Protein AF-0000000065972039 (afdb_homodimer)

pLDDT: mean 97.22, std 2.67, range [76.88, 98.94]

Solvent-accessible surface area (backbone atoms only — not comparable to full-atom values): 29451 Å² total; per-residue (Å²): 118,59,70,45,32,33,37,23,26,16,12,36,14,20,60,28,22,22,57,66,12,22,14,24,10,25,66,42,43,30,26,42,35,40,29,51,40,92,44,80,62,44,44,24,53,60,83,40,77,51,87,67,67,55,85,74,32,57,37,52,49,26,23,50,54,43,26,58,73,69,70,53,88,82,70,24,35,42,37,28,40,64,38,76,65,37,52,71,48,27,19,28,30,35,67,36,30,33,30,47,44,17,34,52,45,34,31,54,71,63,67,56,73,64,51,70,67,56,51,49,28,51,39,22,64,73,71,68,48,41,14,34,36,46,10,22,51,54,18,23,34,28,35,28,40,76,59,89,79,40,67,49,73,43,71,49,70,69,56,84,58,53,35,36,35,40,41,35,50,78,60,70,28,55,56,70,57,43,57,63,65,41,67,68,54,42,45,47,68,47,43,40,51,18,31,22,20,27,28,36,40,53,41,27,40,70,68,67,41,60,89,48,37,41,68,19,24,42,43,69,75,50,52,78,55,42,44,79,75,28,88,61,45,68,60,51,51,53,49,42,47,75,57,56,37,45,26,54,33,52,20,43,55,15,41,17,36,34,35,30,27,67,61,64,60,68,61,32,53,55,53,50,49,57,56,42,68,70,44,93,60,57,62,49,76,43,85,36,42,74,23,68,59,26,43,39,82,42,92,128,118,58,69,46,31,33,37,22,26,17,14,36,15,19,60,28,22,22,56,64,11,22,14,25,10,26,66,42,45,31,27,41,34,41,31,53,41,93,45,80,61,43,45,25,51,60,82,38,75,50,87,67,66,54,86,75,32,56,36,52,49,26,24,50,55,43,26,57,74,69,70,54,86,82,70,25,33,41,39,28,41,65,39,78,66,38,52,71,49,27,20,29,29,34,67,37,31,32,31,48,43,16,34,53,44,33,31,53,72,64,66,58,72,65,52,70,68,56,51,49,28,50,40,21,65,73,68,68,49,40,14,34,34,46,11,22,52,53,18,23,34,28,34,28,41,75,58,88,78,40,68,48,72,43,70,49,70,68,56,85,58,52,35,35,35,41,41,35,52,77,60,70,30,56,57,69,58,43,56,64,64,39,67,67,55,43,46,48,68,47,43,40,51,18,31,22,19,27,28,34,40,53,42,28,40,70,68,67,41,61,90,49,38,40,68,18,22,43,44,70,73,50,52,78,55,41,46,79,73,27,86,60,46,70,60,50,52,53,48,41,47,74,56,56,39,44,25,54,32,51,20,44,57,14,40,17,37,35,35,30,28,67,61,64,59,67,62,30,53,54,51,50,48,56,57,41,69,71,45,93,60,57,61,48,76,46,84,35,42,73,23,68,59,26,43,41,81,42,91,129

Sequence (600 aa):
MAKVKVRIPATTANMGPGFDTLGMALKLYNEIEVEEINGKTQIYNNGLKSEEDFGNNLIYKSIIETMNKGGYSYKGFKINVVKCDVPISRGLGSSSACIVGGIKIANEIMGNKLELKDMIDLATKIEGHPDNVVPAMVGGMVVSLKTGEDIKYSKIDLPKQLKFVAMIPSFQVNTALSRKVLPKSYLKEECIFNISRCAMLVSALYNGEFDKLRTCFQDKIHQPYRKNLIKNSDDIFKKAVEFGSIGEFISGSGSTLMAVLNKNEDEFVISIKRYLSGLQDKWNVILLEPDLEGVRIVKIMAKVKVRIPATTANMGPGFDTLGMALKLYNEIEVEEINGKTQIYNNGLKSEEDFGNNLIYKSIIETMNKGGYSYKGFKINVVKCDVPISRGLGSSSACIVGGIKIANEIMGNKLELKDMIDLATKIEGHPDNVVPAMVGGMVVSLKTGEDIKYSKIDLPKQLKFVAMIPSFQVNTALSRKVLPKSYLKEECIFNISRCAMLVSALYNGEFDKLRTCFQDKIHQPYRKNLIKNSDDIFKKAVEFGSIGEFISGSGSTLMAVLNKNEDEFVISIKRYLSGLQDKWNVILLEPDLEGVRIVKI

Structure (mmCIF, N/CA/C/O backbone):
data_AF-0000000065972039-model_v1
#
loop_
_entity.id
_entity.type
_entity.pdbx_description
1 polymer 'Homoserine kinase'
#
loop_
_atom_site.group_PDB
_atom_site.id
_atom_site.type_symbol
_atom_site.label_atom_id
_atom_site.label_alt_id
_atom_site.label_comp_id
_atom_site.label_asym_id
_atom_site.label_entity_id
_atom_site.label_seq_id
_atom_site.pdbx_PDB_ins_code
_atom_site.Cartn_x
_atom_site.Cartn_y
_atom_site.Cartn_z
_atom_site.occupancy
_atom_site.B_iso_or_equiv
_atom_site.auth_seq_id
_atom_site.auth_comp_id
_atom_site.auth_asym_id
_atom_site.auth_atom_id
_atom_site.pdbx_PDB_model_num
ATOM 1 N N . MET A 1 1 ? 20.281 -41.062 -14.25 1 79.44 1 MET A N 1
ATOM 2 C CA . MET A 1 1 ? 19.922 -39.688 -14.656 1 79.44 1 MET A CA 1
ATOM 3 C C . MET A 1 1 ? 19.125 -39 -13.578 1 79.44 1 MET A C 1
ATOM 5 O O . MET A 1 1 ? 18.531 -39.656 -12.711 1 79.44 1 MET A O 1
ATOM 9 N N . ALA A 1 2 ? 19.172 -37.688 -13.516 1 89.88 2 ALA A N 1
ATOM 10 C CA . ALA A 1 2 ? 18.562 -36.969 -12.414 1 89.88 2 ALA A CA 1
ATOM 11 C C . ALA A 1 2 ? 17.047 -37.031 -12.484 1 89.88 2 ALA A C 1
ATOM 13 O O . ALA A 1 2 ? 16.453 -37.031 -13.57 1 89.88 2 ALA A O 1
ATOM 14 N N . LYS A 1 3 ? 16.406 -37.344 -11.367 1 96.19 3 LYS A N 1
ATOM 15 C CA . LYS A 1 3 ? 14.953 -37.344 -11.203 1 96.19 3 LYS A CA 1
ATOM 16 C C . LYS A 1 3 ? 14.539 -36.5 -10.023 1 96.19 3 LYS A C 1
ATOM 18 O O . LYS A 1 3 ? 15.055 -36.656 -8.906 1 96.19 3 LYS A O 1
ATOM 23 N N . VAL A 1 4 ? 13.727 -35.562 -10.383 1 97.94 4 VAL A N 1
ATOM 24 C CA . VAL A 1 4 ? 13.336 -34.594 -9.359 1 97.94 4 VAL A CA 1
ATOM 25 C C . VAL A 1 4 ? 11.82 -34.438 -9.352 1 97.94 4 VAL A C 1
ATOM 27 O O . VAL A 1 4 ? 11.18 -34.469 -10.406 1 97.94 4 VAL A O 1
ATOM 30 N N . LYS A 1 5 ? 11.219 -34.344 -8.18 1 98.31 5 LYS A N 1
ATOM 31 C CA . LYS A 1 5 ? 9.797 -34.062 -8 1 98.31 5 LYS A CA 1
ATOM 32 C C . LYS A 1 5 ? 9.578 -32.812 -7.137 1 98.31 5 LYS A C 1
ATOM 34 O O . LYS A 1 5 ? 10.258 -32.656 -6.125 1 98.31 5 LYS A O 1
ATOM 39 N N . VAL A 1 6 ? 8.641 -32.031 -7.547 1 98.5 6 VAL A N 1
ATOM 40 C CA . VAL A 1 6 ? 8.352 -30.797 -6.789 1 98.5 6 VAL A CA 1
ATOM 41 C C . VAL A 1 6 ? 6.848 -30.703 -6.527 1 98.5 6 VAL A C 1
ATOM 43 O O . VAL A 1 6 ? 6.043 -31.25 -7.281 1 98.5 6 VAL A O 1
ATOM 46 N N . ARG A 1 7 ? 6.52 -30.109 -5.434 1 98.81 7 ARG A N 1
ATOM 47 C CA . ARG A 1 7 ? 5.164 -29.672 -5.105 1 98.81 7 ARG A CA 1
ATOM 48 C C . ARG A 1 7 ? 5.066 -28.141 -5.113 1 98.81 7 ARG A C 1
ATOM 50 O O . ARG A 1 7 ? 5.887 -27.469 -4.496 1 98.81 7 ARG A O 1
ATOM 57 N N . ILE A 1 8 ? 4.164 -27.625 -5.871 1 98.88 8 ILE A N 1
ATOM 58 C CA . ILE A 1 8 ? 4.012 -26.172 -6.004 1 98.88 8 ILE A CA 1
ATOM 59 C C . ILE A 1 8 ? 2.607 -25.766 -5.562 1 98.88 8 ILE A C 1
ATOM 61 O O . ILE A 1 8 ? 1.615 -26.359 -6 1 98.88 8 ILE A O 1
ATOM 65 N N . PRO A 1 9 ? 2.455 -24.781 -4.719 1 98.94 9 PRO A N 1
ATOM 66 C CA . PRO A 1 9 ? 1.132 -24.344 -4.27 1 98.94 9 PRO A CA 1
ATOM 67 C C . PRO A 1 9 ? 0.402 -23.5 -5.324 1 98.94 9 PRO A C 1
ATOM 69 O O . PRO A 1 9 ? 1.041 -22.891 -6.176 1 98.94 9 PRO A O 1
ATOM 72 N N . ALA A 1 10 ? -0.914 -23.516 -5.242 1 98.88 10 ALA A N 1
ATOM 73 C CA . ALA A 1 10 ? -1.712 -22.516 -5.934 1 98.88 10 ALA A CA 1
ATOM 74 C C . ALA A 1 10 ? -1.438 -21.109 -5.379 1 98.88 10 ALA A C 1
ATOM 76 O O . ALA A 1 10 ? -0.816 -20.969 -4.32 1 98.88 10 ALA A O 1
ATOM 77 N N . THR A 1 11 ? -1.835 -20.188 -6.148 1 98.81 11 THR A N 1
ATOM 78 C CA . THR A 1 11 ? -1.704 -18.812 -5.688 1 98.81 11 THR A CA 1
ATOM 79 C C . THR A 1 11 ? -2.943 -18 -6.055 1 98.81 11 THR A C 1
ATOM 81 O O . THR A 1 11 ? -3.656 -18.328 -7 1 98.81 11 THR A O 1
ATOM 84 N N . THR A 1 12 ? -3.242 -17.047 -5.258 1 98.81 12 THR A N 1
ATOM 85 C CA . THR A 1 12 ? -4.117 -15.945 -5.629 1 98.81 12 THR A CA 1
ATOM 86 C C . THR A 1 12 ? -3.322 -14.648 -5.75 1 98.81 12 THR A C 1
ATOM 88 O O . THR A 1 12 ? -2.254 -14.508 -5.152 1 98.81 12 THR A O 1
ATOM 91 N N . ALA A 1 13 ? -3.766 -13.766 -6.613 1 98.44 13 ALA A N 1
ATOM 92 C CA . ALA A 1 13 ? -3.008 -12.539 -6.863 1 98.44 13 ALA A CA 1
ATOM 93 C C . ALA A 1 13 ? -3.93 -11.328 -6.926 1 98.44 13 ALA A C 1
ATOM 95 O O . ALA A 1 13 ? -5.145 -11.453 -6.75 1 98.44 13 ALA A O 1
ATOM 96 N N . ASN A 1 14 ? -3.385 -10.133 -7.066 1 98.38 14 ASN A N 1
ATOM 97 C CA . ASN A 1 14 ? -4.066 -8.844 -7.059 1 98.38 14 ASN A CA 1
ATOM 98 C C . ASN A 1 14 ? -4.738 -8.57 -5.719 1 98.38 14 ASN A C 1
ATOM 100 O O . ASN A 1 14 ? -4.426 -7.586 -5.051 1 98.38 14 ASN A O 1
ATOM 104 N N . MET A 1 15 ? -5.621 -9.508 -5.391 1 98.5 15 MET A N 1
ATOM 105 C CA . MET A 1 15 ? -6.309 -9.445 -4.105 1 98.5 15 MET A CA 1
ATOM 106 C C . MET A 1 15 ? -6.953 -8.086 -3.898 1 98.5 15 MET A C 1
ATOM 108 O O . MET A 1 15 ? -6.711 -7.426 -2.885 1 98.5 15 MET A O 1
ATOM 112 N N . GLY A 1 16 ? -7.688 -7.715 -4.859 1 98.5 16 GLY A N 1
ATOM 113 C CA . GLY A 1 16 ? -8.32 -6.406 -4.824 1 98.5 16 GLY A CA 1
ATOM 114 C C . GLY A 1 16 ? -7.43 -5.301 -5.371 1 98.5 16 GLY A C 1
ATOM 115 O O . GLY A 1 16 ? -7.148 -5.262 -6.57 1 98.5 16 GLY A O 1
ATOM 116 N N . PRO A 1 17 ? -6.969 -4.484 -4.48 1 98.88 17 PRO A N 1
ATOM 117 C CA . PRO A 1 17 ? -6.277 -3.273 -4.934 1 98.88 17 PRO A CA 1
ATOM 118 C C . PRO A 1 17 ? -4.82 -3.535 -5.32 1 98.88 17 PRO A C 1
ATOM 120 O O . PRO A 1 17 ? -4.125 -2.621 -5.766 1 98.88 17 PRO A O 1
ATOM 123 N N . GLY A 1 18 ? -4.312 -4.727 -5.18 1 98.69 18 GLY A N 1
ATOM 124 C CA . GLY A 1 18 ? -2.906 -5.027 -5.375 1 98.69 18 GLY A CA 1
ATOM 125 C C . GLY A 1 18 ? -2.605 -5.621 -6.738 1 98.69 18 GLY A C 1
ATOM 126 O O . GLY A 1 18 ? -1.94 -6.652 -6.84 1 98.69 18 GLY A O 1
ATOM 127 N N . PHE A 1 19 ? -3.119 -4.945 -7.844 1 98.69 19 PHE A N 1
ATOM 128 C CA . PHE A 1 19 ? -2.932 -5.418 -9.211 1 98.69 19 PHE A CA 1
ATOM 129 C C . PHE A 1 19 ? -1.449 -5.531 -9.547 1 98.69 19 PHE A C 1
ATOM 131 O O . PHE A 1 19 ? -0.716 -4.539 -9.484 1 98.69 19 PHE A O 1
ATOM 138 N N . ASP A 1 20 ? -0.964 -6.754 -9.852 1 98.31 20 ASP A N 1
ATOM 139 C CA . ASP A 1 20 ? 0.413 -7.09 -10.203 1 98.31 20 ASP A CA 1
ATOM 140 C C . ASP A 1 20 ? 1.36 -6.812 -9.039 1 98.31 20 ASP A C 1
ATOM 142 O O . ASP A 1 20 ? 2.566 -6.656 -9.242 1 98.31 20 ASP A O 1
ATOM 146 N N . THR A 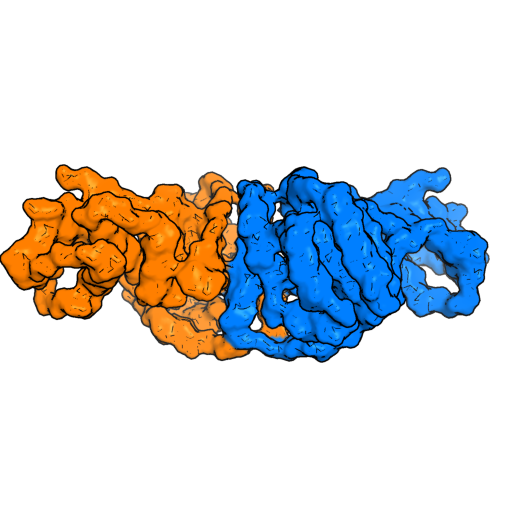1 21 ? 0.832 -6.75 -7.836 1 98.75 21 THR A N 1
ATOM 147 C CA . THR A 1 21 ? 1.624 -6.332 -6.684 1 98.75 21 THR A CA 1
ATOM 148 C C . THR A 1 21 ? 1.505 -7.344 -5.547 1 98.75 21 THR A C 1
ATOM 150 O O . THR A 1 21 ? 2.514 -7.785 -4.996 1 98.75 21 THR A O 1
ATOM 153 N N . LEU A 1 22 ? 0.285 -7.738 -5.285 1 98.88 22 LEU A N 1
ATOM 154 C CA . LEU A 1 22 ? 0.029 -8.633 -4.164 1 98.88 22 LEU A CA 1
ATOM 155 C C . LEU A 1 22 ? -0.245 -10.055 -4.652 1 98.88 22 LEU A C 1
ATOM 157 O O . LEU A 1 22 ? -0.917 -10.242 -5.668 1 98.88 22 LEU A O 1
ATOM 161 N N . GLY A 1 23 ? 0.238 -11 -3.908 1 98.81 23 GLY A N 1
ATOM 162 C CA . GLY A 1 23 ? -0.096 -12.406 -4.121 1 98.81 23 GLY A CA 1
ATOM 163 C C . GLY A 1 23 ? 0.049 -13.25 -2.871 1 98.81 23 GLY A C 1
ATOM 164 O O . GLY A 1 23 ? 0.681 -12.828 -1.9 1 98.81 23 GLY A O 1
ATOM 165 N N . MET A 1 24 ? -0.502 -14.43 -2.943 1 98.88 24 MET A N 1
ATOM 166 C CA . MET A 1 24 ? -0.461 -15.336 -1.795 1 98.88 24 MET A CA 1
ATOM 167 C C . MET A 1 24 ? -0.508 -16.797 -2.242 1 98.88 24 MET A C 1
ATOM 169 O O . MET A 1 24 ? -1.268 -17.141 -3.146 1 98.88 24 MET A O 1
ATOM 173 N N . ALA A 1 25 ? 0.333 -17.562 -1.638 1 98.88 25 ALA A N 1
ATOM 174 C CA . ALA A 1 25 ? 0.291 -19 -1.883 1 98.88 25 ALA A CA 1
ATOM 175 C C . ALA A 1 25 ? -0.823 -19.656 -1.075 1 98.88 25 ALA A C 1
ATOM 177 O O . ALA A 1 25 ? -1.101 -19.25 0.057 1 98.88 25 ALA A O 1
ATOM 178 N N . LEU A 1 26 ? -1.451 -20.609 -1.617 1 98.88 26 LEU A N 1
ATOM 179 C CA . LEU A 1 26 ? -2.572 -21.312 -1.002 1 98.88 26 LEU A CA 1
ATOM 180 C C . LEU A 1 26 ? -2.297 -22.812 -0.918 1 98.88 26 LEU A C 1
ATOM 182 O O . LEU A 1 26 ? -1.648 -23.375 -1.8 1 98.88 26 LEU A O 1
ATOM 186 N N . LYS A 1 27 ? -2.871 -23.406 0.117 1 98.62 27 LYS A N 1
ATOM 187 C CA . LYS A 1 27 ? -2.691 -24.844 0.299 1 98.62 27 LYS A CA 1
ATOM 188 C C . LYS A 1 27 ? -3.545 -25.625 -0.688 1 98.62 27 LYS A C 1
ATOM 190 O O . LYS A 1 27 ? -4.527 -26.266 -0.298 1 98.62 27 LYS A O 1
ATOM 195 N N . LEU A 1 28 ? -3.266 -25.656 -1.867 1 98.75 28 LEU A N 1
ATOM 196 C CA . LEU A 1 28 ? -3.701 -26.406 -3.043 1 98.75 28 LEU A CA 1
ATOM 197 C C . LEU A 1 28 ? -2.535 -26.641 -3.996 1 98.75 28 LEU A C 1
ATOM 199 O O . LEU A 1 28 ? -1.794 -25.719 -4.324 1 98.75 28 LEU A O 1
ATOM 203 N N . TYR A 1 29 ? -2.361 -27.906 -4.512 1 98.69 29 TYR A N 1
ATOM 204 C CA . TYR A 1 29 ? -1.016 -28.172 -5.016 1 98.69 29 TYR A CA 1
ATOM 205 C C . TYR A 1 29 ? -1.065 -28.875 -6.367 1 98.69 29 TYR A C 1
ATOM 207 O O . TYR A 1 29 ? -1.955 -29.688 -6.617 1 98.69 29 TYR A O 1
ATOM 215 N N . ASN A 1 30 ? -0.094 -28.547 -7.145 1 98.62 30 ASN A N 1
ATOM 216 C CA . ASN A 1 30 ? 0.371 -29.406 -8.242 1 98.62 30 ASN A CA 1
ATOM 217 C C . ASN A 1 30 ? 1.683 -30.094 -7.891 1 98.62 30 ASN A C 1
ATOM 219 O O . ASN A 1 30 ? 2.453 -29.609 -7.066 1 98.62 30 ASN A O 1
ATOM 223 N N . GLU A 1 31 ? 1.857 -31.234 -8.461 1 98.62 31 GLU A N 1
ATOM 224 C CA . GLU A 1 31 ? 3.123 -31.953 -8.352 1 98.62 31 GLU A CA 1
ATOM 225 C C . GLU A 1 31 ? 3.664 -32.344 -9.719 1 98.62 31 GLU A C 1
ATOM 227 O O . GLU A 1 31 ? 2.924 -32.875 -10.562 1 98.62 31 GLU A O 1
ATOM 232 N N . ILE A 1 32 ? 4.867 -32.062 -9.938 1 98.38 32 ILE A N 1
ATOM 233 C CA . ILE A 1 32 ? 5.531 -32.344 -11.211 1 98.38 32 ILE A CA 1
ATOM 234 C C . ILE A 1 32 ? 6.781 -33.188 -10.977 1 98.38 32 ILE A C 1
ATOM 236 O O . ILE A 1 32 ? 7.547 -32.906 -10.039 1 98.38 32 ILE A O 1
ATOM 240 N N . GLU A 1 33 ? 6.91 -34.125 -11.758 1 98.25 33 GLU A N 1
ATOM 241 C CA . GLU A 1 33 ? 8.094 -35 -11.75 1 98.25 33 GLU A CA 1
ATOM 242 C C . GLU A 1 33 ? 8.82 -34.938 -13.094 1 98.25 33 GLU A C 1
ATOM 244 O O . GLU A 1 33 ? 8.195 -35.062 -14.148 1 98.25 33 GLU A O 1
ATOM 249 N N . VAL A 1 34 ? 10.133 -34.75 -13.039 1 98.06 34 VAL A N 1
ATOM 250 C CA . VAL A 1 34 ? 10.922 -34.688 -14.266 1 98.06 34 VAL A CA 1
ATOM 251 C C . VAL A 1 34 ? 12.125 -35.625 -14.156 1 98.06 34 VAL A C 1
ATOM 253 O O . VAL A 1 34 ? 12.797 -35.656 -13.117 1 98.06 34 VAL A O 1
ATOM 256 N N . GLU A 1 35 ? 12.336 -36.344 -15.195 1 97.38 35 GLU A N 1
ATOM 257 C CA . GLU A 1 35 ? 13.492 -37.219 -15.344 1 97.38 35 GLU A CA 1
ATOM 258 C C . GLU A 1 35 ? 14.297 -36.875 -16.594 1 97.38 35 GLU A C 1
ATOM 260 O O . GLU A 1 35 ? 13.734 -36.75 -17.688 1 97.38 35 GLU A O 1
ATOM 265 N N . GLU A 1 36 ? 15.562 -36.656 -16.375 1 96.94 36 GLU A N 1
ATOM 266 C CA . GLU A 1 36 ? 16.422 -36.5 -17.547 1 96.94 36 GLU A CA 1
ATOM 267 C C . GLU A 1 36 ? 16.547 -37.812 -18.312 1 96.94 36 GLU A C 1
ATOM 269 O O . GLU A 1 36 ? 16.672 -38.875 -17.703 1 96.94 36 GLU A O 1
ATOM 274 N N . ILE A 1 37 ? 16.5 -37.719 -19.641 1 96.56 37 ILE A N 1
ATOM 275 C CA . ILE A 1 37 ? 16.656 -38.906 -20.469 1 96.56 37 ILE A CA 1
ATOM 276 C C . ILE A 1 37 ? 17.547 -38.594 -21.672 1 96.56 37 ILE A C 1
ATOM 278 O O . ILE A 1 37 ? 17.812 -37.438 -21.969 1 96.56 37 ILE A O 1
ATOM 282 N N . ASN A 1 38 ? 17.984 -39.719 -22.25 1 94.94 38 ASN A N 1
ATOM 283 C CA . ASN A 1 38 ? 18.703 -39.625 -23.516 1 94.94 38 ASN A CA 1
ATOM 284 C C . ASN A 1 38 ? 17.781 -39.844 -24.703 1 94.94 38 ASN A C 1
ATOM 286 O O . ASN A 1 38 ? 17.656 -40.969 -25.188 1 94.94 38 ASN A O 1
ATOM 290 N N . GLY A 1 39 ? 17.062 -38.906 -25.125 1 93.31 39 GLY A N 1
ATOM 291 C CA . GLY A 1 39 ? 16.125 -39 -26.219 1 93.31 39 GLY A CA 1
ATOM 292 C C . GLY A 1 39 ? 15.141 -37.844 -26.297 1 93.31 39 GLY A C 1
ATOM 293 O O . GLY A 1 39 ? 15.367 -36.812 -25.688 1 93.31 39 GLY A O 1
ATOM 294 N N . LYS A 1 40 ? 14.078 -38.125 -27 1 94.81 40 LYS A N 1
ATOM 295 C CA . LYS A 1 40 ? 13.07 -37.094 -27.219 1 94.81 40 LYS A CA 1
ATOM 296 C C . LYS A 1 40 ? 12.273 -36.812 -25.953 1 94.81 40 LYS A C 1
ATOM 298 O O . LYS A 1 40 ? 11.883 -37.75 -25.234 1 94.81 40 LYS A O 1
ATOM 303 N N . THR A 1 41 ? 12.039 -35.594 -25.672 1 96.81 41 THR A N 1
ATOM 304 C CA . THR A 1 41 ? 11.25 -35.188 -24.516 1 96.81 41 THR A CA 1
ATOM 305 C C . THR A 1 41 ? 9.82 -35.688 -24.641 1 96.81 41 THR A C 1
ATOM 307 O O . THR A 1 41 ? 9.219 -35.656 -25.719 1 96.81 41 THR A O 1
ATOM 310 N N . GLN A 1 42 ? 9.328 -36.188 -23.516 1 97 42 GLN A N 1
ATOM 311 C CA . GLN A 1 42 ? 7.965 -36.719 -23.438 1 97 42 GLN A CA 1
ATOM 312 C C . GLN A 1 42 ? 7.191 -36.062 -22.297 1 97 42 GLN A C 1
ATOM 314 O O . GLN A 1 42 ? 7.746 -35.812 -21.219 1 97 42 GLN A O 1
ATOM 319 N N . ILE A 1 43 ? 5.891 -35.781 -22.562 1 97.12 43 ILE A N 1
ATOM 320 C CA . ILE A 1 43 ? 5.02 -35.188 -21.547 1 97.12 43 ILE A CA 1
ATOM 321 C C . ILE A 1 43 ? 3.971 -36.188 -21.109 1 97.12 43 ILE A C 1
ATOM 323 O O . ILE A 1 43 ? 3.373 -36.875 -21.938 1 97.12 43 ILE A O 1
ATOM 327 N N . TYR A 1 44 ? 3.824 -36.312 -19.859 1 97.12 44 TYR A N 1
ATOM 328 C CA . TYR A 1 44 ? 2.818 -37.188 -19.281 1 97.12 44 TYR A CA 1
ATOM 329 C C . TYR A 1 44 ? 1.92 -36.406 -18.312 1 97.12 44 TYR A C 1
ATOM 331 O O . TYR A 1 44 ? 2.352 -35.438 -17.688 1 97.12 44 TYR A O 1
ATOM 339 N N . ASN A 1 45 ? 0.702 -36.781 -18.234 1 95.88 45 ASN A N 1
ATOM 340 C CA . ASN A 1 45 ? -0.272 -36.344 -17.25 1 95.88 45 ASN A CA 1
ATOM 341 C C . ASN A 1 45 ? -0.803 -37.531 -16.422 1 95.88 45 ASN A C 1
ATOM 343 O O . ASN A 1 45 ? -1.589 -38.344 -16.922 1 95.88 45 ASN A O 1
ATOM 347 N N . ASN A 1 46 ? -0.344 -37.562 -15.242 1 95.44 46 ASN A N 1
ATOM 348 C CA . ASN A 1 46 ? -0.687 -38.656 -14.352 1 95.44 46 ASN A CA 1
ATOM 349 C C . ASN A 1 46 ? -0.407 -40 -15 1 95.44 46 ASN A C 1
ATOM 351 O O . ASN A 1 46 ? -1.287 -40.875 -15.055 1 95.44 46 ASN A O 1
ATOM 355 N N . GLY A 1 47 ? 0.724 -40.094 -15.586 1 93.81 47 GLY A N 1
ATOM 356 C CA . GLY A 1 47 ? 1.212 -41.344 -16.141 1 93.81 47 GLY A CA 1
ATOM 357 C C . GLY A 1 47 ? 0.743 -41.594 -17.562 1 93.81 47 GLY A C 1
ATOM 358 O O . GLY A 1 47 ? 1.241 -42.5 -18.234 1 93.81 47 GLY A O 1
ATOM 359 N N . LEU A 1 48 ? -0.138 -40.812 -18.031 1 95.94 48 LEU A N 1
ATOM 360 C CA . LEU A 1 48 ? -0.638 -40.969 -19.406 1 95.94 48 LEU A CA 1
ATOM 361 C C . LEU A 1 48 ? 0.114 -40.031 -20.359 1 95.94 48 LEU A C 1
ATOM 363 O O . LEU A 1 48 ? 0.154 -38.812 -20.156 1 95.94 48 LEU A O 1
ATOM 367 N N . LYS A 1 49 ? 0.569 -40.625 -21.359 1 95.69 49 LYS A N 1
ATOM 368 C CA . LYS A 1 49 ? 1.387 -39.875 -22.297 1 95.69 49 LYS A CA 1
ATOM 369 C C . LYS A 1 49 ? 0.543 -38.875 -23.062 1 95.69 49 LYS A C 1
ATOM 371 O O . LYS A 1 49 ? -0.537 -39.188 -23.562 1 95.69 49 LYS A O 1
ATOM 376 N N . SER A 1 50 ? 1.043 -37.719 -23.078 1 93.44 50 SER A N 1
ATOM 377 C CA . SER A 1 50 ? 0.389 -36.656 -23.828 1 93.44 50 SER A CA 1
ATOM 378 C C . SER A 1 50 ? 0.879 -36.625 -25.281 1 93.44 50 SER A C 1
ATOM 380 O O . SER A 1 50 ? 2.049 -36.906 -25.547 1 93.44 50 SER A O 1
ATOM 382 N N . GLU A 1 51 ? 0.06 -36.281 -26.25 1 90 51 GLU A N 1
ATOM 383 C CA . GLU A 1 51 ? 0.429 -36.188 -27.656 1 90 51 GLU A CA 1
ATOM 384 C C . GLU A 1 51 ? 0.8 -34.75 -28.031 1 90 51 GLU A C 1
ATOM 386 O O . GLU A 1 51 ? 1.2 -34.469 -29.156 1 90 51 GLU A O 1
ATOM 391 N N . GLU A 1 52 ? 0.681 -33.906 -27.094 1 86.25 52 GLU A N 1
ATOM 392 C CA . GLU A 1 52 ? 0.978 -32.5 -27.344 1 86.25 52 GLU A CA 1
ATOM 393 C C . GLU A 1 52 ? 2.453 -32.312 -27.688 1 86.25 52 GLU A C 1
ATOM 395 O O . GLU A 1 52 ? 3.309 -33.062 -27.234 1 86.25 52 GLU A O 1
ATOM 400 N N . ASP A 1 53 ? 2.699 -31.312 -28.531 1 91.12 53 ASP A N 1
ATOM 401 C CA . ASP A 1 53 ? 4.074 -30.875 -28.781 1 91.12 53 ASP A CA 1
ATOM 402 C C . ASP A 1 53 ? 4.727 -30.359 -27.5 1 91.12 53 ASP A C 1
ATOM 404 O O . ASP A 1 53 ? 4.297 -29.344 -26.953 1 91.12 53 ASP A O 1
ATOM 408 N N . PHE A 1 54 ? 5.73 -31.016 -27.109 1 92.12 54 PHE A N 1
ATOM 409 C CA . PHE A 1 54 ? 6.383 -30.656 -25.844 1 92.12 54 PHE A CA 1
ATOM 410 C C . PHE A 1 54 ? 6.992 -29.266 -25.922 1 92.12 54 PHE A C 1
ATOM 412 O O . PHE A 1 54 ? 7.219 -28.625 -24.906 1 92.12 54 PHE A O 1
ATOM 419 N N . GLY A 1 55 ? 7.262 -28.734 -27.109 1 92.62 55 GLY A N 1
ATOM 420 C CA . GLY A 1 55 ? 7.836 -27.422 -27.297 1 92.62 55 GLY A CA 1
ATOM 421 C C . GLY A 1 55 ? 6.934 -26.297 -26.812 1 92.62 55 GLY A C 1
ATOM 422 O O . GLY A 1 55 ? 7.402 -25.203 -26.5 1 92.62 55 GLY A O 1
ATOM 423 N N . ASN A 1 56 ? 5.699 -26.547 -26.703 1 93.25 56 ASN A N 1
ATOM 424 C CA . ASN A 1 56 ? 4.734 -25.547 -26.25 1 93.25 56 ASN A CA 1
ATOM 425 C C . ASN A 1 56 ? 4.43 -25.672 -24.766 1 93.25 56 ASN A C 1
ATOM 427 O O . ASN A 1 56 ? 3.727 -24.844 -24.188 1 93.25 56 ASN A O 1
ATOM 431 N N . ASN A 1 57 ? 4.957 -26.703 -24.172 1 96.06 57 ASN A N 1
ATOM 432 C CA . ASN A 1 57 ? 4.703 -26.984 -22.766 1 96.06 57 ASN A CA 1
ATOM 433 C C . ASN A 1 57 ? 5.445 -26 -21.859 1 96.06 57 ASN A C 1
ATOM 435 O O . ASN A 1 57 ? 6.668 -25.875 -21.953 1 96.06 57 ASN A O 1
ATOM 439 N N . LEU A 1 58 ? 4.676 -25.391 -21.062 1 96.75 58 LEU A N 1
ATOM 440 C CA . LEU A 1 58 ? 5.207 -24.297 -20.25 1 96.75 58 LEU A CA 1
ATOM 441 C C . LEU A 1 58 ? 6.234 -24.828 -19.25 1 96.75 58 LEU A C 1
ATOM 443 O O . LEU A 1 58 ? 7.203 -24.141 -18.922 1 96.75 58 LEU A O 1
ATOM 447 N N . ILE A 1 59 ? 6.059 -26.047 -18.719 1 98.31 59 ILE A N 1
ATOM 448 C CA . ILE A 1 59 ? 7.031 -26.656 -17.812 1 98.31 59 ILE A CA 1
ATOM 449 C C . ILE A 1 59 ? 8.352 -26.875 -18.547 1 98.31 59 ILE A C 1
ATOM 451 O O . ILE A 1 59 ? 9.414 -26.484 -18.047 1 98.31 59 ILE A O 1
ATOM 455 N N . TYR A 1 60 ? 8.242 -27.391 -19.719 1 98.19 60 TYR A N 1
ATOM 456 C CA . TYR A 1 60 ? 9.422 -27.656 -20.531 1 98.19 60 TYR A CA 1
ATOM 457 C C . TYR A 1 60 ? 10.164 -26.359 -20.844 1 98.19 60 TYR A C 1
ATOM 459 O O . TYR A 1 60 ? 11.383 -26.266 -20.672 1 98.19 60 TYR A O 1
ATOM 467 N N . LYS A 1 61 ? 9.43 -25.359 -21.266 1 98.12 61 LYS A N 1
ATOM 468 C CA . LYS A 1 61 ? 10.031 -24.078 -21.609 1 98.12 61 LYS A CA 1
ATOM 469 C C . LYS A 1 61 ? 10.75 -23.469 -20.406 1 98.12 61 LYS A C 1
ATOM 471 O O . LYS A 1 61 ? 11.836 -22.891 -20.547 1 98.12 61 LYS A O 1
ATOM 476 N N . SER A 1 62 ? 10.164 -23.594 -19.25 1 98.69 62 SER A N 1
ATOM 477 C CA . SER A 1 62 ? 10.758 -23.078 -18.031 1 98.69 62 SER A CA 1
ATOM 478 C C . SER A 1 62 ? 12.031 -23.828 -17.672 1 98.69 62 SER A C 1
ATOM 480 O O . SER A 1 62 ? 13.016 -23.219 -17.234 1 98.69 62 SER A O 1
ATOM 482 N N . ILE A 1 63 ? 12.016 -25.156 -17.875 1 98.56 63 ILE A N 1
ATOM 483 C CA . ILE A 1 63 ? 13.195 -25.984 -17.609 1 98.56 63 ILE A CA 1
ATOM 484 C C . ILE A 1 63 ? 14.344 -25.547 -18.531 1 98.56 63 ILE A C 1
ATOM 486 O O . ILE A 1 63 ? 15.445 -25.266 -18.062 1 98.56 63 ILE A O 1
ATOM 490 N N . ILE A 1 64 ? 14.062 -25.406 -19.781 1 97.88 64 ILE A N 1
ATOM 491 C CA . ILE A 1 64 ? 15.117 -25.141 -20.75 1 97.88 64 ILE A CA 1
ATOM 492 C C . ILE A 1 64 ? 15.672 -23.734 -20.547 1 97.88 64 ILE A C 1
ATOM 494 O O . ILE A 1 64 ? 16.875 -23.516 -20.641 1 97.88 64 ILE A O 1
ATOM 498 N N . GLU A 1 65 ? 14.82 -22.797 -20.328 1 97.94 65 GLU A N 1
ATOM 499 C CA . GLU A 1 65 ? 15.281 -21.438 -20.062 1 97.94 65 GLU A CA 1
ATOM 500 C C . GLU A 1 65 ? 16.188 -21.391 -18.844 1 97.94 65 GLU A C 1
ATOM 502 O O . GLU A 1 65 ? 17.203 -20.672 -18.844 1 97.94 65 GLU A O 1
ATOM 507 N N . THR A 1 66 ? 15.852 -22.125 -17.859 1 98.44 66 THR A N 1
ATOM 508 C CA . THR A 1 66 ? 16.641 -22.172 -16.641 1 98.44 66 THR A CA 1
ATOM 509 C C . THR A 1 66 ? 18 -22.828 -16.891 1 98.44 66 THR A C 1
ATOM 511 O O . THR A 1 66 ? 19.031 -22.312 -16.453 1 98.44 66 THR A O 1
ATOM 514 N N . MET A 1 67 ? 18.016 -23.922 -17.578 1 97.75 67 MET A N 1
ATOM 515 C CA . MET A 1 67 ? 19.25 -24.672 -17.859 1 97.75 67 MET A CA 1
ATOM 516 C C . MET A 1 67 ? 20.172 -23.859 -18.766 1 97.75 67 MET A C 1
ATOM 518 O O . MET A 1 67 ? 21.391 -23.875 -18.594 1 97.75 67 MET A O 1
ATOM 522 N N . ASN A 1 68 ? 19.516 -23.203 -19.719 1 97.25 68 ASN A N 1
ATOM 523 C CA . ASN A 1 68 ? 20.312 -22.312 -20.562 1 97.25 68 ASN A CA 1
ATOM 524 C C . ASN A 1 68 ? 20.969 -21.203 -19.766 1 97.25 68 ASN A C 1
ATOM 526 O O . ASN A 1 68 ? 22.125 -20.875 -19.984 1 97.25 68 ASN A O 1
ATOM 530 N N . LYS A 1 69 ? 20.266 -20.625 -18.859 1 96.06 69 LYS A N 1
ATOM 531 C CA . LYS A 1 69 ? 20.797 -19.578 -18 1 96.06 69 LYS A CA 1
ATOM 532 C C . LYS A 1 69 ? 21.953 -20.094 -17.156 1 96.06 69 LYS A C 1
ATOM 534 O O . LYS A 1 69 ? 22.922 -19.375 -16.906 1 96.06 69 LYS A O 1
ATOM 539 N N . GLY A 1 70 ? 21.859 -21.328 -16.781 1 95.69 70 GLY A N 1
ATOM 540 C CA . GLY A 1 70 ? 22.875 -21.922 -15.93 1 95.69 70 GLY A CA 1
ATOM 541 C C . GLY A 1 70 ? 23.984 -22.578 -16.703 1 95.69 70 GLY A C 1
ATOM 542 O O . GLY A 1 70 ? 24.953 -23.078 -16.125 1 95.69 70 GLY A O 1
ATOM 543 N N . GLY A 1 71 ? 23.859 -22.672 -18 1 95.75 71 GLY A N 1
ATOM 544 C CA . GLY A 1 71 ? 24.875 -23.281 -18.844 1 95.75 71 GLY A CA 1
ATOM 545 C C . GLY A 1 71 ? 24.906 -24.797 -18.734 1 95.75 71 GLY A C 1
ATOM 546 O O . GLY A 1 71 ? 25.969 -25.406 -18.781 1 95.75 71 GLY A O 1
ATOM 547 N N . TYR A 1 72 ? 23.812 -25.391 -18.484 1 95.94 72 TYR A N 1
ATOM 548 C CA . TYR A 1 72 ? 23.688 -26.844 -18.312 1 95.94 72 TYR A CA 1
ATOM 549 C C . TYR A 1 72 ? 23.25 -27.516 -19.609 1 95.94 72 TYR A C 1
ATOM 551 O O . TYR A 1 72 ? 22.266 -27.094 -20.234 1 95.94 72 TYR A O 1
ATOM 559 N N . SER A 1 73 ? 23.938 -28.547 -20.047 1 95.75 73 SER A N 1
ATOM 560 C CA . SER A 1 73 ? 23.594 -29.297 -21.25 1 95.75 73 SER A CA 1
ATOM 561 C C . SER A 1 73 ? 22.594 -30.422 -20.938 1 95.75 73 SER A C 1
ATOM 563 O O . SER A 1 73 ? 22.719 -31.094 -19.922 1 95.75 73 SER A O 1
ATOM 565 N N . TYR A 1 74 ? 21.641 -30.547 -21.797 1 94.38 74 TYR A N 1
ATOM 566 C CA . TYR A 1 74 ? 20.609 -31.562 -21.625 1 94.38 74 TYR A CA 1
ATOM 567 C C . TYR A 1 74 ? 20.281 -32.219 -22.969 1 94.38 74 TYR A C 1
ATOM 569 O O . TYR A 1 74 ? 20.531 -31.641 -24.031 1 94.38 74 TYR A O 1
ATOM 577 N N . LYS A 1 75 ? 19.812 -33.469 -22.938 1 94.62 75 LYS A N 1
ATOM 578 C CA . LYS A 1 75 ? 19.406 -34.156 -24.156 1 94.62 75 LYS A CA 1
ATOM 579 C C . LYS A 1 75 ? 17.891 -34.25 -24.266 1 94.62 75 LYS A C 1
ATOM 581 O O . LYS A 1 75 ? 17.328 -34.094 -25.344 1 94.62 75 LYS A O 1
ATOM 586 N N . GLY A 1 76 ? 17.234 -34.625 -23.125 1 96.5 76 GLY A N 1
ATOM 587 C CA . GLY A 1 76 ? 15.789 -34.781 -23.109 1 96.5 76 GLY A CA 1
ATOM 588 C C . GLY A 1 76 ? 15.234 -35.031 -21.719 1 96.5 76 GLY A C 1
ATOM 589 O O . GLY A 1 76 ? 16 -35.25 -20.766 1 96.5 76 GLY A O 1
ATOM 590 N N . PHE A 1 77 ? 13.836 -34.969 -21.688 1 97.81 77 PHE A N 1
ATOM 591 C CA . PHE A 1 77 ? 13.195 -35.094 -20.375 1 97.81 77 PHE A CA 1
ATOM 592 C C . PHE A 1 77 ? 11.93 -35.938 -20.484 1 97.81 77 PHE A C 1
ATOM 594 O O . PHE A 1 77 ? 11.266 -35.969 -21.531 1 97.81 77 PHE A O 1
ATOM 601 N N . LYS A 1 78 ? 11.703 -36.656 -19.469 1 97.44 78 LYS A N 1
ATOM 602 C CA . LYS A 1 78 ? 10.359 -37.125 -19.172 1 97.44 78 LYS A CA 1
ATOM 603 C C . LYS A 1 78 ? 9.672 -36.281 -18.125 1 97.44 78 LYS A C 1
ATOM 605 O O . LYS A 1 78 ? 10.078 -36.25 -16.953 1 97.44 78 LYS A O 1
ATOM 610 N N . ILE A 1 79 ? 8.672 -35.531 -18.531 1 98.12 79 ILE A N 1
ATOM 611 C CA . ILE A 1 79 ? 7.941 -34.625 -17.656 1 98.12 79 ILE A CA 1
ATOM 612 C C . ILE A 1 79 ? 6.566 -35.188 -17.344 1 98.12 79 ILE A C 1
ATOM 614 O O . ILE A 1 79 ? 5.777 -35.469 -18.25 1 98.12 79 ILE A O 1
ATOM 618 N N . ASN A 1 80 ? 6.273 -35.406 -16.078 1 97.62 80 ASN A N 1
ATOM 619 C CA . ASN A 1 80 ? 4.996 -35.969 -15.656 1 97.62 80 ASN A CA 1
ATOM 620 C C . ASN A 1 80 ? 4.316 -35.062 -14.617 1 97.62 80 ASN A C 1
ATOM 622 O O . ASN A 1 80 ? 4.863 -34.844 -13.531 1 97.62 80 ASN A O 1
ATOM 626 N N . VAL A 1 81 ? 3.156 -34.531 -14.977 1 97.56 81 VAL A N 1
ATOM 627 C CA . VAL A 1 81 ? 2.318 -33.875 -13.977 1 97.56 81 VAL A CA 1
ATOM 628 C C . VAL A 1 81 ? 1.563 -34.938 -13.172 1 97.56 81 VAL A C 1
ATOM 630 O O . VAL A 1 81 ? 0.519 -35.406 -13.602 1 97.56 81 VAL A O 1
ATOM 633 N N . VAL A 1 82 ? 2.047 -35.156 -11.961 1 96.88 82 VAL A N 1
ATOM 634 C CA . VAL A 1 82 ? 1.576 -36.281 -11.148 1 96.88 82 VAL A CA 1
ATOM 635 C C . VAL A 1 82 ? 0.263 -35.906 -10.461 1 96.88 82 VAL A C 1
ATOM 637 O O . VAL A 1 82 ? -0.604 -36.75 -10.258 1 96.88 82 VAL A O 1
ATOM 640 N N . LYS A 1 83 ? 0.197 -34.719 -10.023 1 96.81 83 LYS A N 1
ATOM 641 C CA . LYS A 1 83 ? -0.977 -34.125 -9.383 1 96.81 83 LYS A CA 1
ATOM 642 C C . LYS A 1 83 ? -1.294 -32.75 -9.953 1 96.81 83 LYS A C 1
ATOM 644 O O . LYS A 1 83 ? -0.395 -31.938 -10.141 1 96.81 83 LYS A O 1
ATOM 649 N N . CYS A 1 84 ? -2.516 -32.5 -10.305 1 96.69 84 CYS A N 1
ATOM 650 C CA . CYS A 1 84 ? -2.959 -31.234 -10.883 1 96.69 84 CYS A CA 1
ATOM 651 C C . CYS A 1 84 ? -4.246 -30.766 -10.219 1 96.69 84 CYS A C 1
ATOM 653 O O . CYS A 1 84 ? -5.301 -30.734 -10.852 1 96.69 84 CYS A O 1
ATOM 655 N N . ASP A 1 85 ? -4.098 -30.25 -8.992 1 97.44 85 ASP A N 1
ATOM 656 C CA . ASP A 1 85 ? -5.273 -29.812 -8.25 1 97.44 85 ASP A CA 1
ATOM 657 C C . ASP A 1 85 ? -5.559 -28.328 -8.508 1 97.44 85 ASP A C 1
ATOM 659 O O . ASP A 1 85 ? -6.656 -27.844 -8.219 1 97.44 85 ASP A O 1
ATOM 663 N N . VAL A 1 86 ? -4.566 -27.578 -8.984 1 97.44 86 VAL A N 1
ATOM 664 C CA . VAL A 1 86 ? -4.754 -26.156 -9.289 1 97.44 86 VAL A CA 1
ATOM 665 C C . VAL A 1 86 ? -5.543 -26.016 -10.586 1 97.44 86 VAL A C 1
ATOM 667 O O . VAL A 1 86 ? -5.07 -26.422 -11.656 1 97.44 86 VAL A O 1
ATOM 670 N N . PRO A 1 87 ? -6.691 -25.438 -10.5 1 95.5 87 PRO A N 1
ATOM 671 C CA . PRO A 1 87 ? -7.508 -25.281 -11.703 1 95.5 87 PRO A CA 1
ATOM 672 C C . PRO A 1 87 ? -6.805 -24.469 -12.789 1 95.5 87 PRO A C 1
ATOM 674 O O . PRO A 1 87 ? -6.227 -23.406 -12.508 1 95.5 87 PRO A O 1
ATOM 677 N N . ILE A 1 88 ? -6.902 -24.922 -13.977 1 93.12 88 ILE A N 1
ATOM 678 C CA . ILE A 1 88 ? -6.246 -24.297 -15.117 1 93.12 88 ILE A CA 1
ATOM 679 C C . ILE A 1 88 ? -7.047 -23.078 -15.562 1 93.12 88 ILE A C 1
ATOM 681 O O . ILE A 1 88 ? -8.258 -23.172 -15.766 1 93.12 88 ILE A O 1
ATOM 685 N N . SER A 1 89 ? -6.398 -21.984 -15.68 1 92.38 89 SER A N 1
ATOM 686 C CA . SER A 1 89 ? -6.941 -20.75 -16.25 1 92.38 89 SER A CA 1
ATOM 687 C C . SER A 1 89 ? -8.148 -20.266 -15.453 1 92.38 89 SER A C 1
ATOM 689 O O . SER A 1 89 ? -9.164 -19.875 -16.047 1 92.38 89 SER A O 1
ATOM 691 N N . ARG A 1 90 ? -8.055 -20.391 -14.141 1 95.75 90 ARG A N 1
ATOM 692 C CA . ARG A 1 90 ? -9.164 -19.953 -13.297 1 95.75 90 ARG A CA 1
ATOM 693 C C . ARG A 1 90 ? -8.695 -18.953 -12.242 1 95.75 90 ARG A C 1
ATOM 695 O O . ARG A 1 90 ? -9.367 -18.734 -11.234 1 95.75 90 ARG A O 1
ATOM 702 N N . GLY A 1 91 ? -7.484 -18.438 -12.414 1 96.88 91 GLY A N 1
ATOM 703 C CA . GLY A 1 91 ? -7.035 -17.359 -11.539 1 96.88 91 GLY A CA 1
ATOM 704 C C . GLY A 1 91 ? -6.367 -17.859 -10.273 1 96.88 91 GLY A C 1
ATOM 705 O O . GLY A 1 91 ? -6.266 -17.125 -9.289 1 96.88 91 GLY A O 1
ATOM 706 N N . LEU A 1 92 ? -5.883 -19.094 -10.25 1 98.5 92 LEU A N 1
ATOM 707 C CA . LEU A 1 92 ? -5.254 -19.641 -9.055 1 98.5 92 LEU A CA 1
ATOM 708 C C . LEU A 1 92 ? -3.793 -19.984 -9.32 1 98.5 92 LEU A C 1
ATOM 710 O O . LEU A 1 92 ? -3.225 -20.859 -8.648 1 98.5 92 LEU A O 1
ATOM 714 N N . GLY A 1 93 ? -3.25 -19.422 -10.336 1 97.69 93 GLY A N 1
ATOM 715 C CA . GLY A 1 93 ? -1.812 -19.469 -10.547 1 97.69 93 GLY A CA 1
ATOM 716 C C . GLY A 1 93 ? -1.348 -20.766 -11.203 1 97.69 93 GLY A C 1
ATOM 717 O O . GLY A 1 93 ? -0.263 -21.266 -10.898 1 97.69 93 GLY A O 1
ATOM 718 N N . SER A 1 94 ? -2.197 -21.359 -12.078 1 97.25 94 SER A N 1
ATOM 719 C CA . SER A 1 94 ? -1.804 -22.594 -12.75 1 97.25 94 SER A CA 1
ATOM 720 C C . SER A 1 94 ? -0.562 -22.391 -13.609 1 97.25 94 SER A C 1
ATOM 722 O O . SER A 1 94 ? 0.345 -23.219 -13.609 1 97.25 94 SER A O 1
ATOM 724 N N . SER A 1 95 ? -0.507 -21.297 -14.383 1 96.56 95 SER A N 1
ATOM 725 C CA . SER A 1 95 ? 0.664 -20.984 -15.195 1 96.56 95 SER A CA 1
ATOM 726 C C . SER A 1 95 ? 1.904 -20.797 -14.328 1 96.56 95 SER A C 1
ATOM 728 O O . SER A 1 95 ? 2.959 -21.375 -14.617 1 96.56 95 SER A O 1
ATOM 730 N N . SER A 1 96 ? 1.734 -20.016 -13.273 1 97.75 96 SER A N 1
ATOM 731 C CA . SER A 1 96 ? 2.84 -19.766 -12.352 1 97.75 96 SER A CA 1
ATOM 732 C C . SER A 1 96 ? 3.348 -21.047 -11.727 1 97.75 96 SER A C 1
ATOM 734 O O . SER A 1 96 ? 4.551 -21.203 -11.492 1 97.75 96 SER A O 1
ATOM 736 N N . ALA A 1 97 ? 2.43 -21.938 -11.406 1 98.38 97 ALA A N 1
ATOM 737 C CA . ALA A 1 97 ? 2.832 -23.234 -10.852 1 98.38 97 ALA A CA 1
ATOM 738 C C . ALA A 1 97 ? 3.725 -24 -11.82 1 98.38 97 ALA A C 1
ATOM 740 O O . ALA A 1 97 ? 4.734 -24.578 -11.422 1 98.38 97 ALA A O 1
ATOM 741 N N . CYS A 1 98 ? 3.387 -23.969 -13.102 1 98.25 98 CYS A N 1
ATOM 742 C CA . CYS A 1 98 ? 4.191 -24.625 -14.133 1 98.25 98 CYS A CA 1
ATOM 743 C C . CYS A 1 98 ? 5.574 -24 -14.227 1 98.25 98 CYS A C 1
ATOM 745 O O . CYS A 1 98 ? 6.582 -24.703 -14.258 1 98.25 98 CYS A O 1
ATOM 747 N N . ILE A 1 99 ? 5.605 -22.719 -14.258 1 98.75 99 ILE A N 1
ATOM 748 C CA . ILE A 1 99 ? 6.844 -21.969 -14.445 1 98.75 99 ILE A CA 1
ATOM 749 C C . ILE A 1 99 ? 7.762 -22.188 -13.242 1 98.75 99 ILE A C 1
ATOM 751 O O . ILE A 1 99 ? 8.914 -22.594 -13.398 1 98.75 99 ILE A O 1
ATOM 755 N N . VAL A 1 100 ? 7.254 -21.984 -12.062 1 98.88 100 VAL A N 1
ATOM 756 C CA . VAL A 1 100 ? 8.031 -22.109 -10.828 1 98.88 100 VAL A CA 1
ATOM 757 C C . VAL A 1 100 ? 8.469 -23.562 -10.641 1 98.88 100 VAL A C 1
ATOM 759 O O . VAL A 1 100 ? 9.609 -23.828 -10.242 1 98.88 100 VAL A O 1
ATOM 762 N N . GLY A 1 101 ? 7.535 -24.5 -10.93 1 98.81 101 GLY A N 1
ATOM 763 C CA . GLY A 1 101 ? 7.898 -25.906 -10.867 1 98.81 101 GLY A CA 1
ATOM 764 C C . GLY A 1 101 ? 9.055 -26.266 -11.781 1 98.81 101 GLY A C 1
ATOM 765 O O . GLY A 1 101 ? 10.016 -26.906 -11.352 1 98.81 101 GLY A O 1
ATOM 766 N N . GLY A 1 102 ? 8.977 -25.844 -13.055 1 98.75 102 GLY A N 1
ATOM 767 C CA . GLY A 1 102 ? 10.039 -26.094 -14.008 1 98.75 102 GLY A CA 1
ATOM 768 C C . GLY A 1 102 ? 11.367 -25.5 -13.594 1 98.75 102 GLY A C 1
ATOM 769 O O . GLY A 1 102 ? 12.406 -26.156 -13.695 1 98.75 102 GLY A O 1
ATOM 770 N N . ILE A 1 103 ? 11.344 -24.297 -13.148 1 98.88 103 ILE A N 1
ATOM 771 C CA . ILE A 1 103 ? 12.555 -23.594 -12.742 1 98.88 103 ILE A CA 1
ATOM 772 C C . ILE A 1 103 ? 13.188 -24.297 -11.547 1 98.88 103 ILE A C 1
ATOM 774 O O . ILE A 1 103 ? 14.398 -24.531 -11.523 1 98.88 103 ILE A O 1
ATOM 778 N N . LYS A 1 104 ? 12.367 -24.594 -10.562 1 98.75 104 LYS A N 1
ATOM 779 C CA . LYS A 1 104 ? 12.875 -25.25 -9.359 1 98.75 104 LYS A CA 1
ATOM 780 C C . LYS A 1 104 ? 13.492 -26.609 -9.68 1 98.75 104 LYS A C 1
ATOM 782 O O . LYS A 1 104 ? 14.562 -26.953 -9.172 1 98.75 104 LYS A O 1
ATOM 787 N N . ILE A 1 105 ? 12.812 -27.391 -10.531 1 98.5 105 ILE A N 1
ATOM 788 C CA . ILE A 1 105 ? 13.305 -28.703 -10.93 1 98.5 105 ILE A CA 1
ATOM 789 C C . ILE A 1 105 ? 14.633 -28.562 -11.672 1 98.5 105 ILE A C 1
ATOM 791 O O . ILE A 1 105 ? 15.602 -29.266 -11.359 1 98.5 105 ILE A O 1
ATOM 795 N N . ALA A 1 106 ? 14.688 -27.688 -12.656 1 98.5 106 ALA A N 1
ATOM 796 C CA . ALA A 1 106 ? 15.906 -27.453 -13.43 1 98.5 106 ALA A CA 1
ATOM 797 C C . ALA A 1 106 ? 17.062 -27.047 -12.516 1 98.5 106 ALA A C 1
ATOM 799 O O . ALA A 1 106 ? 18.188 -27.547 -12.672 1 98.5 106 ALA A O 1
ATOM 800 N N . ASN A 1 107 ? 16.75 -26.141 -11.594 1 98.38 107 ASN A N 1
ATOM 801 C CA . ASN A 1 107 ? 17.797 -25.703 -10.672 1 98.38 107 ASN A CA 1
ATOM 802 C C . ASN A 1 107 ? 18.328 -26.859 -9.828 1 98.38 107 ASN A C 1
ATOM 804 O O . ASN A 1 107 ? 19.531 -26.953 -9.57 1 98.38 107 ASN A O 1
ATOM 808 N N . GLU A 1 108 ? 17.406 -27.719 -9.414 1 97.69 108 GLU A N 1
ATOM 809 C CA . GLU A 1 108 ? 17.797 -28.906 -8.664 1 97.69 108 GLU A CA 1
ATOM 810 C C . GLU A 1 108 ? 18.688 -29.828 -9.5 1 97.69 108 GLU A C 1
ATOM 812 O O . GLU A 1 108 ? 19.703 -30.312 -9.016 1 97.69 108 GLU A O 1
ATOM 817 N N . ILE A 1 109 ? 18.312 -30.062 -10.672 1 97 109 ILE A N 1
ATOM 818 C CA . ILE A 1 109 ? 19.078 -30.922 -11.57 1 97 109 ILE A CA 1
ATOM 819 C C . ILE A 1 109 ? 20.469 -30.328 -11.797 1 97 109 ILE A C 1
ATOM 821 O O . ILE A 1 109 ? 21.453 -31.078 -11.875 1 97 109 ILE A O 1
ATOM 825 N N . MET A 1 110 ? 20.562 -29 -11.797 1 96.81 110 MET A N 1
ATOM 826 C CA . MET A 1 110 ? 21.812 -28.312 -12.062 1 96.81 110 MET A CA 1
ATOM 827 C C . MET A 1 110 ? 22.656 -28.203 -10.797 1 96.81 110 MET A C 1
ATOM 829 O O . MET A 1 110 ? 23.75 -27.641 -10.82 1 96.81 110 MET A O 1
ATOM 833 N N . GLY A 1 111 ? 22.219 -28.703 -9.711 1 96.25 111 GLY A N 1
ATOM 834 C CA . GLY A 1 111 ? 22.969 -28.672 -8.461 1 96.25 111 GLY A CA 1
ATOM 835 C C . GLY A 1 111 ? 22.797 -27.375 -7.699 1 96.25 111 GLY A C 1
ATOM 836 O O . GLY A 1 111 ? 23.75 -26.875 -7.086 1 96.25 111 GLY A O 1
ATOM 837 N N . ASN A 1 112 ? 21.594 -26.719 -7.891 1 96.25 112 ASN A N 1
ATOM 838 C CA . ASN A 1 112 ? 21.234 -25.5 -7.168 1 96.25 112 ASN A CA 1
ATOM 839 C C . ASN A 1 112 ? 22.219 -24.375 -7.438 1 96.25 112 ASN A C 1
ATOM 841 O O . ASN A 1 112 ? 22.719 -23.75 -6.504 1 96.25 112 ASN A O 1
ATOM 845 N N . LYS A 1 113 ? 22.438 -24.156 -8.664 1 95.31 113 LYS A N 1
ATOM 846 C CA . LYS A 1 113 ? 23.391 -23.141 -9.117 1 95.31 113 LYS A CA 1
ATOM 847 C C . LYS A 1 113 ? 22.797 -21.734 -9.016 1 95.31 113 LYS A C 1
ATOM 849 O O . LYS A 1 113 ? 23.547 -20.766 -8.844 1 95.31 113 LYS A O 1
ATOM 854 N N . LEU A 1 114 ? 21.531 -21.625 -9.195 1 97.31 114 LEU A N 1
ATOM 855 C CA . LEU A 1 114 ? 20.875 -20.328 -9.195 1 97.31 114 LEU A CA 1
ATOM 856 C C . LEU A 1 114 ? 20.438 -19.938 -7.789 1 97.31 114 LEU A C 1
ATOM 858 O O . LEU A 1 114 ? 19.938 -20.797 -7.039 1 97.31 114 LEU A O 1
ATOM 862 N N . GLU A 1 115 ? 20.609 -18.688 -7.469 1 97.62 115 GLU A N 1
ATOM 863 C CA . GLU A 1 115 ? 20.094 -18.141 -6.219 1 97.62 115 GLU A CA 1
ATOM 864 C C . GLU A 1 115 ? 18.594 -17.844 -6.316 1 97.62 115 GLU A C 1
ATOM 866 O O . GLU A 1 115 ? 18.047 -17.75 -7.414 1 97.62 115 GLU A O 1
ATOM 871 N N . LEU A 1 116 ? 17.984 -17.781 -5.223 1 98.12 116 LEU A N 1
ATOM 872 C CA . LEU A 1 116 ? 16.547 -17.531 -5.152 1 98.12 116 LEU A CA 1
ATOM 873 C C . LEU A 1 116 ? 16.172 -16.297 -5.969 1 98.12 116 LEU A C 1
ATOM 875 O O . LEU A 1 116 ? 15.203 -16.312 -6.723 1 98.12 116 LEU A O 1
ATOM 879 N N . LYS A 1 117 ? 16.953 -15.219 -5.832 1 97.81 117 LYS A N 1
ATOM 880 C CA . LYS A 1 117 ? 16.688 -13.977 -6.551 1 97.81 117 LYS A CA 1
ATOM 881 C C . LYS A 1 117 ? 16.688 -14.203 -8.062 1 97.81 117 LYS A C 1
ATOM 883 O O . LYS A 1 117 ? 15.836 -13.664 -8.773 1 97.81 117 LYS A O 1
ATOM 888 N N . ASP A 1 118 ? 17.609 -15.008 -8.523 1 97.81 118 ASP A N 1
ATOM 889 C CA . ASP A 1 118 ? 17.703 -15.297 -9.953 1 97.81 118 ASP A CA 1
ATOM 890 C C . ASP A 1 118 ? 16.516 -16.109 -10.438 1 97.81 118 ASP A C 1
ATOM 892 O O . ASP A 1 118 ? 16.016 -15.875 -11.547 1 97.81 118 ASP A O 1
ATOM 896 N N . MET A 1 119 ? 16.078 -17.031 -9.602 1 98.56 119 MET A N 1
ATOM 897 C CA . MET A 1 119 ? 14.922 -17.859 -9.961 1 98.56 119 MET A CA 1
ATOM 898 C C . MET A 1 119 ? 13.656 -17.016 -10.031 1 98.56 119 MET A C 1
ATOM 900 O O . MET A 1 119 ? 12.844 -17.172 -10.945 1 98.56 119 MET A O 1
ATOM 904 N N . ILE A 1 120 ? 13.508 -16.094 -9.133 1 98.75 120 ILE A N 1
ATOM 905 C CA . ILE A 1 120 ? 12.352 -15.211 -9.094 1 98.75 120 ILE A CA 1
ATOM 906 C C . ILE A 1 120 ? 12.352 -14.297 -10.32 1 98.75 120 ILE A C 1
ATOM 908 O O . ILE A 1 120 ? 11.328 -14.133 -10.984 1 98.75 120 ILE A O 1
ATOM 912 N N . ASP A 1 121 ? 13.5 -13.742 -10.617 1 98.56 121 ASP A N 1
ATOM 913 C CA . ASP A 1 121 ? 13.625 -12.875 -11.781 1 98.56 121 ASP A CA 1
ATOM 914 C C . ASP A 1 121 ? 13.289 -13.625 -13.07 1 98.56 121 ASP A C 1
ATOM 916 O O . ASP A 1 121 ? 12.555 -13.102 -13.922 1 98.56 121 ASP A O 1
ATOM 920 N N . LEU A 1 122 ? 13.812 -14.812 -13.164 1 98.31 122 LEU A N 1
ATOM 921 C CA . LEU A 1 122 ? 13.562 -15.633 -14.352 1 98.31 122 LEU A CA 1
ATOM 922 C C . LEU A 1 122 ? 12.086 -15.992 -14.461 1 98.31 122 LEU A C 1
ATOM 924 O O . LEU A 1 122 ? 11.5 -15.891 -15.547 1 98.31 122 LEU A O 1
ATOM 928 N N . ALA A 1 123 ? 11.484 -16.406 -13.352 1 98.62 123 ALA A N 1
ATOM 929 C CA . ALA A 1 123 ? 10.062 -16.766 -13.344 1 98.62 123 ALA A CA 1
ATOM 930 C C . ALA A 1 123 ? 9.195 -15.586 -13.758 1 98.62 123 ALA A C 1
ATOM 932 O O . ALA A 1 123 ? 8.25 -15.75 -14.531 1 98.62 123 ALA A O 1
ATOM 933 N N . THR A 1 124 ? 9.492 -14.43 -13.227 1 98.38 124 THR A N 1
ATOM 934 C CA . THR A 1 124 ? 8.734 -13.219 -13.531 1 98.38 124 THR A CA 1
ATOM 935 C C . THR A 1 124 ? 8.883 -12.836 -15 1 98.38 124 THR A C 1
ATOM 937 O O . THR A 1 124 ? 7.926 -12.383 -15.633 1 98.38 124 THR A O 1
ATOM 940 N N . LYS A 1 125 ? 10.117 -13 -15.477 1 97.69 125 LYS A N 1
ATOM 941 C CA . LYS A 1 125 ? 10.359 -12.727 -16.891 1 97.69 125 LYS A CA 1
ATOM 942 C C . LYS A 1 125 ? 9.5 -13.617 -17.781 1 97.69 125 LYS A C 1
ATOM 944 O O . LYS A 1 125 ? 8.922 -13.148 -18.766 1 97.69 125 LYS A O 1
ATOM 949 N N . ILE A 1 126 ? 9.383 -14.891 -17.469 1 97.25 126 ILE A N 1
ATOM 950 C CA . ILE A 1 126 ? 8.617 -15.844 -18.25 1 97.25 126 ILE A CA 1
ATOM 951 C C . ILE A 1 126 ? 7.125 -15.539 -18.125 1 97.25 126 ILE A C 1
ATOM 953 O O . ILE A 1 126 ? 6.402 -15.5 -19.125 1 97.25 126 ILE A O 1
ATOM 957 N N . GLU A 1 127 ? 6.629 -15.258 -16.922 1 96.44 127 GLU A N 1
ATOM 958 C CA . GLU A 1 127 ? 5.215 -15.039 -16.641 1 96.44 127 GLU A CA 1
ATOM 959 C C . GLU A 1 127 ? 4.762 -13.656 -17.109 1 96.44 127 GLU A C 1
ATOM 961 O O . GLU A 1 127 ? 3.631 -13.492 -17.578 1 96.44 127 GLU A O 1
ATOM 966 N N . GLY A 1 128 ? 5.672 -12.672 -16.859 1 95.5 128 GLY A N 1
ATOM 967 C CA . GLY A 1 128 ? 5.336 -11.289 -17.172 1 95.5 128 GLY A CA 1
ATOM 968 C C . GLY A 1 128 ? 5.031 -10.453 -15.945 1 95.5 128 GLY A C 1
ATOM 969 O O . GLY A 1 128 ? 5.137 -9.227 -15.977 1 95.5 128 GLY A O 1
ATOM 970 N N . HIS A 1 129 ? 4.598 -11.008 -14.891 1 95.88 129 HIS A N 1
ATOM 971 C CA . HIS A 1 129 ? 4.262 -10.32 -13.648 1 95.88 129 HIS A CA 1
ATOM 972 C C . HIS A 1 129 ? 4.629 -11.172 -12.438 1 95.88 129 HIS A C 1
ATOM 974 O O . HIS A 1 129 ? 4.613 -12.398 -12.508 1 95.88 129 HIS A O 1
ATOM 980 N N . PRO A 1 130 ? 4.855 -10.547 -11.328 1 98.12 130 PRO A N 1
ATOM 981 C CA . PRO A 1 130 ? 5.445 -11.258 -10.195 1 98.12 130 PRO A CA 1
ATOM 982 C C . PRO A 1 130 ? 4.402 -11.75 -9.195 1 98.12 130 PRO A C 1
ATOM 984 O O . PRO A 1 130 ? 4.715 -12.555 -8.312 1 98.12 130 PRO A O 1
ATOM 987 N N . ASP A 1 131 ? 3.172 -11.32 -9.266 1 97.88 131 ASP A N 1
ATOM 988 C CA . ASP A 1 131 ? 2.227 -11.398 -8.156 1 97.88 131 ASP A CA 1
ATOM 989 C C . ASP A 1 131 ? 1.826 -12.844 -7.883 1 97.88 131 ASP A C 1
ATOM 991 O O . ASP A 1 131 ? 1.427 -13.18 -6.77 1 97.88 131 ASP A O 1
ATOM 995 N N . ASN A 1 132 ? 1.987 -13.734 -8.875 1 98.5 132 ASN A N 1
ATOM 996 C CA . ASN A 1 132 ? 1.729 -15.148 -8.633 1 98.5 132 ASN A CA 1
ATOM 997 C C . ASN A 1 132 ? 3.027 -15.93 -8.453 1 98.5 132 ASN A C 1
ATOM 999 O O . ASN A 1 132 ? 3.121 -16.781 -7.57 1 98.5 132 ASN A O 1
ATOM 1003 N N . VAL A 1 133 ? 4.035 -15.641 -9.219 1 98.5 133 VAL A N 1
ATOM 1004 C CA . VAL A 1 133 ? 5.238 -16.469 -9.234 1 98.5 133 VAL A CA 1
ATOM 1005 C C . VAL A 1 133 ? 5.996 -16.312 -7.918 1 98.5 133 VAL A C 1
ATOM 1007 O O . VAL A 1 133 ? 6.59 -17.266 -7.414 1 98.5 133 VAL A O 1
ATOM 1010 N N . VAL A 1 134 ? 5.961 -15.102 -7.348 1 98.88 134 VAL A N 1
ATOM 1011 C CA . VAL A 1 134 ? 6.754 -14.867 -6.141 1 98.88 134 VAL A CA 1
ATOM 1012 C C . VAL A 1 134 ? 6.168 -15.672 -4.98 1 98.88 134 VAL A C 1
ATOM 1014 O O . VAL A 1 134 ? 6.879 -16.438 -4.328 1 98.88 134 VAL A O 1
ATOM 1017 N N . PRO A 1 135 ? 4.887 -15.586 -4.73 1 98.88 135 PRO A N 1
ATOM 1018 C CA . PRO A 1 135 ? 4.375 -16.422 -3.637 1 98.88 135 PRO A CA 1
ATOM 1019 C C . PRO A 1 135 ? 4.469 -17.906 -3.932 1 98.88 135 PRO A C 1
ATOM 1021 O O . PRO A 1 135 ? 4.637 -18.719 -3.014 1 98.88 135 PRO A O 1
ATOM 1024 N N . ALA A 1 136 ? 4.328 -18.281 -5.176 1 98.94 136 ALA A N 1
ATOM 1025 C CA . ALA A 1 136 ? 4.535 -19.688 -5.5 1 98.94 136 ALA A CA 1
ATOM 1026 C C . ALA A 1 136 ? 5.941 -20.141 -5.109 1 98.94 136 ALA A C 1
ATOM 1028 O O . ALA A 1 136 ? 6.133 -21.281 -4.676 1 98.94 136 ALA A O 1
ATOM 1029 N N . MET A 1 137 ? 6.918 -19.281 -5.27 1 98.88 137 MET A N 1
ATOM 1030 C CA . MET A 1 137 ? 8.32 -19.578 -5.004 1 98.88 137 MET A CA 1
ATOM 1031 C C . MET A 1 137 ? 8.609 -19.562 -3.504 1 98.88 137 MET A C 1
ATOM 1033 O O . MET A 1 137 ? 9.25 -20.484 -2.982 1 98.88 137 MET A O 1
ATOM 1037 N N . VAL A 1 138 ? 8.031 -18.578 -2.752 1 98.75 138 VAL A N 1
ATOM 1038 C CA . VAL A 1 138 ? 8.562 -18.344 -1.416 1 98.75 138 VAL A CA 1
ATOM 1039 C C . VAL A 1 138 ? 7.488 -18.625 -0.371 1 98.75 138 VAL A C 1
ATOM 1041 O O . VAL A 1 138 ? 7.781 -18.703 0.826 1 98.75 138 VAL A O 1
ATOM 1044 N N . GLY A 1 139 ? 6.234 -18.781 -0.774 1 98.75 139 GLY A N 1
ATOM 1045 C CA . GLY A 1 139 ? 5.141 -19.016 0.158 1 98.75 139 GLY A CA 1
ATOM 1046 C C . GLY A 1 139 ? 4.66 -17.734 0.835 1 98.75 139 GLY A C 1
ATOM 1047 O O . GLY A 1 139 ? 5.305 -16.688 0.732 1 98.75 139 GLY A O 1
ATOM 1048 N N . GLY A 1 140 ? 3.498 -17.844 1.409 1 98.44 140 GLY A N 1
ATOM 1049 C CA . GLY A 1 140 ? 2.941 -16.734 2.166 1 98.44 140 GLY A CA 1
ATOM 1050 C C . GLY A 1 140 ? 2.279 -15.688 1.291 1 98.44 140 GLY A C 1
ATOM 1051 O O . GLY A 1 140 ? 2.088 -15.898 0.092 1 98.44 140 GLY A O 1
ATOM 1052 N N . MET A 1 141 ? 1.849 -14.617 1.907 1 98.69 141 MET A N 1
ATOM 1053 C CA . MET A 1 141 ? 1.406 -13.414 1.209 1 98.69 141 MET A CA 1
ATOM 1054 C C . MET A 1 141 ? 2.57 -12.461 0.984 1 98.69 141 MET A C 1
ATOM 1056 O O . MET A 1 141 ? 3.385 -12.242 1.884 1 98.69 141 MET A O 1
ATOM 1060 N N . VAL A 1 142 ? 2.66 -11.961 -0.249 1 98.69 142 VAL A N 1
ATOM 1061 C CA . VAL A 1 142 ? 3.857 -11.203 -0.596 1 98.69 142 VAL A CA 1
ATOM 1062 C C . VAL A 1 142 ? 3.467 -9.945 -1.379 1 98.69 142 VAL A C 1
ATOM 1064 O O . VAL A 1 142 ? 2.51 -9.969 -2.156 1 98.69 142 VAL A O 1
ATOM 1067 N N . VAL A 1 143 ? 4.164 -8.875 -1.048 1 98.88 143 VAL A N 1
ATOM 1068 C CA . VAL A 1 143 ? 4.207 -7.715 -1.93 1 98.88 143 VAL A CA 1
ATOM 1069 C C . VAL A 1 143 ? 5.434 -7.801 -2.834 1 98.88 143 VAL A C 1
ATOM 1071 O O . VAL A 1 143 ? 6.539 -8.078 -2.365 1 98.88 143 VAL A O 1
ATOM 1074 N N . SER A 1 144 ? 5.23 -7.586 -4.105 1 98.81 144 SER A N 1
ATOM 1075 C CA . SER A 1 144 ? 6.34 -7.621 -5.055 1 98.81 144 SER A CA 1
ATOM 1076 C C . SER A 1 144 ? 6.387 -6.348 -5.895 1 98.81 144 SER A C 1
ATOM 1078 O O . SER A 1 144 ? 5.348 -5.773 -6.219 1 98.81 144 SER A O 1
ATOM 1080 N N . LEU A 1 145 ? 7.551 -5.922 -6.207 1 98.44 145 LEU A N 1
ATOM 1081 C CA . LEU A 1 145 ? 7.715 -4.82 -7.148 1 98.44 145 LEU A CA 1
ATOM 1082 C C . LEU A 1 145 ? 8.945 -5.035 -8.031 1 98.44 145 LEU A C 1
ATOM 1084 O O . LEU A 1 145 ? 9.828 -5.82 -7.684 1 98.44 145 LEU A O 1
ATOM 1088 N N . LYS A 1 146 ? 8.898 -4.375 -9.156 1 96.81 146 LYS A N 1
ATOM 1089 C CA . LYS A 1 146 ? 9.977 -4.477 -10.141 1 96.81 146 LYS A CA 1
ATOM 1090 C C . LYS A 1 146 ? 10.914 -3.279 -10.055 1 96.81 146 LYS A C 1
ATOM 1092 O O . LYS A 1 146 ? 10.469 -2.141 -9.906 1 96.81 146 LYS A O 1
ATOM 1097 N N . THR A 1 147 ? 12.172 -3.465 -10.008 1 96 147 THR A N 1
ATOM 1098 C CA . THR A 1 147 ? 13.234 -2.48 -10.195 1 96 147 THR A CA 1
ATOM 1099 C C . THR A 1 147 ? 14.109 -2.852 -11.391 1 96 147 THR A C 1
ATOM 1101 O O . THR A 1 147 ? 15.031 -3.66 -11.266 1 96 147 THR A O 1
ATOM 1104 N N . GLY A 1 148 ? 13.898 -2.209 -12.531 1 93.12 148 GLY A N 1
ATOM 1105 C CA . GLY A 1 148 ? 14.508 -2.73 -13.742 1 93.12 148 GLY A CA 1
ATOM 1106 C C . GLY A 1 148 ? 14.086 -4.152 -14.062 1 93.12 148 GLY A C 1
ATOM 1107 O O . GLY A 1 148 ? 12.891 -4.438 -14.195 1 93.12 148 GLY A O 1
ATOM 1108 N N . GLU A 1 149 ? 15.047 -5.066 -14.023 1 91.88 149 GLU A N 1
ATOM 1109 C CA . GLU A 1 149 ? 14.758 -6.469 -14.305 1 91.88 149 GLU A CA 1
ATOM 1110 C C . GLU A 1 149 ? 14.672 -7.281 -13.016 1 91.88 149 GLU A C 1
ATOM 1112 O O . GLU A 1 149 ? 14.297 -8.453 -13.039 1 91.88 149 GLU A O 1
ATOM 1117 N N . ASP A 1 150 ? 14.883 -6.617 -11.938 1 96.88 150 ASP A N 1
ATOM 1118 C CA . ASP A 1 150 ? 14.922 -7.312 -10.656 1 96.88 150 ASP A CA 1
ATOM 1119 C C . ASP A 1 150 ? 13.578 -7.219 -9.938 1 96.88 150 ASP A C 1
ATOM 1121 O O . ASP A 1 150 ? 12.875 -6.215 -10.055 1 96.88 150 ASP A O 1
ATOM 1125 N N . ILE A 1 151 ? 13.328 -8.266 -9.211 1 98.44 151 ILE A N 1
ATOM 1126 C CA . ILE A 1 151 ? 12.109 -8.305 -8.406 1 98.44 151 ILE A CA 1
ATOM 1127 C C . ILE A 1 151 ? 12.461 -8.258 -6.926 1 98.44 151 ILE A C 1
ATOM 1129 O O . ILE A 1 151 ? 13.305 -9.031 -6.457 1 98.44 151 ILE A O 1
ATOM 1133 N N . LYS A 1 152 ? 11.898 -7.344 -6.242 1 98.62 152 LYS A N 1
ATOM 1134 C CA . LYS A 1 152 ? 11.953 -7.305 -4.785 1 98.62 152 LYS A CA 1
ATOM 1135 C C . LYS A 1 152 ? 10.617 -7.715 -4.176 1 98.62 152 LYS A C 1
ATOM 1137 O O . LYS A 1 152 ? 9.562 -7.496 -4.773 1 98.62 152 LYS A O 1
ATOM 1142 N N . TYR A 1 153 ? 10.711 -8.375 -3.049 1 98.75 153 TYR A N 1
ATOM 1143 C CA . TYR A 1 153 ? 9.461 -8.758 -2.398 1 98.75 153 TYR A CA 1
ATOM 1144 C C . TYR A 1 153 ? 9.57 -8.625 -0.883 1 98.75 153 TYR A C 1
ATOM 1146 O O . TYR A 1 153 ? 10.68 -8.547 -0.343 1 98.75 153 TYR A O 1
ATOM 1154 N N . SER A 1 154 ? 8.523 -8.461 -0.238 1 98.81 154 SER A N 1
ATOM 1155 C CA . SER A 1 154 ? 8.359 -8.477 1.212 1 98.81 154 SER A CA 1
ATOM 1156 C C . SER A 1 154 ? 7.191 -9.359 1.632 1 98.81 154 SER A C 1
ATOM 1158 O O . SER A 1 154 ? 6.125 -9.32 1.017 1 98.81 154 SER A O 1
ATOM 1160 N N . LYS A 1 155 ? 7.41 -10.227 2.621 1 98.5 155 LYS A N 1
ATOM 1161 C CA . LYS A 1 155 ? 6.344 -11.102 3.098 1 98.5 155 LYS A CA 1
ATOM 1162 C C . LYS A 1 155 ? 5.457 -10.391 4.113 1 98.5 155 LYS A C 1
ATOM 1164 O O . LYS A 1 155 ? 5.945 -9.602 4.926 1 98.5 155 LYS A O 1
ATOM 1169 N N . ILE A 1 156 ? 4.223 -10.602 3.998 1 98.12 156 ILE A N 1
ATOM 1170 C CA . ILE A 1 156 ? 3.254 -10.047 4.941 1 98.12 156 ILE A CA 1
ATOM 1171 C C . ILE A 1 156 ? 2.838 -11.125 5.938 1 98.12 156 ILE A C 1
ATOM 1173 O O . ILE A 1 156 ? 2.467 -12.234 5.547 1 98.12 156 ILE A O 1
ATOM 1177 N N . ASP A 1 157 ? 2.896 -10.844 7.172 1 93.56 157 ASP A N 1
ATOM 1178 C CA . ASP A 1 157 ? 2.43 -11.758 8.211 1 93.56 157 ASP A CA 1
ATOM 1179 C C . ASP A 1 157 ? 0.905 -11.773 8.289 1 93.56 157 ASP A C 1
ATOM 1181 O O . ASP A 1 157 ? 0.298 -10.844 8.828 1 93.56 157 ASP A O 1
ATOM 1185 N N . LEU A 1 158 ? 0.329 -12.812 7.863 1 94.25 158 LEU A N 1
ATOM 1186 C CA . LEU A 1 158 ? -1.125 -12.938 7.824 1 94.25 158 LEU A CA 1
ATOM 1187 C C . LEU A 1 158 ? -1.665 -13.414 9.164 1 94.25 158 LEU A C 1
ATOM 1189 O O . LEU A 1 158 ? -1.109 -14.336 9.773 1 94.25 158 LEU A O 1
ATOM 1193 N N . PRO A 1 159 ? -2.738 -12.773 9.578 1 96 159 PRO A N 1
ATOM 1194 C CA . PRO A 1 159 ? -3.391 -13.328 10.773 1 96 159 PRO A CA 1
ATOM 1195 C C . PRO A 1 159 ? -3.842 -14.773 10.578 1 96 159 PRO A C 1
ATOM 1197 O O . PRO A 1 159 ? -4.457 -15.102 9.562 1 96 159 PRO A O 1
ATOM 1200 N N . LYS A 1 160 ? -3.637 -15.625 11.531 1 94.81 160 LYS A N 1
ATOM 1201 C CA . LYS A 1 160 ? -3.904 -17.047 11.445 1 94.81 160 LYS A CA 1
ATOM 1202 C C . LYS A 1 160 ? -5.402 -17.328 11.359 1 94.81 160 LYS A C 1
ATOM 1204 O O . LYS A 1 160 ? -5.816 -18.391 10.883 1 94.81 160 LYS A O 1
ATOM 1209 N N . GLN A 1 161 ? -6.195 -16.344 11.75 1 96 161 GLN A N 1
ATOM 1210 C CA . GLN A 1 161 ? -7.648 -16.5 11.773 1 96 161 GLN A CA 1
ATOM 1211 C C . GLN A 1 161 ? -8.227 -16.453 10.359 1 96 161 GLN A C 1
ATOM 1213 O O . GLN A 1 161 ? -9.344 -16.922 10.125 1 96 161 GLN A O 1
ATOM 1218 N N . LEU A 1 162 ? -7.461 -15.93 9.461 1 97.88 162 LEU A N 1
ATOM 1219 C CA . LEU A 1 162 ? -8.023 -15.688 8.141 1 97.88 162 LEU A CA 1
ATOM 1220 C C . LEU A 1 162 ? -8.039 -16.969 7.316 1 97.88 162 LEU A C 1
ATOM 1222 O O . LEU A 1 162 ? -7.062 -17.734 7.32 1 97.88 162 LEU A O 1
ATOM 1226 N N . LYS A 1 163 ? -9.172 -17.188 6.715 1 98.31 163 LYS A N 1
ATOM 1227 C CA . LYS A 1 163 ? -9.398 -18.266 5.758 1 98.31 163 LYS A CA 1
ATOM 1228 C C . LYS A 1 163 ? -9.922 -17.734 4.43 1 98.31 163 LYS A C 1
ATOM 1230 O O . LYS A 1 163 ? -10.469 -16.625 4.379 1 98.31 163 LYS A O 1
ATOM 1235 N N . PHE A 1 164 ? -9.711 -18.516 3.426 1 98.75 164 PHE A N 1
ATOM 1236 C CA . PHE A 1 164 ? -10.086 -18.109 2.078 1 98.75 164 PHE A CA 1
ATOM 1237 C C . PHE A 1 164 ? -10.945 -19.172 1.409 1 98.75 164 PHE A C 1
ATOM 1239 O O . PHE A 1 164 ? -10.625 -20.359 1.453 1 98.75 164 PHE A O 1
ATOM 1246 N N . VAL A 1 165 ? -12.023 -18.75 0.922 1 98.88 165 VAL A N 1
ATOM 1247 C CA . VAL A 1 165 ? -12.898 -19.656 0.184 1 98.88 165 VAL A CA 1
ATOM 1248 C C . VAL A 1 165 ? -12.836 -19.344 -1.308 1 98.88 165 VAL A C 1
ATOM 1250 O O . VAL A 1 165 ? -13.234 -18.25 -1.731 1 98.88 165 VAL A O 1
ATOM 1253 N N . ALA A 1 166 ? -12.32 -20.297 -2.041 1 98.88 166 ALA A N 1
ATOM 1254 C CA . ALA A 1 166 ? -12.305 -20.172 -3.496 1 98.88 166 ALA A CA 1
ATOM 1255 C C . ALA A 1 166 ? -13.602 -20.672 -4.109 1 98.88 166 ALA A C 1
ATOM 1257 O O . ALA A 1 166 ? -14.008 -21.812 -3.861 1 98.88 166 ALA A O 1
ATOM 1258 N N . MET A 1 167 ? -14.258 -19.828 -4.789 1 98.88 167 MET A N 1
ATOM 1259 C CA . MET A 1 167 ? -15.422 -20.188 -5.598 1 98.88 167 MET A CA 1
ATOM 1260 C C . MET A 1 167 ? -15.062 -20.25 -7.074 1 98.88 167 MET A C 1
ATOM 1262 O O . MET A 1 167 ? -14.883 -19.219 -7.723 1 98.88 167 MET A O 1
ATOM 1266 N N . ILE A 1 168 ? -14.961 -21.469 -7.598 1 98.56 168 ILE A N 1
ATOM 1267 C CA . ILE A 1 168 ? -14.336 -21.734 -8.891 1 98.56 168 ILE A CA 1
ATOM 1268 C C . ILE A 1 168 ? -15.398 -22.188 -9.891 1 98.56 168 ILE A C 1
ATOM 1270 O O . ILE A 1 168 ? -15.938 -23.297 -9.766 1 98.56 168 ILE A O 1
ATOM 1274 N N . PRO A 1 169 ? -15.648 -21.422 -10.891 1 98.06 169 PRO A N 1
ATOM 1275 C CA . PRO A 1 169 ? -16.641 -21.844 -11.883 1 98.06 169 PRO A CA 1
ATOM 1276 C C . PRO A 1 169 ? -16.062 -22.828 -12.906 1 98.06 169 PRO A C 1
ATOM 1278 O O . PRO A 1 169 ? -14.844 -23.016 -12.969 1 98.06 169 PRO A O 1
ATOM 1281 N N . SER A 1 170 ? -16.922 -23.391 -13.703 1 95.81 170 SER A N 1
ATOM 1282 C CA . SER A 1 170 ? -16.531 -24.359 -14.719 1 95.81 170 SER A CA 1
ATOM 1283 C C . SER A 1 170 ? -15.977 -23.672 -15.961 1 95.81 170 SER A C 1
ATOM 1285 O O . SER A 1 170 ? -15.359 -24.312 -16.812 1 95.81 170 SER A O 1
ATOM 1287 N N . PHE A 1 171 ? -16.219 -22.375 -16.078 1 94.81 171 PHE A N 1
ATOM 1288 C CA . PHE A 1 171 ? -15.758 -21.672 -17.25 1 94.81 171 PHE A CA 1
ATOM 1289 C C . PHE A 1 171 ? -14.461 -20.938 -16.969 1 94.81 171 PHE A C 1
ATOM 1291 O O . PHE A 1 171 ? -14.188 -20.562 -15.82 1 94.81 171 PHE A O 1
ATOM 1298 N N . GLN A 1 172 ? -13.695 -20.719 -18.016 1 93.44 172 GLN A N 1
ATOM 1299 C CA . GLN A 1 172 ? -12.375 -20.109 -17.922 1 93.44 172 GLN A CA 1
ATOM 1300 C C . GLN A 1 172 ? -12.422 -18.641 -18.375 1 93.44 172 GLN A C 1
ATOM 1302 O O . GLN A 1 172 ? -13.336 -18.234 -19.094 1 93.44 172 GLN A O 1
ATOM 1307 N N . VAL A 1 173 ? -11.547 -17.875 -17.812 1 91.31 173 VAL A N 1
ATOM 1308 C CA . VAL A 1 173 ? -11.219 -16.547 -18.328 1 91.31 173 VAL A CA 1
ATOM 1309 C C . VAL A 1 173 ? -9.758 -16.516 -18.766 1 91.31 173 VAL A C 1
ATOM 1311 O O . VAL A 1 173 ? -8.859 -16.7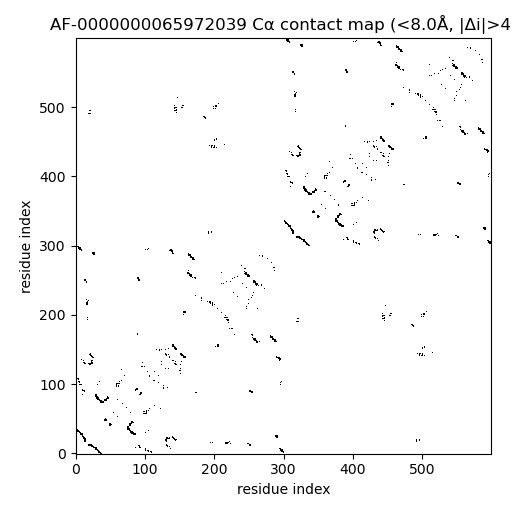81 -17.969 1 91.31 173 VAL A O 1
ATOM 1314 N N . ASN A 1 174 ? -9.57 -16.234 -19.984 1 89.06 174 ASN A N 1
ATOM 1315 C CA . ASN A 1 174 ? -8.219 -16.125 -20.531 1 89.06 174 ASN A CA 1
ATOM 1316 C C . ASN A 1 174 ? -7.473 -14.93 -19.938 1 89.06 174 ASN A C 1
ATOM 1318 O O . ASN A 1 174 ? -7.98 -13.812 -19.938 1 89.06 174 ASN A O 1
ATOM 1322 N N . THR A 1 175 ? -6.273 -15.227 -19.531 1 86.56 175 THR A N 1
ATOM 1323 C CA . THR A 1 175 ? -5.473 -14.195 -18.875 1 86.56 175 THR A CA 1
ATOM 1324 C C . THR A 1 175 ? -5.215 -13.031 -19.828 1 86.56 175 THR A C 1
ATOM 1326 O O . THR A 1 175 ? -5.316 -11.867 -19.438 1 86.56 175 THR A O 1
ATOM 1329 N N . ALA A 1 176 ? -4.902 -13.375 -21 1 89.5 176 ALA A N 1
ATOM 1330 C CA . ALA A 1 176 ? -4.633 -12.352 -22.016 1 89.5 176 ALA A CA 1
ATOM 1331 C C . ALA A 1 176 ? -5.863 -11.477 -22.25 1 89.5 176 ALA A C 1
ATOM 1333 O O . ALA A 1 176 ? -5.754 -10.25 -22.344 1 89.5 176 ALA A O 1
ATOM 1334 N N . LEU A 1 177 ? -7.008 -12.109 -22.312 1 90.88 177 LEU A N 1
ATOM 1335 C CA . LEU A 1 177 ? -8.258 -11.375 -22.484 1 90.88 177 LEU A CA 1
ATOM 1336 C C . LEU A 1 177 ? -8.539 -10.508 -21.266 1 90.88 177 LEU A C 1
ATOM 1338 O O . LEU A 1 177 ? -8.953 -9.352 -21.391 1 90.88 177 LEU A O 1
ATOM 1342 N N . SER A 1 178 ? -8.352 -11.086 -20.141 1 93.94 178 SER A N 1
ATOM 1343 C CA . SER A 1 178 ? -8.57 -10.391 -18.875 1 93.94 178 SER A CA 1
ATOM 1344 C C . SER A 1 178 ? -7.719 -9.125 -18.797 1 93.94 178 SER A C 1
ATOM 1346 O O . SER A 1 178 ? -8.148 -8.117 -18.234 1 93.94 178 SER A O 1
ATOM 1348 N N . ARG A 1 179 ? -6.539 -9.141 -19.375 1 93.56 179 ARG A N 1
ATOM 1349 C CA . ARG A 1 179 ? -5.656 -7.98 -19.344 1 93.56 179 ARG A CA 1
ATOM 1350 C C . ARG A 1 179 ? -6.02 -6.984 -20.438 1 93.56 179 ARG A C 1
ATOM 1352 O O . ARG A 1 179 ? -5.863 -5.773 -20.25 1 93.56 179 ARG A O 1
ATOM 1359 N N . LYS A 1 180 ? -6.539 -7.457 -21.484 1 94.38 180 LYS A N 1
ATOM 1360 C CA . LYS A 1 180 ? -6.879 -6.621 -22.625 1 94.38 180 LYS A CA 1
ATOM 1361 C C . LYS A 1 180 ? -8.047 -5.695 -22.312 1 94.38 180 LYS A C 1
ATOM 1363 O O . LYS A 1 180 ? -8.141 -4.59 -22.859 1 94.38 180 LYS A O 1
ATOM 1368 N N . VAL A 1 181 ? -8.906 -6.098 -21.422 1 96.69 181 VAL A N 1
ATOM 1369 C CA . VAL A 1 181 ? -10.109 -5.32 -21.141 1 96.69 181 VAL A CA 1
ATOM 1370 C C . VAL A 1 181 ? -9.766 -4.152 -20.219 1 96.69 181 VAL A C 1
ATOM 1372 O O . VAL A 1 181 ? -10.602 -3.273 -19.984 1 96.69 181 VAL A O 1
ATOM 1375 N N . LEU A 1 182 ? -8.562 -4.121 -19.719 1 98 182 LEU A N 1
ATOM 1376 C CA . LEU A 1 182 ? -8.164 -3.066 -18.781 1 98 182 LEU A CA 1
ATOM 1377 C C . LEU A 1 182 ? -7.82 -1.785 -19.531 1 98 182 LEU A C 1
ATOM 1379 O O . LEU A 1 182 ? -7.219 -1.833 -20.609 1 98 182 LEU A O 1
ATOM 1383 N N . PRO A 1 183 ? -8.172 -0.624 -18.953 1 97.75 183 PRO A N 1
ATOM 1384 C CA . PRO A 1 183 ? -7.754 0.652 -19.531 1 97.75 183 PRO A CA 1
ATOM 1385 C C . PRO A 1 183 ? -6.234 0.821 -19.562 1 97.75 183 PRO A C 1
ATOM 1387 O O . PRO A 1 183 ? -5.531 0.243 -18.719 1 97.75 183 PRO A O 1
ATOM 1390 N N . LYS A 1 184 ? -5.828 1.622 -20.5 1 97.69 184 LYS A N 1
ATOM 1391 C CA . LYS A 1 184 ? -4.402 1.924 -20.594 1 97.69 184 LYS A CA 1
ATOM 1392 C C . LYS A 1 184 ? -3.998 2.982 -19.562 1 97.69 184 LYS A C 1
ATOM 1394 O O . LYS A 1 184 ? -2.824 3.094 -19.219 1 97.69 184 LYS A O 1
ATOM 1399 N N . SER A 1 185 ? -4.965 3.822 -19.188 1 98.44 185 SER A N 1
ATOM 1400 C CA . SER A 1 185 ? -4.703 4.898 -18.25 1 98.44 185 SER A CA 1
ATOM 1401 C C . SER A 1 185 ? -5.852 5.055 -17.25 1 98.44 185 SER A C 1
ATOM 1403 O O . SER A 1 185 ? -6.965 4.586 -17.5 1 98.44 185 SER A O 1
ATOM 1405 N N . TYR A 1 186 ? -5.574 5.648 -16.172 1 98.62 186 TYR A N 1
ATOM 1406 C CA . TYR A 1 186 ? -6.535 5.832 -15.086 1 98.62 186 TYR A CA 1
ATOM 1407 C C . TYR A 1 186 ? -6.504 7.266 -14.57 1 98.62 186 TYR A C 1
ATOM 1409 O O . TYR A 1 186 ? -5.457 7.918 -14.586 1 98.62 186 TYR A O 1
ATOM 1417 N N . LEU A 1 187 ? -7.668 7.762 -14.031 1 98.56 187 LEU A N 1
ATOM 1418 C CA . LEU A 1 187 ? -7.73 9.07 -13.398 1 98.56 187 LEU A CA 1
ATOM 1419 C C . LEU A 1 187 ? -6.934 9.086 -12.094 1 98.56 187 LEU A C 1
ATOM 1421 O O . LEU A 1 187 ? -6.801 8.047 -11.438 1 98.56 187 LEU A O 1
ATOM 1425 N N . LYS A 1 188 ? -6.383 10.266 -11.734 1 98.19 188 LYS A N 1
ATOM 1426 C CA . LYS A 1 188 ? -5.609 10.445 -10.508 1 98.19 188 LYS A CA 1
ATOM 1427 C C . LYS A 1 188 ? -6.359 9.898 -9.297 1 98.19 188 LYS A C 1
ATOM 1429 O O . LYS A 1 188 ? -5.77 9.219 -8.453 1 98.19 188 LYS A O 1
ATOM 1434 N N . GLU A 1 189 ? -7.672 10.141 -9.234 1 97.5 189 GLU A N 1
ATOM 1435 C CA . GLU A 1 189 ? -8.484 9.703 -8.102 1 97.5 189 GLU A CA 1
ATOM 1436 C C . GLU A 1 189 ? -8.547 8.18 -8.031 1 97.5 189 GLU A C 1
ATOM 1438 O O . GLU A 1 189 ? -8.625 7.609 -6.938 1 97.5 189 GLU A O 1
ATOM 1443 N N . GLU A 1 190 ? -8.516 7.516 -9.188 1 98.38 190 GLU A N 1
ATOM 1444 C CA . GLU A 1 190 ? -8.531 6.059 -9.227 1 98.38 190 GLU A CA 1
ATOM 1445 C C . GLU A 1 190 ? -7.203 5.48 -8.75 1 98.38 190 GLU A C 1
ATOM 1447 O O . GLU A 1 190 ? -7.172 4.453 -8.07 1 98.38 190 GLU A O 1
ATOM 1452 N N . CYS A 1 191 ? -6.125 6.164 -9.07 1 98.38 191 CYS A N 1
ATOM 1453 C CA . CYS A 1 191 ? -4.805 5.766 -8.586 1 98.38 191 CYS A CA 1
ATOM 1454 C C . CYS A 1 191 ? -4.723 5.863 -7.07 1 98.38 191 CYS A C 1
ATOM 1456 O O . CYS A 1 191 ? -4.316 4.91 -6.402 1 98.38 191 CYS A O 1
ATOM 1458 N N . ILE A 1 192 ? -5.195 7.023 -6.578 1 98.44 192 ILE A N 1
ATOM 1459 C CA . ILE A 1 192 ? -5.176 7.258 -5.141 1 98.44 192 ILE A CA 1
ATOM 1460 C C . ILE A 1 192 ? -6.035 6.207 -4.438 1 98.44 192 ILE A C 1
ATOM 1462 O O . ILE A 1 192 ? -5.676 5.715 -3.367 1 98.44 192 ILE A O 1
ATOM 1466 N N . PHE A 1 193 ? -7.18 5.875 -5.121 1 98.62 193 PHE A N 1
ATOM 1467 C CA . PHE A 1 193 ? -8.102 4.875 -4.586 1 98.62 193 PHE A CA 1
ATOM 1468 C C . PHE A 1 193 ? -7.383 3.553 -4.344 1 98.62 193 PHE A C 1
ATOM 1470 O O . PHE A 1 193 ? -7.453 2.992 -3.25 1 98.62 193 PHE A O 1
ATOM 1477 N N . ASN A 1 194 ? -6.633 3.086 -5.258 1 98.81 194 ASN A N 1
ATOM 1478 C CA . ASN A 1 194 ? -5.973 1.79 -5.145 1 98.81 194 ASN A CA 1
ATOM 1479 C C . ASN A 1 194 ? -4.73 1.869 -4.262 1 98.81 194 ASN A C 1
ATOM 1481 O O . ASN A 1 194 ? -4.438 0.938 -3.508 1 98.81 194 ASN A O 1
ATOM 1485 N N . ILE A 1 195 ? -4.004 2.971 -4.328 1 98.81 195 ILE A N 1
ATOM 1486 C CA . ILE A 1 195 ? -2.818 3.148 -3.496 1 98.81 195 ILE A CA 1
ATOM 1487 C C . ILE A 1 195 ? -3.211 3.078 -2.021 1 98.81 195 ILE A C 1
ATOM 1489 O O . ILE A 1 195 ? -2.598 2.342 -1.245 1 98.81 195 ILE A O 1
ATOM 1493 N N . SER A 1 196 ? -4.242 3.791 -1.689 1 98.81 196 SER A N 1
ATOM 1494 C CA . SER A 1 196 ? -4.656 3.873 -0.293 1 98.81 196 SER A CA 1
ATOM 1495 C C . SER A 1 196 ? -5.18 2.531 0.207 1 98.81 196 SER A C 1
ATOM 1497 O O . SER A 1 196 ? -4.82 2.086 1.298 1 98.81 196 SER A O 1
ATOM 1499 N N . ARG A 1 197 ? -5.992 1.887 -0.606 1 98.88 197 ARG A N 1
ATOM 1500 C CA . ARG A 1 197 ? -6.574 0.615 -0.192 1 98.88 197 ARG A CA 1
ATOM 1501 C C . ARG A 1 197 ? -5.512 -0.475 -0.107 1 98.88 197 ARG A C 1
ATOM 1503 O O . ARG A 1 197 ? -5.527 -1.292 0.816 1 98.88 197 ARG A O 1
ATOM 1510 N N . CYS A 1 198 ? -4.605 -0.487 -1.022 1 98.88 198 CYS A N 1
ATOM 1511 C CA . CYS A 1 198 ? -3.549 -1.492 -0.99 1 98.88 198 CYS A CA 1
ATOM 1512 C C . CYS A 1 198 ? -2.648 -1.298 0.224 1 98.88 198 CYS A C 1
ATOM 1514 O O . CYS A 1 198 ? -2.312 -2.262 0.913 1 98.88 198 CYS A O 1
ATOM 1516 N N . ALA A 1 199 ? -2.254 -0.048 0.459 1 98.88 199 ALA A N 1
ATOM 1517 C CA . ALA A 1 199 ? -1.434 0.263 1.628 1 98.88 199 ALA A CA 1
ATOM 1518 C C . ALA A 1 199 ? -2.158 -0.106 2.92 1 98.88 199 ALA A C 1
ATOM 1520 O O . ALA A 1 199 ? -1.566 -0.709 3.818 1 98.88 199 ALA A O 1
ATOM 1521 N N . MET A 1 200 ? -3.408 0.237 3.01 1 98.88 200 MET A N 1
ATOM 1522 C CA . MET A 1 200 ? -4.16 -0.034 4.23 1 98.88 200 MET A CA 1
ATOM 1523 C C . MET A 1 200 ? -4.383 -1.532 4.41 1 98.88 200 MET A C 1
ATOM 1525 O O . MET A 1 200 ? -4.402 -2.029 5.539 1 98.88 200 MET A O 1
ATOM 1529 N N . LEU A 1 201 ? -4.586 -2.244 3.262 1 98.88 201 LEU A N 1
ATOM 1530 C CA . LEU A 1 201 ? -4.723 -3.693 3.361 1 98.88 201 LEU A CA 1
ATOM 1531 C C . LEU A 1 201 ? -3.535 -4.305 4.098 1 98.88 201 LEU A C 1
ATOM 1533 O O . LEU A 1 201 ? -3.715 -5.094 5.027 1 98.88 201 LEU A O 1
ATOM 1537 N N . VAL A 1 202 ? -2.359 -3.91 3.736 1 98.75 202 VAL A N 1
ATOM 1538 C CA . VAL A 1 202 ? -1.146 -4.426 4.359 1 98.75 202 VAL A CA 1
ATOM 1539 C C . VAL A 1 202 ? -1.123 -4.047 5.84 1 98.75 202 VAL A C 1
ATOM 1541 O O . VAL A 1 202 ? -0.937 -4.91 6.703 1 98.75 202 VAL A O 1
ATOM 1544 N N . SER A 1 203 ? -1.38 -2.785 6.168 1 98.69 203 SER A N 1
ATOM 1545 C CA . SER A 1 203 ? -1.347 -2.32 7.551 1 98.69 203 SER A CA 1
ATOM 1546 C C . SER A 1 203 ? -2.426 -2.998 8.391 1 98.69 203 SER A C 1
ATOM 1548 O O . SER A 1 203 ? -2.172 -3.404 9.523 1 98.69 203 SER A O 1
ATOM 1550 N N . ALA A 1 204 ? -3.598 -3.121 7.816 1 98.44 204 ALA A N 1
ATOM 1551 C CA . ALA A 1 204 ? -4.723 -3.717 8.531 1 98.44 204 ALA A CA 1
ATOM 1552 C C . ALA A 1 204 ? -4.445 -5.176 8.875 1 98.44 204 ALA A C 1
ATOM 1554 O O . ALA A 1 204 ? -4.875 -5.668 9.922 1 98.44 204 ALA A O 1
ATOM 1555 N N . LEU A 1 205 ? -3.775 -5.859 7.996 1 98.38 205 LEU A N 1
ATOM 1556 C CA . LEU A 1 205 ? -3.426 -7.254 8.25 1 98.38 205 LEU A CA 1
ATOM 1557 C C . LEU A 1 205 ? -2.43 -7.363 9.398 1 98.38 205 LEU A C 1
ATOM 1559 O O . LEU A 1 205 ? -2.59 -8.203 10.289 1 98.38 205 LEU A O 1
ATOM 1563 N N . TYR A 1 206 ? -1.451 -6.5 9.43 1 97.94 206 TYR A N 1
ATOM 1564 C CA . TYR A 1 206 ? -0.472 -6.504 10.508 1 97.94 206 TYR A CA 1
ATOM 1565 C C . TYR A 1 206 ? -1.129 -6.164 11.844 1 97.94 206 TYR A C 1
ATOM 1567 O O . TYR A 1 206 ? -0.752 -6.711 12.883 1 97.94 206 TYR A O 1
ATOM 1575 N N . ASN A 1 207 ? -2.16 -5.312 11.789 1 97.56 207 ASN A N 1
ATOM 1576 C CA . ASN A 1 207 ? -2.771 -4.793 13.008 1 97.56 207 ASN A CA 1
ATOM 1577 C C . ASN A 1 207 ? -3.99 -5.613 13.422 1 97.56 207 ASN A C 1
ATOM 1579 O O . ASN A 1 207 ? -4.594 -5.359 14.461 1 97.56 207 ASN A O 1
ATOM 1583 N N . GLY A 1 208 ? -4.383 -6.59 12.633 1 97.25 208 GLY A N 1
ATOM 1584 C CA . GLY A 1 208 ? -5.562 -7.391 12.922 1 97.25 208 GLY A CA 1
ATOM 1585 C C . GLY A 1 208 ? -6.855 -6.605 12.812 1 97.25 208 GLY A C 1
ATOM 1586 O O . GLY A 1 208 ? -7.789 -6.82 13.586 1 97.25 208 GLY A O 1
ATOM 1587 N N . GLU A 1 209 ? -6.891 -5.629 11.898 1 98.12 209 GLU A N 1
ATOM 1588 C CA . GLU A 1 209 ? -8.07 -4.793 11.711 1 98.12 209 GLU A CA 1
ATOM 1589 C C . GLU A 1 209 ? -9.016 -5.395 10.68 1 98.12 209 GLU A C 1
ATOM 1591 O O . GLU A 1 209 ? -9.234 -4.816 9.609 1 98.12 209 GLU A O 1
ATOM 1596 N N . PHE A 1 210 ? -9.789 -6.391 11.094 1 98.19 210 PHE A N 1
ATOM 1597 C CA . PHE A 1 210 ? -10.602 -7.195 10.188 1 98.19 210 PHE A CA 1
ATOM 1598 C C . PHE A 1 210 ? -11.789 -6.395 9.672 1 98.19 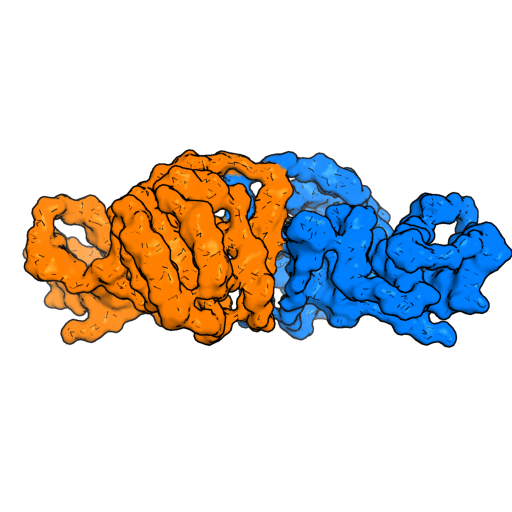210 PHE A C 1
ATOM 1600 O O . PHE A 1 210 ? -12.273 -6.637 8.562 1 98.19 210 PHE A O 1
ATOM 1607 N N . ASP A 1 211 ? -12.219 -5.43 10.445 1 97.62 211 ASP A N 1
ATOM 1608 C CA . ASP A 1 211 ? -13.383 -4.625 10.086 1 97.62 211 ASP A CA 1
ATOM 1609 C C . ASP A 1 211 ? -13.094 -3.74 8.875 1 97.62 211 ASP A C 1
ATOM 1611 O O . ASP A 1 211 ? -14.016 -3.219 8.242 1 97.62 211 ASP A O 1
ATOM 1615 N N . LYS A 1 212 ? -11.844 -3.611 8.5 1 98.38 212 LYS A N 1
ATOM 1616 C CA . LYS A 1 212 ? -11.453 -2.727 7.402 1 98.38 212 LYS A CA 1
ATOM 1617 C C . LYS A 1 212 ? -11.227 -3.514 6.113 1 98.38 212 LYS A C 1
ATOM 1619 O O . LYS A 1 212 ? -11.109 -2.928 5.035 1 98.38 212 LYS A O 1
ATOM 1624 N N . LEU A 1 213 ? -11.25 -4.812 6.133 1 98.69 213 LEU A N 1
ATOM 1625 C CA . LEU A 1 213 ? -10.742 -5.629 5.035 1 98.69 213 LEU A CA 1
ATOM 1626 C C . LEU A 1 213 ? -11.641 -5.504 3.807 1 98.69 213 LEU A C 1
ATOM 1628 O O . LEU A 1 213 ? -11.148 -5.402 2.682 1 98.69 213 LEU A O 1
ATOM 1632 N N . ARG A 1 214 ? -12.938 -5.516 3.982 1 98.62 214 ARG A N 1
ATOM 1633 C CA . ARG A 1 214 ? -13.828 -5.418 2.832 1 98.62 214 ARG A CA 1
ATOM 1634 C C . ARG A 1 214 ? -13.57 -4.133 2.049 1 98.62 214 ARG A C 1
ATOM 1636 O O . ARG A 1 214 ? -13.508 -4.156 0.818 1 98.62 214 ARG A O 1
ATOM 1643 N N . THR A 1 215 ? -13.422 -3.031 2.814 1 98.56 215 THR A N 1
ATOM 1644 C CA . THR A 1 215 ? -13.109 -1.756 2.178 1 98.56 215 THR A CA 1
ATOM 1645 C C . THR A 1 215 ? -11.758 -1.821 1.469 1 98.56 215 THR A C 1
ATOM 1647 O O . THR A 1 215 ? -11.609 -1.312 0.356 1 98.56 215 THR A O 1
ATOM 1650 N N . CYS A 1 216 ? -10.797 -2.494 2.037 1 98.81 216 CYS A N 1
ATOM 1651 C CA . CYS A 1 216 ? -9.438 -2.543 1.518 1 98.81 216 CYS A CA 1
ATOM 1652 C C . CYS A 1 216 ? -9.367 -3.373 0.24 1 98.81 216 CYS A C 1
ATOM 1654 O O . CYS A 1 216 ? -8.523 -3.127 -0.62 1 98.81 216 CYS A O 1
ATOM 1656 N N . PHE A 1 217 ? -10.305 -4.332 0.055 1 98.81 217 PHE A N 1
ATOM 1657 C CA . PHE A 1 217 ? -10.266 -5.219 -1.103 1 98.81 217 PHE A CA 1
ATOM 1658 C C . PHE A 1 217 ? -10.914 -4.555 -2.312 1 98.81 217 PHE A C 1
ATOM 1660 O O . PHE A 1 217 ? -10.898 -5.109 -3.414 1 98.81 217 PHE A O 1
ATOM 1667 N N . GLN A 1 218 ? -11.469 -3.361 -2.127 1 98.69 218 GLN A N 1
ATOM 1668 C CA . GLN A 1 218 ? -12.047 -2.645 -3.258 1 98.69 218 GLN A CA 1
ATOM 1669 C C . GLN A 1 218 ? -10.969 -2.229 -4.254 1 98.69 218 GLN A C 1
ATOM 1671 O O . GLN A 1 218 ? -9.797 -2.08 -3.891 1 98.69 218 GLN A O 1
ATOM 1676 N N . ASP A 1 219 ? -11.367 -2.111 -5.504 1 98.56 219 ASP A N 1
ATOM 1677 C CA . ASP A 1 219 ? -10.43 -1.891 -6.598 1 98.56 219 ASP A CA 1
ATOM 1678 C C . ASP A 1 219 ? -11.07 -1.081 -7.719 1 98.56 219 ASP A C 1
ATOM 1680 O O . ASP A 1 219 ? -12.242 -1.285 -8.047 1 98.56 219 ASP A O 1
ATOM 1684 N N . LYS A 1 220 ? -10.281 -0.199 -8.281 1 98.5 220 LYS A N 1
ATOM 1685 C CA . LYS A 1 220 ? -10.758 0.559 -9.438 1 98.5 220 LYS A CA 1
ATOM 1686 C C . LYS A 1 220 ? -9.875 0.32 -10.656 1 98.5 220 LYS A C 1
ATOM 1688 O O . LYS A 1 220 ? -10.117 0.891 -11.727 1 98.5 220 LYS A O 1
ATOM 1693 N N . ILE A 1 221 ? -8.867 -0.565 -10.523 1 98.44 221 ILE A N 1
ATOM 1694 C CA . ILE A 1 221 ? -7.895 -0.743 -11.602 1 98.44 221 ILE A CA 1
ATOM 1695 C C . ILE A 1 221 ? -8.289 -1.939 -12.461 1 98.44 221 ILE A C 1
ATOM 1697 O O . ILE A 1 221 ? -8.273 -1.857 -13.695 1 98.44 221 ILE A O 1
ATOM 1701 N N . HIS A 1 222 ? -8.695 -3.072 -11.844 1 98.5 222 HIS A N 1
ATOM 1702 C CA . HIS A 1 222 ? -8.898 -4.234 -12.703 1 98.5 222 HIS A CA 1
ATOM 1703 C C . HIS A 1 222 ? -10.273 -4.855 -12.469 1 98.5 222 HIS A C 1
ATOM 1705 O O . HIS A 1 222 ? -10.938 -5.266 -13.422 1 98.5 222 HIS A O 1
ATOM 1711 N N . GLN A 1 223 ? -10.789 -4.844 -11.289 1 98.56 223 GLN A N 1
ATOM 1712 C CA . GLN A 1 223 ? -11.961 -5.645 -10.945 1 98.56 223 GLN A CA 1
ATOM 1713 C C . GLN A 1 223 ? -13.211 -5.121 -11.656 1 98.56 223 GLN A C 1
ATOM 1715 O O . GLN A 1 223 ? -14.023 -5.906 -12.156 1 98.56 223 GLN A O 1
ATOM 1720 N N . PRO A 1 224 ? -13.398 -3.734 -11.742 1 98.12 224 PRO A N 1
ATOM 1721 C CA . PRO A 1 224 ? -14.602 -3.25 -12.43 1 98.12 224 PRO A CA 1
ATOM 1722 C C . PRO A 1 224 ? -14.664 -3.703 -13.891 1 98.12 224 PRO A C 1
ATOM 1724 O O . PRO A 1 224 ? -15.758 -3.811 -14.461 1 98.12 224 PRO A O 1
ATOM 1727 N N . TYR A 1 225 ? -13.609 -4.039 -14.5 1 98 225 TYR A N 1
ATOM 1728 C CA . TYR A 1 225 ? -13.539 -4.418 -15.906 1 98 225 TYR A CA 1
ATOM 1729 C C . TYR A 1 225 ? -13.555 -5.934 -16.062 1 98 225 TYR A C 1
ATOM 1731 O O . TYR A 1 225 ? -14.219 -6.461 -16.953 1 98 225 TYR A O 1
ATOM 1739 N N . ARG A 1 226 ? -12.922 -6.648 -15.148 1 97.94 226 ARG A N 1
ATOM 1740 C CA . ARG A 1 226 ? -12.797 -8.102 -15.234 1 97.94 226 ARG A CA 1
ATOM 1741 C C . ARG A 1 226 ? -14.078 -8.781 -14.781 1 97.94 226 ARG A C 1
ATOM 1743 O O . ARG A 1 226 ? -14.391 -9.891 -15.219 1 97.94 226 ARG A O 1
ATOM 1750 N N . LYS A 1 227 ? -14.789 -8.078 -13.859 1 97 227 LYS A N 1
ATOM 1751 C CA . LYS A 1 227 ? -15.992 -8.695 -13.312 1 97 227 LYS A CA 1
ATOM 1752 C C . LYS A 1 227 ? -16.984 -9.023 -14.414 1 97 227 LYS A C 1
ATOM 1754 O O . LYS A 1 227 ? -17.75 -9.992 -14.305 1 97 227 LYS A O 1
ATOM 1759 N N . ASN A 1 228 ? -16.922 -8.289 -15.539 1 95.38 228 ASN A N 1
ATOM 1760 C CA . ASN A 1 228 ? -17.844 -8.492 -16.656 1 95.38 228 ASN A CA 1
ATOM 1761 C C . ASN A 1 228 ? -17.562 -9.797 -17.391 1 95.38 228 ASN A C 1
ATOM 1763 O O . ASN A 1 228 ? -18.391 -10.281 -18.156 1 95.38 228 ASN A O 1
ATOM 1767 N N . LEU A 1 229 ? -16.438 -10.391 -17.156 1 96.56 229 LEU A N 1
ATOM 1768 C CA . LEU A 1 229 ? -16.047 -11.641 -17.797 1 96.56 229 LEU A CA 1
ATOM 1769 C C . LEU A 1 229 ? -16.469 -12.836 -16.938 1 96.56 229 LEU A C 1
ATOM 1771 O O . LEU A 1 229 ? -16.328 -13.984 -17.359 1 96.56 229 LEU A O 1
ATOM 1775 N N . ILE A 1 230 ? -17.016 -12.57 -15.703 1 97.69 230 ILE A N 1
ATOM 1776 C CA . ILE A 1 230 ? -17.375 -13.609 -14.742 1 97.69 230 ILE A CA 1
ATOM 1777 C C . ILE A 1 230 ? -18.859 -13.562 -14.445 1 97.69 230 ILE A C 1
ATOM 1779 O O . ILE A 1 230 ? -19.328 -12.703 -13.688 1 97.69 230 ILE A O 1
ATOM 1783 N N . LYS A 1 231 ? -19.578 -14.523 -14.945 1 96.81 231 LYS A N 1
ATOM 1784 C CA . LYS A 1 231 ? -21.031 -14.57 -14.805 1 96.81 231 LYS A CA 1
ATOM 1785 C C . LYS A 1 231 ? -21.438 -14.555 -13.336 1 96.81 231 LYS A C 1
ATOM 1787 O O . LYS A 1 231 ? -20.891 -15.305 -12.523 1 96.81 231 LYS A O 1
ATOM 1792 N N . ASN A 1 232 ? -22.297 -13.664 -12.961 1 97.38 232 ASN A N 1
ATOM 1793 C CA . ASN A 1 232 ? -22.953 -13.609 -11.656 1 97.38 232 ASN A CA 1
ATOM 1794 C C . ASN A 1 232 ? -22 -13.102 -10.578 1 97.38 232 ASN A C 1
ATOM 1796 O O . ASN A 1 232 ? -22.281 -13.266 -9.383 1 97.38 232 ASN A O 1
ATOM 1800 N N . SER A 1 233 ? -20.906 -12.539 -10.938 1 97.94 233 SER A N 1
ATOM 1801 C CA . SER A 1 233 ? -19.875 -12.172 -9.969 1 97.94 233 SER A CA 1
ATOM 1802 C C . SER A 1 233 ? -20.438 -11.227 -8.914 1 97.94 233 SER A C 1
ATOM 1804 O O . SER A 1 233 ? -20.203 -11.422 -7.715 1 97.94 233 SER A O 1
ATOM 1806 N N . ASP A 1 234 ? -21.234 -10.188 -9.32 1 97.94 234 ASP A N 1
ATOM 1807 C CA . ASP A 1 234 ? -21.781 -9.219 -8.367 1 97.94 234 ASP A CA 1
ATOM 1808 C C . ASP A 1 234 ? -22.734 -9.891 -7.379 1 97.94 234 ASP A C 1
ATOM 1810 O O . ASP A 1 234 ? -22.656 -9.641 -6.176 1 97.94 234 ASP A O 1
ATOM 1814 N N . ASP A 1 235 ? -23.562 -10.727 -7.879 1 98.25 235 ASP A N 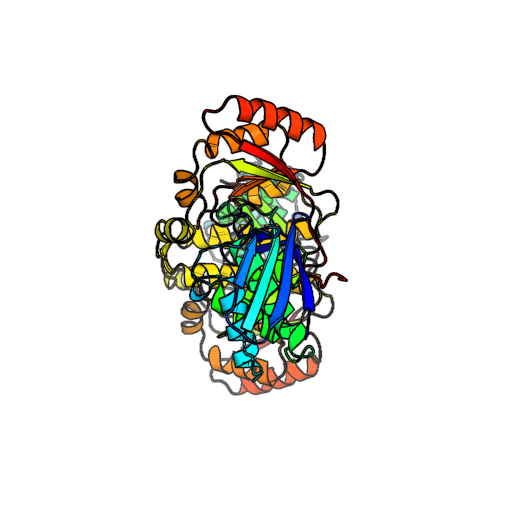1
ATOM 1815 C CA . ASP A 1 235 ? -24.531 -11.43 -7.035 1 98.25 235 ASP A CA 1
ATOM 1816 C C . ASP A 1 235 ? -23.844 -12.383 -6.07 1 98.25 235 ASP A C 1
ATOM 1818 O O . ASP A 1 235 ? -24.234 -12.508 -4.914 1 98.25 235 ASP A O 1
ATOM 1822 N N . ILE A 1 236 ? -22.859 -13.016 -6.551 1 98.75 236 ILE A N 1
ATOM 1823 C CA . ILE A 1 236 ? -22.125 -13.969 -5.727 1 98.75 236 ILE A CA 1
ATOM 1824 C C . ILE A 1 236 ? -21.422 -13.227 -4.59 1 98.75 236 ILE A C 1
ATOM 1826 O O . ILE A 1 236 ? -21.453 -13.664 -3.438 1 98.75 236 ILE A O 1
ATOM 1830 N N . PHE A 1 237 ? -20.797 -12.109 -4.871 1 98.69 237 PHE A N 1
ATOM 1831 C CA . PHE A 1 237 ? -20.156 -11.32 -3.832 1 98.69 237 PHE A CA 1
ATOM 1832 C C . PHE A 1 237 ? -21.172 -10.812 -2.818 1 98.69 237 PHE A C 1
ATOM 1834 O O . PHE A 1 237 ? -20.906 -10.805 -1.615 1 98.69 237 PHE A O 1
ATOM 1841 N N . LYS A 1 238 ? -22.328 -10.375 -3.295 1 98.69 238 LYS A N 1
ATOM 1842 C CA . LYS A 1 238 ? -23.375 -9.93 -2.391 1 98.69 238 LYS A CA 1
ATOM 1843 C C . LYS A 1 238 ? -23.781 -11.039 -1.431 1 98.69 238 LYS A C 1
ATOM 1845 O O . LYS A 1 238 ? -23.984 -10.797 -0.24 1 98.69 238 LYS A O 1
ATOM 1850 N N . LYS A 1 239 ? -23.922 -12.203 -1.955 1 98.81 239 LYS A N 1
ATOM 1851 C CA . LYS A 1 239 ? -24.297 -13.344 -1.127 1 98.81 239 LYS A CA 1
ATOM 1852 C C . LYS A 1 239 ? -23.188 -13.703 -0.145 1 98.81 239 LYS A C 1
ATOM 1854 O O . LYS A 1 239 ? -23.453 -14.078 0.998 1 98.81 239 LYS A O 1
ATOM 1859 N N . ALA A 1 240 ? -21.953 -13.641 -0.618 1 98.88 240 ALA A N 1
ATOM 1860 C CA . ALA A 1 240 ? -20.828 -13.883 0.283 1 98.88 240 ALA A CA 1
ATOM 1861 C C . ALA A 1 240 ? -20.875 -12.953 1.49 1 98.88 240 ALA A C 1
ATOM 1863 O O . ALA A 1 240 ? -20.656 -13.383 2.625 1 98.88 240 ALA A O 1
ATOM 1864 N N . VAL A 1 241 ? -21.219 -11.695 1.222 1 98.75 241 VAL A N 1
ATOM 1865 C CA . VAL A 1 241 ? -21.344 -10.711 2.291 1 98.75 241 VAL A CA 1
ATOM 1866 C C . VAL A 1 241 ? -22.453 -11.133 3.25 1 98.75 241 VAL A C 1
ATOM 1868 O O . VAL A 1 241 ? -22.266 -11.117 4.469 1 98.75 241 VAL A O 1
ATOM 1871 N N . GLU A 1 242 ? -23.547 -11.5 2.689 1 98.69 242 GLU A N 1
ATOM 1872 C CA . GLU A 1 242 ? -24.688 -11.922 3.484 1 98.69 242 GLU A CA 1
ATOM 1873 C C . GLU A 1 242 ? -24.344 -13.109 4.383 1 98.69 242 GLU A C 1
ATOM 1875 O O . GLU A 1 242 ? -24.859 -13.227 5.492 1 98.69 242 GLU A O 1
ATOM 1880 N N . PHE A 1 243 ? -23.469 -13.922 3.887 1 98.81 243 PHE A N 1
ATOM 1881 C CA . PHE A 1 243 ? -23.156 -15.156 4.605 1 98.81 243 PHE A CA 1
ATOM 1882 C C . PHE A 1 243 ? -22 -14.945 5.566 1 98.81 243 PHE A C 1
ATOM 1884 O O . PHE A 1 243 ? -21.609 -15.867 6.289 1 98.81 243 PHE A O 1
ATOM 1891 N N . GLY A 1 244 ? -21.375 -13.797 5.559 1 98.5 244 GLY A N 1
ATOM 1892 C CA . GLY A 1 244 ? -20.5 -13.469 6.664 1 98.5 244 GLY A CA 1
ATOM 1893 C C . GLY A 1 244 ? -19.062 -13.258 6.234 1 98.5 244 GLY A C 1
ATOM 1894 O O . GLY A 1 244 ? -18.156 -13.188 7.074 1 98.5 244 GLY A O 1
ATOM 1895 N N . SER A 1 245 ? -18.812 -13.172 4.973 1 98.81 245 SER A N 1
ATOM 1896 C CA . SER A 1 245 ? -17.453 -12.844 4.562 1 98.81 245 SER A CA 1
ATOM 1897 C C . SER A 1 245 ? -17.062 -11.438 5.027 1 98.81 245 SER A C 1
ATOM 1899 O O . SER A 1 245 ? -17.922 -10.578 5.211 1 98.81 245 SER A O 1
ATOM 1901 N N . ILE A 1 246 ? -15.727 -11.273 5.227 1 98.75 246 ILE A N 1
ATOM 1902 C CA . ILE A 1 246 ? -15.25 -9.969 5.672 1 98.75 246 ILE A CA 1
ATOM 1903 C C . ILE A 1 246 ? -14.484 -9.281 4.547 1 98.75 246 ILE A C 1
ATOM 1905 O O . ILE A 1 246 ? -13.953 -8.188 4.727 1 98.75 246 ILE A O 1
ATOM 1909 N N . GLY A 1 247 ? -14.383 -9.906 3.391 1 98.69 247 GLY A N 1
ATOM 1910 C CA . GLY A 1 247 ? -13.773 -9.398 2.174 1 98.69 247 GLY A CA 1
ATOM 1911 C C . GLY A 1 247 ? -13.977 -10.312 0.979 1 98.69 247 GLY A C 1
ATOM 1912 O O . GLY A 1 247 ? -14.102 -11.531 1.131 1 98.69 247 GLY A O 1
ATOM 1913 N N . GLU A 1 248 ? -14.086 -9.742 -0.213 1 98.81 248 GLU A N 1
ATOM 1914 C CA . GLU A 1 248 ? -14.242 -10.469 -1.469 1 98.81 248 GLU A CA 1
ATOM 1915 C C . GLU A 1 248 ? -13.398 -9.844 -2.578 1 98.81 248 GLU A C 1
ATOM 1917 O O . GLU A 1 248 ? -13.281 -8.617 -2.654 1 98.81 248 GLU A O 1
ATOM 1922 N N . PHE A 1 249 ? -12.883 -10.656 -3.426 1 98.88 249 PHE A N 1
ATOM 1923 C CA . PHE A 1 249 ? -12.133 -10.141 -4.566 1 98.88 249 PHE A CA 1
ATOM 1924 C C . PHE A 1 249 ? -12.039 -11.18 -5.672 1 98.88 249 PHE A C 1
ATOM 1926 O O . PHE A 1 249 ? -12.359 -12.352 -5.457 1 98.88 249 PHE A O 1
ATOM 1933 N N . ILE A 1 250 ? -11.719 -10.727 -6.855 1 98.75 250 ILE A N 1
ATOM 1934 C CA . ILE A 1 250 ? -11.43 -11.609 -7.98 1 98.75 250 ILE A CA 1
ATOM 1935 C C . ILE A 1 250 ? -10.016 -12.172 -7.852 1 98.75 250 ILE A C 1
ATOM 1937 O O . ILE A 1 250 ? -9.047 -11.414 -7.758 1 98.75 250 ILE A O 1
ATOM 1941 N N . SER A 1 251 ? -9.867 -13.477 -7.805 1 98.69 251 SER A N 1
ATOM 1942 C CA . SER A 1 251 ? -8.547 -14.109 -7.715 1 98.69 251 SER A CA 1
ATOM 1943 C C . SER A 1 251 ? -7.801 -14.016 -9.039 1 98.69 251 SER A C 1
ATOM 1945 O O . SER A 1 251 ? -8.227 -14.602 -10.039 1 98.69 251 SER A O 1
ATOM 1947 N N . GLY A 1 252 ? -6.66 -13.328 -9.039 1 97.25 252 GLY A N 1
ATOM 1948 C CA . GLY A 1 252 ? -5.895 -13.156 -10.266 1 97.25 252 GLY A CA 1
ATOM 1949 C C . GLY A 1 252 ? -6.715 -12.594 -11.406 1 97.25 252 GLY A C 1
ATOM 1950 O O . GLY A 1 252 ? -7.391 -11.578 -11.25 1 97.25 252 GLY A O 1
ATOM 1951 N N . SER A 1 253 ? -6.645 -13.242 -12.539 1 96.12 253 SER A N 1
ATOM 1952 C CA . SER A 1 253 ? -7.363 -12.805 -13.727 1 96.12 253 SER A CA 1
ATOM 1953 C C . SER A 1 253 ? -8.781 -13.367 -13.758 1 96.12 253 SER A C 1
ATOM 1955 O O . SER A 1 253 ? -9.562 -13.047 -14.656 1 96.12 253 SER A O 1
ATOM 1957 N N . GLY A 1 254 ? -9.219 -13.984 -12.727 1 96 254 GLY A N 1
ATOM 1958 C CA . GLY A 1 254 ? -10.461 -14.742 -12.797 1 96 254 GLY A CA 1
ATOM 1959 C C . GLY A 1 254 ? -10.32 -16.047 -13.547 1 96 254 GLY A C 1
ATOM 1960 O O . GLY A 1 254 ? -9.219 -16.406 -13.977 1 96 254 GLY A O 1
ATOM 1961 N N . SER A 1 255 ? -11.359 -16.859 -13.445 1 97.75 255 SER A N 1
ATOM 1962 C CA . SER A 1 255 ? -12.742 -16.562 -13.102 1 97.75 255 SER A CA 1
ATOM 1963 C C . SER A 1 255 ? -13.031 -16.844 -11.633 1 97.75 255 SER A C 1
ATOM 1965 O O . SER A 1 255 ? -14.133 -16.594 -11.148 1 97.75 255 SER A O 1
ATOM 1967 N N . THR A 1 256 ? -12.062 -17.328 -10.867 1 98.69 256 THR A N 1
ATOM 1968 C CA . THR A 1 256 ? -12.266 -17.656 -9.461 1 98.69 256 THR A CA 1
ATOM 1969 C C . THR A 1 256 ? -12.562 -16.406 -8.648 1 98.69 256 THR A C 1
ATOM 1971 O O . THR A 1 256 ? -11.914 -15.367 -8.828 1 98.69 256 THR A O 1
ATOM 1974 N N . LEU A 1 257 ? -13.617 -16.5 -7.84 1 98.81 257 LEU A N 1
ATOM 1975 C CA . LEU A 1 257 ? -13.945 -15.484 -6.844 1 98.81 257 LEU A CA 1
ATOM 1976 C C . LEU A 1 257 ? -13.523 -15.93 -5.449 1 98.81 257 LEU A C 1
ATOM 1978 O O . LEU A 1 257 ? -13.656 -17.109 -5.102 1 98.81 257 LEU A O 1
ATOM 1982 N N . MET A 1 258 ? -13.008 -15.031 -4.691 1 98.88 258 MET A N 1
ATOM 1983 C CA . MET A 1 258 ? -12.5 -15.336 -3.357 1 98.88 258 MET A CA 1
ATOM 1984 C C . MET A 1 258 ? -13.328 -14.633 -2.287 1 98.88 258 MET A C 1
ATOM 1986 O O . MET A 1 258 ? -13.672 -13.461 -2.432 1 98.88 258 MET A O 1
ATOM 1990 N N . ALA A 1 259 ? -13.633 -15.344 -1.216 1 98.94 259 ALA A N 1
ATOM 1991 C CA . ALA A 1 259 ? -14.172 -14.766 0.013 1 98.94 259 ALA A CA 1
ATOM 1992 C C . ALA A 1 259 ? -13.203 -14.953 1.178 1 98.94 259 ALA A C 1
ATOM 1994 O O . ALA A 1 259 ? -12.578 -16 1.312 1 98.94 259 ALA A O 1
ATOM 1995 N N . VAL A 1 260 ? -13.055 -13.969 1.963 1 98.88 260 VAL A N 1
ATOM 1996 C CA . VAL A 1 260 ? -12.188 -13.984 3.135 1 98.88 260 VAL A CA 1
ATOM 1997 C C . VAL A 1 260 ? -13.031 -14.109 4.402 1 98.88 260 VAL A C 1
ATOM 1999 O O . VAL A 1 260 ? -14.023 -13.398 4.566 1 98.88 260 VAL A O 1
ATOM 2002 N N . LEU A 1 261 ? -12.656 -15.031 5.25 1 98.75 261 LEU A N 1
ATOM 2003 C CA . LEU A 1 261 ? -13.359 -15.281 6.504 1 98.75 261 LEU A CA 1
ATOM 2004 C C . LEU A 1 261 ? -12.398 -15.242 7.684 1 98.75 261 LEU A C 1
ATOM 2006 O O . LEU A 1 261 ? -11.203 -15.484 7.527 1 98.75 261 LEU A O 1
ATOM 2010 N N . ASN A 1 262 ? -12.953 -14.852 8.836 1 97.94 262 ASN A N 1
ATOM 2011 C CA . ASN A 1 262 ? -12.164 -14.969 10.055 1 97.94 262 ASN A CA 1
ATOM 2012 C C . ASN A 1 262 ? -12.867 -15.844 11.094 1 97.94 262 ASN A C 1
ATOM 2014 O O . ASN A 1 262 ? -12.32 -16.109 12.164 1 97.94 262 ASN A O 1
ATOM 2018 N N . LYS A 1 263 ? -14.062 -16.25 10.766 1 97.5 263 LYS A N 1
ATOM 2019 C CA . LYS A 1 263 ? -14.844 -17.125 11.617 1 97.5 263 LYS A CA 1
ATOM 2020 C C . LYS A 1 263 ? -15.977 -17.797 10.836 1 97.5 263 LYS A C 1
ATOM 2022 O O . LYS A 1 263 ? -16.234 -17.422 9.688 1 97.5 263 LYS A O 1
ATOM 2027 N N . ASN A 1 264 ? -16.562 -18.875 11.266 1 97.88 264 ASN A N 1
ATOM 2028 C CA . ASN A 1 264 ? -17.75 -19.547 10.766 1 97.88 264 ASN A CA 1
ATOM 2029 C C . ASN A 1 264 ? -17.562 -20.047 9.336 1 97.88 264 ASN A C 1
ATOM 2031 O O . ASN A 1 264 ? -18.438 -19.859 8.484 1 97.88 264 ASN A O 1
ATOM 2035 N N . GLU A 1 265 ? -16.391 -20.609 9.133 1 97.69 265 GLU A N 1
ATOM 2036 C CA . GLU A 1 265 ? -16.047 -21.031 7.781 1 97.69 265 GLU A CA 1
ATOM 2037 C C . GLU A 1 265 ? -16.969 -22.156 7.305 1 97.69 265 GLU A C 1
ATOM 2039 O O . GLU A 1 265 ? -17.391 -22.172 6.148 1 97.69 265 GLU A O 1
ATOM 2044 N N . ASP A 1 266 ? -17.328 -23.078 8.219 1 98.06 266 ASP A N 1
ATOM 2045 C CA . ASP A 1 266 ? -18.188 -24.203 7.828 1 98.06 266 ASP A CA 1
ATOM 2046 C C . ASP A 1 266 ? -19.562 -23.719 7.391 1 98.06 266 ASP A C 1
ATOM 2048 O O . ASP A 1 266 ? -20.078 -24.156 6.359 1 98.06 266 ASP A O 1
ATOM 2052 N N . GLU A 1 267 ? -20.094 -22.859 8.203 1 98.56 267 GLU A N 1
ATOM 2053 C CA . GLU A 1 267 ? -21.406 -22.328 7.887 1 98.56 267 GLU A CA 1
ATOM 2054 C C . GLU A 1 267 ? -21.375 -21.562 6.566 1 98.56 267 GLU A C 1
ATOM 2056 O O . GLU A 1 267 ? -22.312 -21.672 5.758 1 98.56 267 GLU A O 1
ATOM 2061 N N . PHE A 1 268 ? -20.391 -20.828 6.324 1 98.81 268 PHE A N 1
ATOM 2062 C CA . PHE A 1 268 ? -20.25 -20.078 5.082 1 98.81 268 PHE A CA 1
ATOM 2063 C C . PHE A 1 268 ? -20.203 -21.016 3.885 1 98.81 268 PHE A C 1
ATOM 2065 O O . PHE A 1 268 ? -20.906 -20.812 2.9 1 98.81 268 PHE A O 1
ATOM 2072 N N . VAL A 1 269 ? -19.344 -22.031 3.992 1 98.75 269 VAL A N 1
ATOM 2073 C CA . VAL A 1 269 ? -19.125 -22.969 2.887 1 98.75 269 VAL A CA 1
ATOM 2074 C C . VAL A 1 269 ? -20.422 -23.672 2.535 1 98.75 269 VAL A C 1
ATOM 2076 O O . VAL A 1 269 ? -20.766 -23.797 1.358 1 98.75 269 VAL A O 1
ATOM 2079 N N . ILE A 1 270 ? -21.188 -24.047 3.553 1 98.62 270 ILE A N 1
ATOM 2080 C CA . ILE A 1 270 ? -22.469 -24.719 3.338 1 98.62 270 ILE A CA 1
ATOM 2081 C C . ILE A 1 270 ? -23.422 -23.781 2.621 1 98.62 270 ILE A C 1
ATOM 2083 O O . ILE A 1 270 ? -24.047 -24.156 1.625 1 98.62 270 ILE A O 1
ATOM 2087 N N . SER A 1 271 ? -23.484 -22.562 3.074 1 98.81 271 SER A N 1
ATOM 2088 C CA . SER A 1 271 ? -24.422 -21.578 2.547 1 98.81 271 SER A CA 1
ATOM 2089 C C . SER A 1 271 ? -24.078 -21.188 1.116 1 98.81 271 SER A C 1
ATOM 2091 O O . SER A 1 271 ? -24.953 -21.125 0.25 1 98.81 271 SER A O 1
ATOM 2093 N N . ILE A 1 272 ? -22.828 -20.984 0.868 1 98.81 272 ILE A N 1
ATOM 2094 C CA . ILE A 1 272 ? -22.438 -20.5 -0.452 1 98.81 272 ILE A CA 1
ATOM 2095 C C . ILE A 1 272 ? -22.547 -21.641 -1.469 1 98.81 272 ILE A C 1
ATOM 2097 O O . ILE A 1 272 ? -22.875 -21.406 -2.633 1 98.81 272 ILE A O 1
ATOM 2101 N N . LYS A 1 273 ? -22.219 -22.844 -1.057 1 98.62 273 LYS A N 1
ATOM 2102 C CA . LYS A 1 273 ? -22.391 -24 -1.929 1 98.62 273 LYS A CA 1
ATOM 2103 C C . LYS A 1 273 ? -23.844 -24.172 -2.346 1 98.62 273 LYS A C 1
ATOM 2105 O O . LYS A 1 273 ? -24.141 -24.422 -3.514 1 98.62 273 LYS A O 1
ATOM 2110 N N . ARG A 1 274 ? -24.672 -24.031 -1.351 1 98.5 274 ARG A N 1
ATOM 2111 C CA . ARG A 1 274 ? -26.109 -24.141 -1.624 1 98.5 274 ARG A CA 1
ATOM 2112 C C . ARG A 1 274 ? -26.562 -23.078 -2.619 1 98.5 274 ARG A C 1
ATOM 2114 O O . ARG A 1 274 ? -27.281 -23.375 -3.568 1 98.5 274 ARG A O 1
ATOM 2121 N N . TYR A 1 275 ? -26.156 -21.859 -2.404 1 98.62 275 TYR A N 1
ATOM 2122 C CA . TYR A 1 275 ? -26.531 -20.781 -3.297 1 98.62 275 TYR A CA 1
ATOM 2123 C C . TYR A 1 275 ? -26 -21.016 -4.707 1 98.62 275 TYR A C 1
ATOM 2125 O O . TYR A 1 275 ? -26.75 -20.906 -5.684 1 98.62 275 TYR A O 1
ATOM 2133 N N . LEU A 1 276 ? -24.719 -21.422 -4.844 1 98.62 276 LEU A N 1
ATOM 2134 C CA . LEU A 1 276 ? -24.047 -21.578 -6.137 1 98.62 276 LEU A CA 1
ATOM 2135 C C . LEU A 1 276 ? -24.625 -22.766 -6.906 1 98.62 276 LEU A C 1
ATOM 2137 O O . LEU A 1 276 ? -24.625 -22.766 -8.141 1 98.62 276 LEU A O 1
ATOM 2141 N N . SER A 1 277 ? -25.125 -23.781 -6.184 1 97.88 277 SER A N 1
ATOM 2142 C CA . SER A 1 277 ? -25.719 -24.953 -6.828 1 97.88 277 SER A CA 1
ATOM 2143 C C . SER A 1 277 ? -26.969 -24.578 -7.609 1 97.88 277 SER A C 1
ATOM 2145 O O . SER A 1 277 ? -27.391 -25.328 -8.5 1 97.88 277 SER A O 1
ATOM 2147 N N . GLY A 1 278 ? -27.531 -23.422 -7.262 1 97.38 278 GLY A N 1
ATOM 2148 C CA . GLY A 1 278 ? -28.734 -22.969 -7.938 1 97.38 278 GLY A CA 1
ATOM 2149 C C . GLY A 1 278 ? -28.453 -22.156 -9.188 1 97.38 278 GLY A C 1
ATOM 2150 O O . GLY A 1 278 ? -29.375 -21.828 -9.938 1 97.38 278 GLY A O 1
ATOM 2151 N N . LEU A 1 279 ? -27.25 -21.891 -9.422 1 96.88 279 LEU A N 1
ATOM 2152 C CA . LEU A 1 279 ? -26.891 -21.094 -10.594 1 96.88 279 LEU A CA 1
ATOM 2153 C C . LEU A 1 279 ? -26.719 -21.984 -11.82 1 96.88 279 LEU A C 1
ATOM 2155 O O . LEU A 1 279 ? -26.609 -23.219 -11.688 1 96.88 279 LEU A O 1
ATOM 2159 N N . GLN A 1 280 ? -26.734 -21.375 -12.977 1 95.12 280 GLN A N 1
ATOM 2160 C CA . GLN A 1 280 ? -26.656 -22.094 -14.242 1 95.12 280 GLN A CA 1
ATOM 2161 C C . GLN A 1 280 ? -25.312 -22.812 -14.391 1 95.12 280 GLN A C 1
ATOM 2163 O O . GLN A 1 280 ? -25.25 -23.969 -14.789 1 95.12 280 GLN A O 1
ATOM 2168 N N . ASP A 1 281 ? -24.219 -22.125 -14.07 1 95.31 281 ASP A N 1
ATOM 2169 C CA . ASP A 1 281 ? -22.891 -22.703 -14.164 1 95.31 281 ASP A CA 1
ATOM 2170 C C . ASP A 1 281 ? -22.562 -23.547 -12.938 1 95.31 281 ASP A C 1
ATOM 2172 O O . ASP A 1 281 ? -23.078 -23.297 -11.844 1 95.31 281 ASP A O 1
ATOM 2176 N N . LYS A 1 282 ? -21.734 -24.5 -13.133 1 97.12 282 LYS A N 1
ATOM 2177 C CA . LYS A 1 282 ? -21.25 -25.297 -12.008 1 97.12 282 LYS A CA 1
ATOM 2178 C C . LYS A 1 282 ? -20.109 -24.578 -11.281 1 97.12 282 LYS A C 1
ATOM 2180 O O . LYS A 1 282 ? -19.25 -23.969 -11.914 1 97.12 282 LYS A O 1
ATOM 2185 N N . TRP A 1 283 ? -20.156 -24.641 -10 1 97.94 283 TRP A N 1
ATOM 2186 C CA . TRP A 1 283 ? -19.156 -24 -9.164 1 97.94 283 TRP A CA 1
ATOM 2187 C C . TRP A 1 283 ? -18.578 -24.984 -8.148 1 97.94 283 TRP A C 1
ATOM 2189 O O . TRP A 1 283 ? -19.328 -25.734 -7.52 1 97.94 283 TRP A O 1
ATOM 2199 N N . ASN A 1 284 ? -17.312 -25.047 -8.07 1 98.06 284 ASN A N 1
ATOM 2200 C CA . ASN A 1 284 ? -16.609 -25.766 -7.008 1 98.06 284 ASN A CA 1
ATOM 2201 C C . ASN A 1 284 ? -16.172 -24.828 -5.891 1 98.06 284 ASN A C 1
ATOM 2203 O O . ASN A 1 284 ? -15.703 -23.719 -6.156 1 98.06 284 ASN A O 1
ATOM 2207 N N . VAL A 1 285 ? -16.438 -25.188 -4.625 1 98.69 285 VAL A N 1
ATOM 2208 C CA . VAL A 1 285 ? -16.094 -24.359 -3.473 1 98.69 285 VAL A CA 1
ATOM 2209 C C . VAL A 1 285 ? -15.031 -25.062 -2.633 1 98.69 285 VAL A C 1
ATOM 2211 O O . VAL A 1 285 ? -15.219 -26.203 -2.197 1 98.69 285 VAL A O 1
ATOM 2214 N N . ILE A 1 286 ? -13.922 -24.406 -2.41 1 98.56 286 ILE A N 1
ATOM 2215 C CA . ILE A 1 286 ? -12.828 -25 -1.643 1 98.56 286 ILE A CA 1
ATOM 2216 C C . ILE A 1 286 ? -12.406 -24.031 -0.536 1 98.56 286 ILE A C 1
ATOM 2218 O O . ILE A 1 286 ? -12.141 -22.859 -0.794 1 98.56 286 ILE A O 1
ATOM 2222 N N . LEU A 1 287 ? -12.406 -24.531 0.725 1 98.69 287 LEU A N 1
ATOM 2223 C CA . LEU A 1 287 ? -11.82 -23.781 1.833 1 98.69 287 LEU A CA 1
ATOM 2224 C C . LEU A 1 287 ? -10.297 -23.906 1.817 1 98.69 287 LEU A C 1
ATOM 2226 O O . LEU A 1 287 ? -9.758 -25.016 1.804 1 98.69 287 LEU A O 1
ATOM 2230 N N . LEU A 1 288 ? -9.594 -22.766 1.81 1 98.5 288 LEU A N 1
ATOM 2231 C CA . LEU A 1 288 ? -8.148 -22.75 1.636 1 98.5 288 LEU A CA 1
ATOM 2232 C C . LEU A 1 288 ? -7.469 -21.969 2.756 1 98.5 288 LEU A C 1
ATOM 2234 O O . LEU A 1 288 ? -8.062 -21.031 3.314 1 98.5 288 LEU A O 1
ATOM 2238 N N . GLU A 1 289 ? -6.23 -22.375 2.988 1 98.12 289 GLU A N 1
ATOM 2239 C CA . GLU A 1 289 ? -5.324 -21.672 3.898 1 98.12 289 GLU A CA 1
ATOM 2240 C C . GLU A 1 289 ? -4.07 -21.203 3.174 1 98.12 289 GLU A C 1
ATOM 2242 O O . GLU A 1 289 ? -3.701 -21.75 2.135 1 98.12 289 GLU A O 1
ATOM 2247 N N . PRO A 1 290 ? -3.473 -20.203 3.732 1 98.25 290 PRO A N 1
ATOM 2248 C CA . PRO A 1 290 ? -2.195 -19.781 3.143 1 98.25 290 PRO A CA 1
ATOM 2249 C C . PRO A 1 290 ? -1.125 -20.875 3.236 1 98.25 290 PRO A C 1
ATOM 2251 O O . PRO A 1 290 ? -1.04 -21.578 4.246 1 98.25 290 PRO A O 1
ATOM 2254 N N . ASP A 1 291 ? -0.418 -21.078 2.18 1 98.56 291 ASP A N 1
ATOM 2255 C CA . ASP A 1 291 ? 0.801 -21.875 2.205 1 98.56 291 ASP A CA 1
ATOM 2256 C C . ASP A 1 291 ? 2.02 -21.016 2.529 1 98.56 291 ASP A C 1
ATOM 2258 O O . ASP A 1 291 ? 2.344 -20.078 1.787 1 98.56 291 ASP A O 1
ATOM 2262 N N . LEU A 1 292 ? 2.723 -21.312 3.564 1 98.06 292 LEU A N 1
ATOM 2263 C CA . LEU A 1 292 ? 3.793 -20.438 4.031 1 98.06 292 LEU A CA 1
ATOM 2264 C C . LEU A 1 292 ? 5.145 -20.891 3.492 1 98.06 292 LEU A C 1
ATOM 2266 O O . LEU A 1 292 ? 6.16 -20.219 3.703 1 98.06 292 LEU A O 1
ATOM 2270 N N . GLU A 1 293 ? 5.188 -21.938 2.648 1 97.81 293 GLU A N 1
ATOM 2271 C CA . GLU A 1 293 ? 6.473 -22.547 2.299 1 97.81 293 GLU A CA 1
ATOM 2272 C C . GLU A 1 293 ? 6.824 -22.281 0.838 1 97.81 293 GLU A C 1
ATOM 2274 O O . GLU A 1 293 ? 8 -22.109 0.5 1 97.81 293 GLU A O 1
ATOM 2279 N N . GLY A 1 294 ? 5.828 -22.281 -0.022 1 98.69 294 GLY A N 1
ATOM 2280 C CA . GLY A 1 294 ? 6.109 -22.188 -1.444 1 98.69 294 GLY A CA 1
ATOM 2281 C C . GLY A 1 294 ? 6.516 -23.5 -2.072 1 98.69 294 GLY A C 1
ATOM 2282 O O . GLY A 1 294 ? 6.172 -24.562 -1.559 1 98.69 294 GLY A O 1
ATOM 2283 N N . VAL A 1 295 ? 7.121 -23.438 -3.172 1 98.88 295 VAL A N 1
ATOM 2284 C CA . VAL A 1 295 ? 7.527 -24.625 -3.912 1 98.88 295 VAL A CA 1
ATOM 2285 C C . VAL A 1 295 ? 8.523 -25.438 -3.082 1 98.88 295 VAL A C 1
ATOM 2287 O O . VAL A 1 295 ? 9.383 -24.875 -2.41 1 98.88 295 VAL A O 1
ATOM 2290 N N . ARG A 1 296 ? 8.352 -26.766 -3.125 1 98.31 296 ARG A N 1
ATOM 2291 C CA . ARG A 1 296 ? 9.234 -27.641 -2.369 1 98.31 296 ARG A CA 1
ATOM 2292 C C . ARG A 1 296 ? 9.602 -28.875 -3.186 1 98.31 296 ARG A C 1
ATOM 2294 O O . ARG A 1 296 ? 8.766 -29.422 -3.908 1 98.31 296 ARG A O 1
ATOM 2301 N N . ILE A 1 297 ? 10.836 -29.312 -3.027 1 97.88 297 ILE A N 1
ATOM 2302 C CA . ILE A 1 297 ? 11.258 -30.609 -3.568 1 97.88 297 ILE A CA 1
ATOM 2303 C C . ILE A 1 297 ? 10.641 -31.734 -2.744 1 97.88 297 ILE A C 1
ATOM 2305 O O . ILE A 1 297 ? 10.633 -31.672 -1.512 1 97.88 297 ILE A O 1
ATOM 2309 N N . VAL A 1 298 ? 10.039 -32.594 -3.475 1 96.25 298 VAL A N 1
ATOM 2310 C CA . VAL A 1 298 ? 9.445 -33.75 -2.805 1 96.25 298 VAL A CA 1
ATOM 2311 C C . VAL A 1 298 ? 10.297 -34.969 -3.066 1 96.25 298 VAL A C 1
ATOM 2313 O O . VAL A 1 298 ? 10.844 -35.156 -4.16 1 96.25 298 VAL A O 1
ATOM 2316 N N . LYS A 1 299 ? 10.547 -35.844 -1.997 1 87.38 299 LYS A N 1
ATOM 2317 C CA . LYS A 1 299 ? 11.32 -37.094 -2.117 1 87.38 299 LYS A CA 1
ATOM 2318 C C . LYS A 1 299 ? 10.617 -38.094 -3.027 1 87.38 299 LYS A C 1
ATOM 2320 O O . LYS A 1 299 ? 9.398 -38.25 -2.959 1 87.38 299 LYS A O 1
ATOM 2325 N N . ILE A 1 300 ? 11.398 -38.625 -4.016 1 77.06 300 ILE A N 1
ATOM 2326 C CA . ILE A 1 300 ? 10.906 -39.656 -4.902 1 77.06 300 ILE A CA 1
ATOM 2327 C C . ILE A 1 300 ? 11.203 -41.031 -4.297 1 77.06 300 ILE A C 1
ATOM 2329 O O . ILE A 1 300 ? 12.281 -41.25 -3.73 1 77.06 300 ILE A O 1
ATOM 2333 N N . MET B 1 1 ? -14.953 32.594 30.906 1 78.94 1 MET B N 1
ATOM 2334 C CA . MET B 1 1 ? -15.141 32.062 29.562 1 78.94 1 MET B CA 1
ATOM 2335 C C . MET B 1 1 ? -14.117 30.984 29.25 1 78.94 1 MET B C 1
ATOM 2337 O O . MET B 1 1 ? -13.078 30.906 29.906 1 78.94 1 MET B O 1
ATOM 2341 N N . ALA B 1 2 ? -14.438 30.062 28.375 1 89.81 2 ALA B N 1
ATOM 2342 C CA . ALA B 1 2 ? -13.57 28.906 28.141 1 89.81 2 ALA B CA 1
ATOM 2343 C C . ALA B 1 2 ? -12.25 29.328 27.5 1 89.81 2 ALA B C 1
ATOM 2345 O O . ALA B 1 2 ? -12.219 30.234 26.688 1 89.81 2 ALA B O 1
ATOM 2346 N N . LYS B 1 3 ? -11.148 28.875 28.047 1 96.12 3 LYS B N 1
ATOM 2347 C CA . LYS B 1 3 ? -9.805 29.047 27.516 1 96.12 3 LYS B CA 1
ATOM 2348 C C . LYS B 1 3 ? -9.102 27.703 27.312 1 96.12 3 LYS B C 1
ATOM 2350 O O . LYS B 1 3 ? -9.031 26.906 28.25 1 96.12 3 LYS B O 1
ATOM 2355 N N . VAL B 1 4 ? -8.734 27.531 26.094 1 97.88 4 VAL B N 1
ATOM 2356 C CA . VAL B 1 4 ? -8.156 26.234 25.766 1 97.88 4 VAL B CA 1
ATOM 2357 C C . VAL B 1 4 ? -6.852 26.438 25 1 97.88 4 VAL B C 1
ATOM 2359 O O . VAL B 1 4 ? -6.738 27.359 24.188 1 97.88 4 VAL B O 1
ATOM 2362 N N . LYS B 1 5 ? -5.844 25.656 25.281 1 98.31 5 LYS B N 1
ATOM 2363 C CA . LYS B 1 5 ? -4.574 25.641 24.562 1 98.31 5 LYS B CA 1
ATOM 2364 C C . LYS B 1 5 ? -4.27 24.25 24.016 1 98.31 5 LYS B C 1
ATOM 2366 O O . LYS B 1 5 ? -4.469 23.234 24.719 1 98.31 5 LYS B O 1
ATOM 2371 N N . VAL B 1 6 ? -3.791 24.203 22.797 1 98.5 6 VAL B N 1
ATOM 2372 C CA . VAL B 1 6 ? -3.463 22.922 22.188 1 98.5 6 VAL B CA 1
ATOM 2373 C C . VAL B 1 6 ? -2.053 22.984 21.609 1 98.5 6 VAL B C 1
ATOM 2375 O O . VAL B 1 6 ? -1.558 24.047 21.25 1 98.5 6 VAL B O 1
ATOM 2378 N N . ARG B 1 7 ? -1.411 21.859 21.609 1 98.81 7 ARG B N 1
ATOM 2379 C CA . ARG B 1 7 ? -0.173 21.609 20.875 1 98.81 7 ARG B CA 1
ATOM 2380 C C . ARG B 1 7 ? -0.404 20.656 19.719 1 98.81 7 ARG B C 1
ATOM 2382 O O . ARG B 1 7 ? -1.003 19.594 19.906 1 98.81 7 ARG B O 1
ATOM 2389 N N . ILE B 1 8 ? -0.054 21.047 18.547 1 98.88 8 ILE B N 1
ATOM 2390 C CA . ILE B 1 8 ? -0.275 20.234 17.359 1 98.88 8 ILE B CA 1
ATOM 2391 C C . ILE B 1 8 ? 1.062 19.938 16.688 1 98.88 8 ILE B C 1
ATOM 2393 O O . ILE B 1 8 ? 1.865 20.844 16.453 1 98.88 8 ILE B O 1
ATOM 2397 N N . PRO B 1 9 ? 1.354 18.703 16.344 1 98.94 9 PRO B N 1
ATOM 2398 C CA . PRO B 1 9 ? 2.615 18.375 15.68 1 98.94 9 PRO B CA 1
ATOM 2399 C C . PRO B 1 9 ? 2.625 18.75 14.203 1 98.94 9 PRO B C 1
ATOM 2401 O O . PRO B 1 9 ? 1.565 18.828 13.578 1 98.94 9 PRO B O 1
ATOM 2404 N N . ALA B 1 10 ? 3.814 18.969 13.68 1 98.88 10 ALA B N 1
ATOM 2405 C CA . ALA B 1 10 ? 4.004 18.984 12.234 1 98.88 10 ALA B CA 1
ATOM 2406 C C . ALA B 1 10 ? 3.717 17.609 11.633 1 98.88 10 ALA B C 1
ATOM 2408 O O . ALA B 1 10 ? 3.602 16.625 12.352 1 98.88 10 ALA B O 1
ATOM 2409 N N . THR B 1 11 ? 3.535 17.641 10.367 1 98.81 11 THR B N 1
ATOM 2410 C CA . THR B 1 11 ? 3.338 16.391 9.656 1 98.81 11 THR B CA 1
ATOM 2411 C C . THR B 1 11 ? 4.098 16.375 8.336 1 98.81 11 THR B C 1
ATOM 2413 O O . THR B 1 11 ? 4.379 17.438 7.773 1 98.81 11 THR B O 1
ATOM 2416 N N . THR B 1 12 ? 4.52 15.25 7.941 1 98.81 12 THR B N 1
ATOM 2417 C CA . THR B 1 12 ? 4.895 14.977 6.559 1 98.81 12 THR B CA 1
ATOM 2418 C C . THR B 1 12 ? 3.877 14.055 5.891 1 98.81 12 THR B C 1
ATOM 2420 O O . THR B 1 12 ? 3.172 13.305 6.57 1 98.81 12 THR B O 1
ATOM 2423 N N . ALA B 1 13 ? 3.707 14.195 4.605 1 98.38 13 ALA B N 1
ATOM 2424 C CA . ALA B 1 13 ? 2.68 13.43 3.91 1 98.38 13 ALA B CA 1
ATOM 2425 C C . ALA B 1 13 ? 3.209 12.875 2.592 1 98.38 13 ALA B C 1
ATOM 2427 O O . ALA B 1 13 ? 4.375 13.078 2.248 1 98.38 13 ALA B O 1
ATOM 2428 N N . ASN B 1 14 ? 2.408 12.094 1.87 1 98.31 14 ASN B N 1
ATOM 2429 C CA . ASN B 1 14 ? 2.736 11.391 0.631 1 98.31 14 ASN B CA 1
ATOM 2430 C C . ASN B 1 14 ? 3.85 10.375 0.843 1 98.31 14 ASN B C 1
ATOM 2432 O O . ASN B 1 14 ? 3.672 9.188 0.561 1 98.31 14 ASN B O 1
ATOM 2436 N N . MET B 1 15 ? 4.953 10.898 1.331 1 98.44 15 MET B N 1
ATOM 2437 C CA . MET B 1 15 ? 6.105 10.062 1.67 1 98.44 15 MET B CA 1
ATOM 2438 C C . MET B 1 15 ? 6.48 9.156 0.504 1 98.44 15 MET B C 1
ATOM 2440 O O . MET B 1 15 ? 6.562 7.938 0.665 1 98.44 15 MET B O 1
ATOM 2444 N N . GLY B 1 16 ? 6.648 9.781 -0.591 1 98.5 16 GLY B N 1
ATOM 2445 C CA . GLY B 1 16 ? 6.953 9.031 -1.801 1 98.5 16 GLY B CA 1
ATOM 2446 C C . GLY B 1 16 ? 5.711 8.531 -2.518 1 98.5 16 GLY B C 1
ATOM 2447 O O . GLY B 1 16 ? 4.945 9.32 -3.07 1 98.5 16 GLY B O 1
ATOM 2448 N N . PRO B 1 17 ? 5.52 7.246 -2.449 1 98.88 17 PRO B N 1
ATOM 2449 C CA . PRO B 1 17 ? 4.465 6.645 -3.271 1 98.88 17 PRO B CA 1
ATOM 2450 C C . PRO B 1 17 ? 3.078 6.797 -2.656 1 98.88 17 PRO B C 1
ATOM 2452 O O . PRO B 1 17 ? 2.082 6.387 -3.262 1 98.88 17 PRO B O 1
ATOM 2455 N N . GLY B 1 18 ? 2.939 7.355 -1.499 1 98.69 18 GLY B N 1
ATOM 2456 C CA . GLY B 1 18 ? 1.68 7.402 -0.773 1 98.69 18 GLY B CA 1
ATOM 2457 C C . GLY B 1 18 ? 0.95 8.727 -0.928 1 98.69 18 GLY B C 1
ATOM 2458 O O . GLY B 1 18 ? 0.539 9.328 0.063 1 98.69 18 GLY B O 1
ATOM 2459 N N . PHE B 1 19 ? 0.785 9.195 -2.219 1 98.69 19 PHE B N 1
ATOM 2460 C CA . PHE B 1 19 ? 0.132 10.469 -2.512 1 98.69 19 PHE B CA 1
ATOM 2461 C C . PHE B 1 19 ? -1.29 10.484 -1.964 1 98.69 19 PHE B C 1
ATOM 2463 O O . PHE B 1 19 ? -2.113 9.648 -2.332 1 98.69 19 PHE B O 1
ATOM 2470 N N . ASP B 1 20 ? -1.596 11.406 -1.021 1 98.25 20 ASP B N 1
ATOM 2471 C CA . ASP B 1 20 ? -2.887 11.602 -0.366 1 98.25 20 ASP B CA 1
ATOM 2472 C C . ASP B 1 20 ? -3.27 10.383 0.465 1 98.25 20 ASP B C 1
ATOM 2474 O O . ASP B 1 20 ? -4.445 10.18 0.781 1 98.25 20 ASP B O 1
ATOM 2478 N N . THR B 1 21 ? -2.297 9.555 0.822 1 98.75 21 THR B N 1
ATOM 2479 C CA . THR B 1 21 ? -2.578 8.281 1.473 1 98.75 21 THR B CA 1
ATOM 2480 C C . THR B 1 21 ? -1.77 8.141 2.758 1 98.75 21 THR B C 1
ATOM 2482 O O . THR B 1 21 ? -2.318 7.809 3.811 1 98.75 21 THR B O 1
ATOM 2485 N N . LEU B 1 22 ? -0.503 8.461 2.66 1 98.88 22 LEU B N 1
ATOM 2486 C CA . LEU B 1 22 ? 0.396 8.281 3.793 1 98.88 22 LEU B CA 1
ATOM 2487 C C . LEU B 1 22 ? 0.717 9.617 4.453 1 98.88 22 LEU B C 1
ATOM 2489 O O . LEU B 1 22 ? 0.905 10.625 3.764 1 98.88 22 LEU B O 1
ATOM 2493 N N . GLY B 1 23 ? 0.806 9.594 5.746 1 98.81 23 GLY B N 1
ATOM 2494 C CA . GLY B 1 23 ? 1.287 10.734 6.512 1 98.81 23 GLY B CA 1
ATOM 2495 C C . GLY B 1 23 ? 1.879 10.344 7.852 1 98.81 23 GLY B C 1
ATOM 2496 O O . GLY B 1 23 ? 1.664 9.234 8.328 1 98.81 23 GLY B O 1
ATOM 2497 N N . MET B 1 24 ? 2.584 11.289 8.445 1 98.88 24 MET B N 1
ATOM 2498 C CA . MET B 1 24 ? 3.234 11.031 9.727 1 98.88 24 MET B CA 1
ATOM 2499 C C . MET B 1 24 ? 3.379 12.32 10.531 1 98.88 24 MET B C 1
ATOM 2501 O O . MET B 1 24 ? 3.725 13.367 9.984 1 98.88 24 MET B O 1
ATOM 2505 N N . ALA B 1 25 ? 3.059 12.195 11.773 1 98.88 25 ALA B N 1
ATOM 2506 C CA . ALA B 1 25 ? 3.287 13.32 12.672 1 98.88 25 ALA B CA 1
ATOM 2507 C C . ALA B 1 25 ? 4.75 13.391 13.102 1 98.88 25 ALA B C 1
ATOM 2509 O O . ALA B 1 25 ? 5.402 12.359 13.289 1 98.88 25 ALA B O 1
ATOM 2510 N N . LEU B 1 26 ? 5.262 14.539 13.234 1 98.88 26 LEU B N 1
ATOM 2511 C CA . LEU B 1 26 ? 6.656 14.781 13.586 1 98.88 26 LEU B CA 1
ATOM 2512 C C . LEU B 1 26 ? 6.762 15.633 14.844 1 98.88 26 LEU B C 1
ATOM 2514 O O . LEU B 1 26 ? 5.926 16.516 15.07 1 98.88 26 LEU B O 1
ATOM 2518 N N . LYS B 1 27 ? 7.836 15.391 15.578 1 98.62 27 LYS B N 1
ATOM 2519 C CA . LYS B 1 27 ? 8.055 16.156 16.797 1 98.62 27 LYS B CA 1
ATOM 2520 C C . LYS B 1 27 ? 8.547 17.562 16.484 1 98.62 27 LYS B C 1
ATOM 2522 O O . LYS B 1 27 ? 9.703 17.906 16.734 1 98.62 27 LYS B O 1
ATOM 2527 N N . LEU B 1 28 ? 7.793 18.391 15.992 1 98.75 28 LEU B N 1
ATOM 2528 C CA . LEU B 1 28 ? 7.82 19.828 15.727 1 98.75 28 LEU B CA 1
ATOM 2529 C C . LEU B 1 28 ? 6.434 20.438 15.906 1 98.75 28 LEU B C 1
ATOM 2531 O O . LEU B 1 28 ? 5.449 19.906 15.375 1 98.75 28 LEU B O 1
ATOM 2535 N N . TYR B 1 29 ? 6.32 21.594 16.641 1 98.69 29 TYR B N 1
ATOM 2536 C CA . TYR B 1 29 ? 4.977 21.859 17.141 1 98.69 29 TYR B CA 1
ATOM 2537 C C . TYR B 1 29 ? 4.578 23.312 16.922 1 98.69 29 TYR B C 1
ATOM 2539 O O . TYR B 1 29 ? 5.418 24.203 17 1 98.69 29 TYR B O 1
ATOM 2547 N N . ASN B 1 30 ? 3.322 23.469 16.703 1 98.62 30 ASN B N 1
ATOM 2548 C CA . ASN B 1 30 ? 2.615 24.719 16.938 1 98.62 30 ASN B CA 1
ATOM 2549 C C . ASN B 1 30 ? 1.763 24.656 18.203 1 98.62 30 ASN B C 1
ATOM 2551 O O . ASN B 1 30 ? 1.346 23.562 18.609 1 98.62 30 ASN B O 1
ATOM 2555 N N . GLU B 1 31 ? 1.591 25.781 18.812 1 98.62 31 GLU B N 1
ATOM 2556 C CA . GLU B 1 31 ? 0.681 25.906 19.938 1 98.62 31 GLU B CA 1
ATOM 2557 C C . GLU B 1 31 ? -0.309 27.047 19.734 1 98.62 31 GLU B C 1
ATOM 2559 O O . GLU B 1 31 ? 0.081 28.156 19.344 1 98.62 31 GLU B O 1
ATOM 2564 N N . ILE B 1 32 ? -1.516 26.766 19.953 1 98.38 32 ILE B N 1
ATOM 2565 C CA . ILE B 1 32 ? -2.598 27.734 19.75 1 98.38 32 ILE B CA 1
ATOM 2566 C C . ILE B 1 32 ? -3.418 27.844 21.031 1 98.38 32 ILE B C 1
ATOM 2568 O O . ILE B 1 32 ? -3.736 26.844 21.672 1 98.38 32 ILE B O 1
ATOM 2572 N N . GLU B 1 33 ? -3.668 29.031 21.375 1 98.25 33 GLU B N 1
ATOM 2573 C CA . GLU B 1 33 ? -4.523 29.328 22.516 1 98.25 33 GLU B CA 1
ATOM 2574 C C . GLU B 1 33 ? -5.754 30.125 22.078 1 98.25 33 GLU B C 1
ATOM 2576 O O . GLU B 1 33 ? -5.641 31.094 21.344 1 98.25 33 GLU B O 1
ATOM 2581 N N . VAL B 1 34 ? -6.918 29.688 22.547 1 98 34 VAL B N 1
ATOM 2582 C CA . VAL B 1 34 ? -8.156 30.375 22.188 1 98 34 VAL B CA 1
ATOM 2583 C C . VAL B 1 34 ? -8.969 30.656 23.453 1 98 34 VAL B C 1
ATOM 2585 O O . VAL B 1 34 ? -9.102 29.797 24.312 1 98 34 VAL B O 1
ATOM 2588 N N . GLU B 1 35 ? -9.453 31.859 23.516 1 97.31 35 GLU B N 1
ATOM 2589 C CA . GLU B 1 35 ? -10.359 32.281 24.578 1 97.31 35 GLU B CA 1
ATOM 2590 C C . GLU B 1 35 ? -11.672 32.812 24.016 1 97.31 35 GLU B C 1
ATOM 2592 O O . GLU B 1 35 ? -11.68 33.625 23.094 1 97.31 35 GLU B O 1
ATOM 2597 N N . GLU B 1 36 ? -12.727 32.25 24.516 1 96.81 36 GLU B N 1
ATOM 2598 C CA . GLU B 1 36 ? -14.016 32.812 24.156 1 96.81 36 GLU B CA 1
ATOM 2599 C C . GLU B 1 36 ? -14.188 34.219 24.766 1 96.81 36 GLU B C 1
ATOM 2601 O O . GLU B 1 36 ? -13.82 34.438 25.922 1 96.81 36 GLU B O 1
ATOM 2606 N N . ILE B 1 37 ? -14.766 35.125 24 1 96.5 37 ILE B N 1
ATOM 2607 C CA . ILE B 1 37 ? -15.016 36.469 24.5 1 96.5 37 ILE B CA 1
ATOM 2608 C C . ILE B 1 37 ? -16.375 36.969 24.016 1 96.5 37 ILE B C 1
ATOM 2610 O O . ILE B 1 37 ? -16.984 36.344 23.125 1 96.5 37 ILE B O 1
ATOM 2614 N N . ASN B 1 38 ? -16.781 38.031 24.703 1 94.88 38 ASN B N 1
ATOM 2615 C CA . ASN B 1 38 ? -17.984 38.719 24.266 1 94.88 38 ASN B CA 1
ATOM 2616 C C . ASN B 1 38 ? -17.641 39.938 23.406 1 94.88 38 ASN B C 1
ATOM 2618 O O . ASN B 1 38 ? -17.5 41.031 23.906 1 94.88 38 ASN B O 1
ATOM 2622 N N . GLY B 1 39 ? -17.406 39.75 22.172 1 93.12 39 GLY B N 1
ATOM 2623 C CA . GLY B 1 39 ? -17.031 40.844 21.266 1 93.12 39 GLY B CA 1
ATOM 2624 C C . GLY B 1 39 ? -16.438 40.344 19.969 1 93.12 39 GLY B C 1
ATOM 2625 O O . GLY B 1 39 ? -16.578 39.156 19.625 1 93.12 39 GLY B O 1
ATOM 2626 N N . LYS B 1 40 ? -15.742 41.25 19.328 1 94.69 40 LYS B N 1
ATOM 2627 C CA . LYS B 1 40 ? -15.172 40.969 18.031 1 94.69 40 LYS B CA 1
ATOM 2628 C C . LYS B 1 40 ? -13.977 40.031 18.156 1 94.69 40 LYS B C 1
ATOM 2630 O O . LYS B 1 40 ? -13.133 40.188 19.031 1 94.69 40 LYS B O 1
ATOM 2635 N N . THR B 1 41 ? -13.906 39.062 17.312 1 96.75 41 THR B N 1
ATOM 2636 C CA . THR B 1 41 ? -12.797 38.125 17.281 1 96.75 41 THR B CA 1
ATOM 2637 C C . THR B 1 41 ? -11.484 38.812 16.969 1 96.75 41 THR B C 1
ATOM 2639 O O . THR B 1 41 ? -11.438 39.719 16.125 1 96.75 41 THR B O 1
ATOM 2642 N N . GLN B 1 42 ? -10.469 38.438 17.719 1 97 42 GLN B N 1
ATOM 2643 C CA . GLN B 1 42 ? -9.133 39 17.547 1 97 42 GLN B CA 1
ATOM 2644 C C . GLN B 1 42 ? -8.094 37.906 17.328 1 97 42 GLN B C 1
ATOM 2646 O O . GLN B 1 42 ? -8.156 36.844 17.969 1 97 42 GLN B O 1
ATOM 2651 N N . ILE B 1 43 ? -7.125 38.188 16.422 1 97.06 43 ILE B N 1
ATOM 2652 C CA . ILE B 1 43 ? -6.051 37.219 16.141 1 97.06 43 ILE B CA 1
ATOM 2653 C C . ILE B 1 43 ? -4.723 37.781 16.656 1 97.06 43 ILE B C 1
ATOM 2655 O O . ILE B 1 43 ? -4.418 38.969 16.453 1 97.06 43 ILE B O 1
ATOM 2659 N N . TYR B 1 44 ? -4.035 37 17.328 1 97.06 44 TYR B N 1
ATOM 2660 C CA . TYR B 1 44 ? -2.717 37.344 17.844 1 97.06 44 TYR B CA 1
ATOM 2661 C C . TYR B 1 44 ? -1.668 36.344 17.406 1 97.06 44 TYR B C 1
ATOM 2663 O O . TYR B 1 44 ? -1.98 35.156 17.203 1 97.06 44 TYR B O 1
ATOM 2671 N N . ASN B 1 45 ? -0.49 36.75 17.203 1 95.88 45 ASN B N 1
ATOM 2672 C CA . ASN B 1 45 ? 0.704 35.969 16.984 1 95.88 45 ASN B CA 1
ATOM 2673 C C . ASN B 1 45 ? 1.771 36.25 18.031 1 95.88 45 ASN B C 1
ATOM 2675 O O . ASN B 1 45 ? 2.402 37.281 18.016 1 95.88 45 ASN B O 1
ATOM 2679 N N . ASN B 1 46 ? 1.904 35.312 18.875 1 95.44 46 ASN B N 1
ATOM 2680 C CA . ASN B 1 46 ? 2.824 35.438 19.984 1 95.44 46 ASN B CA 1
ATOM 2681 C C . ASN B 1 46 ? 2.574 36.75 20.75 1 95.44 46 ASN B C 1
ATOM 2683 O O . ASN B 1 46 ? 3.496 37.531 20.969 1 95.44 46 ASN B O 1
ATOM 2687 N N . GLY B 1 47 ? 1.336 36.969 21 1 93.81 47 GLY B N 1
ATOM 2688 C CA . GLY B 1 47 ? 0.925 38.094 21.828 1 93.81 47 GLY B CA 1
ATOM 2689 C C . GLY B 1 47 ? 0.768 39.375 21.062 1 93.81 47 GLY B C 1
ATOM 2690 O O . GLY B 1 47 ? 0.225 40.344 21.578 1 93.81 47 GLY B O 1
ATOM 2691 N N . LEU B 1 48 ? 1.165 39.406 19.844 1 95.88 48 LEU B N 1
ATOM 2692 C CA . LEU B 1 48 ? 1.042 40.594 19.031 1 95.88 48 LEU B CA 1
ATOM 2693 C C . LEU B 1 48 ? -0.225 40.562 18.172 1 95.88 48 LEU B C 1
ATOM 2695 O O . LEU B 1 48 ? -0.428 39.625 17.406 1 95.88 48 LEU B O 1
ATOM 2699 N N . LYS B 1 49 ? -0.938 41.594 18.281 1 95.56 49 LYS B N 1
ATOM 2700 C CA . LYS B 1 49 ? -2.221 41.594 17.578 1 95.56 49 LYS B CA 1
ATOM 2701 C C . LYS B 1 49 ? -2.027 41.688 16.062 1 95.56 49 LYS B C 1
ATOM 2703 O O . LYS B 1 49 ? -1.23 42.5 15.578 1 95.56 49 LYS B O 1
ATOM 2708 N N . SER B 1 50 ? -2.707 40.812 15.445 1 93.38 50 SER B N 1
ATOM 2709 C CA . SER B 1 50 ? -2.689 40.812 13.984 1 93.38 50 SER B CA 1
ATOM 2710 C C . SER B 1 50 ? -3.754 41.75 13.422 1 93.38 50 SER B C 1
ATOM 2712 O O . SER B 1 50 ? -4.836 41.906 13.992 1 93.38 50 SER B O 1
ATOM 2714 N N . GLU B 1 51 ? -3.531 42.406 12.312 1 89.75 51 GLU B N 1
ATOM 2715 C CA . GLU B 1 51 ? -4.488 43.312 11.664 1 89.75 51 GLU B CA 1
ATOM 2716 C C . GLU B 1 51 ? -5.281 42.562 10.586 1 89.75 51 GLU B C 1
ATOM 2718 O O . GLU B 1 51 ? -6.188 43.156 9.977 1 89.75 51 GLU B O 1
ATOM 2723 N N . GLU B 1 52 ? -4.941 41.375 10.414 1 85.94 52 GLU B N 1
ATOM 2724 C CA . GLU B 1 52 ? -5.605 40.562 9.383 1 85.94 52 GLU B CA 1
ATOM 2725 C C . GLU B 1 52 ? -7.082 40.375 9.703 1 85.94 52 GLU B C 1
ATOM 2727 O O . GLU B 1 52 ? -7.469 40.344 10.875 1 85.94 52 GLU B O 1
ATOM 2732 N N . ASP B 1 53 ? -7.875 40.281 8.633 1 91.06 53 ASP B N 1
ATOM 2733 C CA . ASP B 1 53 ? -9.273 39.906 8.789 1 91.06 53 ASP B CA 1
ATOM 2734 C C . ASP B 1 53 ? -9.391 38.5 9.359 1 91.06 53 ASP B C 1
ATOM 2736 O O . ASP B 1 53 ? -8.984 37.531 8.719 1 91.06 53 ASP B O 1
ATOM 2740 N N . PHE B 1 54 ? -9.969 38.406 10.492 1 91.94 54 PHE B N 1
ATOM 2741 C CA . PHE B 1 54 ? -10.055 37.125 11.172 1 91.94 54 PHE B CA 1
ATOM 2742 C C . PHE B 1 54 ? -10.914 36.156 10.375 1 91.94 54 PHE B C 1
ATOM 2744 O O . PHE B 1 54 ? -10.797 34.938 10.539 1 91.94 54 PHE B O 1
ATOM 2751 N N . GLY B 1 55 ? -11.773 36.625 9.484 1 92.44 55 GLY B N 1
ATOM 2752 C CA . GLY B 1 55 ? -12.633 35.781 8.672 1 92.44 55 GLY B CA 1
ATOM 2753 C C . GLY B 1 55 ? -11.859 34.875 7.719 1 92.44 55 GLY B C 1
ATOM 2754 O O . GLY B 1 55 ? -12.367 33.844 7.277 1 92.44 55 GLY B O 1
ATOM 2755 N N . ASN B 1 56 ? -10.688 35.188 7.418 1 93.12 56 ASN B N 1
ATOM 2756 C CA . ASN B 1 56 ? -9.852 34.438 6.504 1 93.12 56 ASN B CA 1
ATOM 2757 C C . ASN B 1 56 ? -8.906 33.5 7.258 1 93.12 56 ASN B C 1
ATOM 2759 O O . ASN B 1 56 ? -8.211 32.688 6.645 1 93.12 56 ASN B O 1
ATOM 2763 N N . ASN B 1 57 ? -8.898 33.625 8.547 1 96 57 ASN B N 1
ATOM 2764 C CA . ASN B 1 57 ? -8.008 32.812 9.383 1 96 57 ASN B CA 1
ATOM 2765 C C . ASN B 1 57 ? -8.469 31.375 9.469 1 96 57 ASN B C 1
ATOM 2767 O O . ASN B 1 57 ? -9.602 31.094 9.867 1 96 57 ASN B O 1
ATOM 2771 N N . LEU B 1 58 ? -7.574 30.562 9.125 1 96.69 58 LEU B N 1
ATOM 2772 C CA . LEU B 1 58 ? -7.91 29.141 8.992 1 96.69 58 LEU B CA 1
ATOM 2773 C C . LEU B 1 58 ? -8.266 28.547 10.352 1 96.69 58 LEU B C 1
ATOM 2775 O O . LEU B 1 58 ? -9.117 27.656 10.438 1 96.69 58 LEU B O 1
ATOM 2779 N N . ILE B 1 59 ? -7.629 28.984 11.438 1 98.31 59 ILE B N 1
ATOM 2780 C CA . ILE B 1 59 ? -7.957 28.516 12.781 1 98.31 59 ILE B CA 1
ATOM 2781 C C . ILE B 1 59 ? -9.391 28.922 13.133 1 98.31 59 ILE B C 1
ATOM 2783 O O . ILE B 1 59 ? -10.18 28.094 13.578 1 98.31 59 ILE B O 1
ATOM 2787 N N . TYR B 1 60 ? -9.695 30.141 12.844 1 98.12 60 TYR B N 1
ATOM 2788 C CA . TYR B 1 60 ? -11.039 30.656 13.117 1 98.12 60 TYR B CA 1
ATOM 2789 C C . TYR B 1 60 ? -12.086 29.891 12.32 1 98.12 60 TYR B C 1
ATOM 2791 O O . TYR B 1 60 ? -13.094 29.453 12.875 1 98.12 60 TYR B O 1
ATOM 2799 N N . LYS B 1 61 ? -11.844 29.703 11.055 1 98.06 61 LYS B N 1
ATOM 2800 C CA . LYS B 1 61 ? -12.781 28.984 10.195 1 98.06 61 LYS B CA 1
ATOM 2801 C C . LYS B 1 61 ? -13.016 27.562 10.703 1 98.06 61 LYS B C 1
ATOM 2803 O O . LYS B 1 61 ? -14.141 27.062 10.68 1 98.06 61 LYS B O 1
ATOM 2808 N N . SER B 1 62 ? -11.969 26.938 11.156 1 98.69 62 SER B N 1
ATOM 2809 C CA . SER B 1 62 ? -12.07 25.578 11.68 1 98.69 62 SER B CA 1
ATOM 2810 C C . SER B 1 62 ? -12.875 25.531 12.977 1 98.69 62 SER B C 1
ATOM 2812 O O . SER B 1 62 ? -13.672 24.625 13.188 1 98.69 62 SER B O 1
ATOM 2814 N N . ILE B 1 63 ? -12.672 26.562 13.828 1 98.56 63 ILE B N 1
ATOM 2815 C CA . ILE B 1 63 ? -13.422 26.672 15.07 1 98.56 63 ILE B CA 1
ATOM 2816 C C . ILE B 1 63 ? -14.914 26.812 14.773 1 98.56 63 ILE B C 1
ATOM 2818 O O . ILE B 1 63 ? -15.734 26.062 15.297 1 98.56 63 ILE B O 1
ATOM 2822 N N . ILE B 1 64 ? -15.234 27.688 13.875 1 97.88 64 ILE B N 1
ATOM 2823 C CA . ILE B 1 64 ? -16.641 28 13.625 1 97.88 64 ILE B CA 1
ATOM 2824 C C . ILE B 1 64 ? -17.328 26.828 12.953 1 97.88 64 ILE B C 1
ATOM 2826 O O . ILE B 1 64 ? -18.469 26.5 13.281 1 97.88 64 ILE B O 1
ATOM 2830 N N . GLU B 1 65 ? -16.672 26.234 12.016 1 97.88 65 GLU B N 1
ATOM 2831 C CA . GLU B 1 65 ? -17.25 25.062 11.367 1 97.88 65 GLU B CA 1
ATOM 2832 C C . GLU B 1 65 ? -17.531 23.938 12.375 1 97.88 65 GLU B C 1
ATOM 2834 O O . GLU B 1 65 ? -18.562 23.266 12.281 1 97.88 65 GLU B O 1
ATOM 2839 N N . THR B 1 66 ? -16.641 23.766 13.273 1 98.44 66 THR B N 1
ATOM 2840 C CA . THR B 1 66 ? -16.797 22.75 14.305 1 98.44 66 THR B CA 1
ATOM 2841 C C . THR B 1 66 ? -17.969 23.078 15.227 1 98.44 66 THR B C 1
ATOM 2843 O O . THR B 1 66 ? -18.797 22.219 15.531 1 98.44 66 THR B O 1
ATOM 2846 N N . MET B 1 67 ? -18.062 24.297 15.68 1 97.75 67 MET B N 1
ATOM 2847 C CA . MET B 1 67 ? -19.109 24.719 16.609 1 97.75 67 MET B CA 1
ATOM 2848 C C . MET B 1 67 ? -20.469 24.672 15.938 1 97.75 67 MET B C 1
ATOM 2850 O O . MET B 1 67 ? -21.469 24.297 16.562 1 97.75 67 MET B O 1
ATOM 2854 N N . ASN B 1 68 ? -20.438 25.062 14.664 1 97.25 68 ASN B N 1
ATOM 2855 C CA . ASN B 1 68 ? -21.688 24.953 13.914 1 97.25 68 ASN B CA 1
ATOM 2856 C C . ASN B 1 68 ? -22.141 23.5 13.805 1 97.25 68 ASN B C 1
ATOM 2858 O O . ASN B 1 68 ? -23.328 23.203 13.953 1 97.25 68 ASN B O 1
ATOM 2862 N N . LYS B 1 69 ? -21.266 22.609 13.57 1 96 69 LYS B N 1
ATOM 2863 C CA . LYS B 1 69 ? -21.578 21.172 13.492 1 96 69 LYS B CA 1
ATOM 2864 C C . LYS B 1 69 ? -22.109 20.656 14.828 1 96 69 LYS B C 1
ATOM 2866 O O . LYS B 1 69 ? -23 19.797 14.852 1 96 69 LYS B O 1
ATOM 2871 N N . GLY B 1 70 ? -21.609 21.219 15.883 1 95.69 70 GLY B N 1
ATOM 2872 C CA . GLY B 1 70 ? -22.016 20.781 17.203 1 95.69 70 GLY B CA 1
ATOM 2873 C C . GLY B 1 70 ? -23.188 21.547 17.75 1 95.69 70 GLY B C 1
ATOM 2874 O O . GLY B 1 70 ? -23.688 21.25 18.844 1 95.69 70 GLY B O 1
ATOM 2875 N N . GLY B 1 71 ? -23.625 22.578 17.078 1 95.69 71 GLY B N 1
ATOM 2876 C CA . GLY B 1 71 ? -24.75 23.391 17.516 1 95.69 71 GLY B CA 1
ATOM 2877 C C . GLY B 1 71 ? -24.422 24.281 18.688 1 95.69 71 GLY B C 1
ATOM 2878 O O . GLY B 1 71 ? -25.25 24.5 19.578 1 95.69 71 GLY B O 1
ATOM 2879 N N . TYR B 1 72 ? -23.219 24.719 18.781 1 95.88 72 TYR B N 1
ATOM 2880 C CA . TYR B 1 72 ? -22.75 25.562 19.875 1 95.88 72 TYR B CA 1
ATOM 2881 C C . TYR B 1 72 ? -22.781 27.031 19.484 1 95.88 72 TYR B C 1
ATOM 2883 O O . TYR B 1 72 ? -22.266 27.422 18.438 1 95.88 72 TYR B O 1
ATOM 2891 N N . SER B 1 73 ? -23.344 27.875 20.312 1 95.69 73 SER B N 1
ATOM 2892 C CA . SER B 1 73 ? -23.406 29.312 20.078 1 95.69 73 SER B CA 1
ATOM 2893 C C . SER B 1 73 ? -22.172 30.016 20.625 1 95.69 73 SER B C 1
ATOM 2895 O O . SER B 1 73 ? -21.688 29.688 21.703 1 95.69 73 SER B O 1
ATOM 2897 N N . TYR B 1 74 ? -21.688 30.938 19.859 1 94.31 74 TYR B N 1
ATOM 2898 C CA . TYR B 1 74 ? -20.5 31.688 20.234 1 94.31 74 TYR B CA 1
ATOM 2899 C C . TYR B 1 74 ? -20.656 33.156 19.875 1 94.31 74 TYR B C 1
ATOM 2901 O O . TYR B 1 74 ? -21.453 33.5 18.984 1 94.31 74 TYR B O 1
ATOM 2909 N N . LYS B 1 75 ? -19.969 34.031 20.562 1 94.44 75 LYS B N 1
ATOM 2910 C CA . LYS B 1 75 ? -20 35.438 20.25 1 94.44 75 LYS B CA 1
ATOM 2911 C C . LYS B 1 75 ? -18.688 35.906 19.609 1 94.44 75 LYS B C 1
ATOM 2913 O O . LYS B 1 75 ? -18.703 36.688 18.672 1 94.44 75 LYS B O 1
ATOM 2918 N N . GLY B 1 76 ? -17.547 35.5 20.203 1 96.44 76 GLY B N 1
ATOM 2919 C CA . GLY B 1 76 ? -16.234 35.875 19.688 1 96.44 76 GLY B CA 1
ATOM 2920 C C . GLY B 1 76 ? -15.094 35.125 20.359 1 96.44 76 GLY B C 1
ATOM 2921 O O . GLY B 1 76 ? -15.305 34.438 21.359 1 96.44 76 GLY B O 1
ATOM 2922 N N . PHE B 1 77 ? -13.875 35.344 19.734 1 97.81 77 PHE B N 1
ATOM 2923 C CA . PHE B 1 77 ? -12.719 34.625 20.25 1 97.81 77 PHE B CA 1
ATOM 2924 C C . PHE B 1 77 ? -11.484 35.531 20.25 1 97.81 77 PHE B C 1
ATOM 2926 O O . PHE B 1 77 ? -11.359 36.406 19.422 1 97.81 77 PHE B O 1
ATOM 2933 N N . LYS B 1 78 ? -10.68 35.281 21.219 1 97.44 78 LYS B N 1
ATOM 2934 C CA . LYS B 1 78 ? -9.273 35.688 21.125 1 97.44 78 LYS B CA 1
ATOM 2935 C C . LYS B 1 78 ? -8.398 34.5 20.75 1 97.44 78 LYS B C 1
ATOM 2937 O O . LYS B 1 78 ? -8.25 33.562 21.547 1 97.44 78 LYS B O 1
ATOM 2942 N N . ILE B 1 79 ? -7.863 34.5 19.562 1 98.12 79 ILE B N 1
ATOM 2943 C CA . ILE B 1 79 ? -7.035 33.406 19.031 1 98.12 79 ILE B CA 1
ATOM 2944 C C . ILE B 1 79 ? -5.57 33.844 19.031 1 98.12 79 ILE B C 1
ATOM 2946 O O . ILE B 1 79 ? -5.219 34.844 18.406 1 98.12 79 ILE B O 1
ATOM 2950 N N . ASN B 1 80 ? -4.727 33.125 19.734 1 97.62 80 ASN B N 1
ATOM 2951 C CA . ASN B 1 80 ? -3.303 33.438 19.812 1 97.62 80 ASN B CA 1
ATOM 2952 C C . ASN B 1 80 ? -2.439 32.25 19.422 1 97.62 80 ASN B C 1
ATOM 2954 O O . ASN B 1 80 ? -2.486 31.203 20.062 1 97.62 80 ASN B O 1
ATOM 2958 N N . VAL B 1 81 ? -1.69 32.406 18.328 1 97.56 81 VAL B N 1
ATOM 2959 C CA . VAL B 1 81 ? -0.656 31.406 18.016 1 97.56 81 VAL B CA 1
ATOM 2960 C C . VAL B 1 81 ? 0.577 31.672 18.875 1 97.56 81 VAL B C 1
ATOM 2962 O O . VAL B 1 81 ? 1.408 32.531 18.547 1 97.56 81 VAL B O 1
ATOM 2965 N N . VAL B 1 82 ? 0.733 30.859 19.891 1 96.88 82 VAL B N 1
ATOM 2966 C CA . VAL B 1 82 ? 1.733 31.094 20.938 1 96.88 82 VAL B CA 1
ATOM 2967 C C . VAL B 1 82 ? 3.102 30.609 20.453 1 96.88 82 VAL B C 1
ATOM 2969 O O . VAL B 1 82 ? 4.129 31.188 20.812 1 96.88 82 VAL B O 1
ATOM 2972 N N . LYS B 1 83 ? 3.088 29.531 19.781 1 96.75 83 LYS B N 1
ATOM 2973 C CA . LYS B 1 83 ? 4.277 28.922 19.188 1 96.75 83 LYS B CA 1
ATOM 2974 C C . LYS B 1 83 ? 4.02 28.516 17.734 1 96.75 83 LYS B C 1
ATOM 2976 O O . LYS B 1 83 ? 2.979 27.922 17.422 1 96.75 83 LYS B O 1
ATOM 2981 N N . CYS B 1 84 ? 4.887 28.859 16.844 1 96.62 84 CYS B N 1
ATOM 2982 C CA . CYS B 1 84 ? 4.766 28.547 15.43 1 96.62 84 CYS B CA 1
ATOM 2983 C C . CYS B 1 84 ? 6.078 28.016 14.867 1 96.62 84 CYS B C 1
ATOM 2985 O O . CYS B 1 84 ? 6.723 28.688 14.055 1 96.62 84 CYS B O 1
ATOM 2987 N N . ASP B 1 85 ? 6.375 26.75 15.219 1 97.38 85 ASP B N 1
ATOM 2988 C CA . ASP B 1 85 ? 7.637 26.172 14.773 1 97.38 85 ASP B CA 1
ATOM 2989 C C . ASP B 1 85 ? 7.469 25.453 13.438 1 97.38 85 ASP B C 1
ATOM 2991 O O . ASP B 1 85 ? 8.453 25.156 12.758 1 97.38 85 ASP B O 1
ATOM 2995 N N . VAL B 1 86 ? 6.238 25.094 13.062 1 97.31 86 VAL B N 1
ATOM 2996 C CA . VAL B 1 86 ? 5.977 24.438 11.789 1 97.31 86 VAL B CA 1
ATOM 2997 C C . VAL B 1 86 ? 6.066 25.453 10.648 1 97.31 86 VAL B C 1
ATOM 2999 O O . VAL B 1 86 ? 5.273 26.391 10.578 1 97.31 86 VAL B O 1
ATOM 3002 N N . PRO B 1 87 ? 6.996 25.25 9.781 1 95.38 87 PRO B N 1
ATOM 3003 C CA . PRO B 1 87 ? 7.152 26.188 8.672 1 95.38 87 PRO B CA 1
ATOM 3004 C C . PRO B 1 87 ? 5.895 26.312 7.812 1 95.38 87 PRO B C 1
ATOM 3006 O O . PRO B 1 87 ? 5.293 25.297 7.453 1 95.38 87 PRO B O 1
ATOM 3009 N N . ILE B 1 88 ? 5.562 27.484 7.477 1 93.06 88 ILE B N 1
ATOM 3010 C CA . ILE B 1 88 ? 4.359 27.766 6.699 1 93.06 88 ILE B CA 1
ATOM 3011 C C . ILE B 1 88 ? 4.621 27.469 5.227 1 93.06 88 ILE B C 1
ATOM 3013 O O . ILE B 1 88 ? 5.617 27.938 4.66 1 93.06 88 ILE B O 1
ATOM 3017 N N . SER B 1 89 ? 3.779 26.703 4.645 1 92.31 89 SER B N 1
ATOM 3018 C CA . SER B 1 89 ? 3.754 26.438 3.209 1 92.31 89 SER B CA 1
ATOM 3019 C C . SER B 1 89 ? 5.055 25.797 2.746 1 92.31 89 SER B C 1
ATOM 3021 O O . SER B 1 89 ? 5.613 26.172 1.715 1 92.31 89 SER B O 1
ATOM 3023 N N . ARG B 1 90 ? 5.57 24.891 3.58 1 95.56 90 ARG B N 1
ATOM 3024 C CA . ARG B 1 90 ? 6.816 24.219 3.229 1 95.56 90 ARG B CA 1
ATOM 3025 C C . ARG B 1 90 ? 6.645 22.703 3.262 1 95.56 90 ARG B C 1
ATOM 3027 O O . ARG B 1 90 ? 7.629 21.969 3.334 1 95.56 90 ARG B O 1
ATOM 3034 N N . GLY B 1 91 ? 5.406 22.25 3.326 1 96.75 91 GLY B N 1
ATOM 3035 C CA . GLY B 1 91 ? 5.164 20.812 3.199 1 96.75 91 GLY B CA 1
ATOM 3036 C C . GLY B 1 91 ? 5.23 20.078 4.523 1 96.75 91 GLY B C 1
ATOM 3037 O O . GLY B 1 91 ? 5.41 18.859 4.551 1 96.75 91 GLY B O 1
ATOM 3038 N N . LEU B 1 92 ? 5.078 20.766 5.641 1 98.44 92 LEU B N 1
ATOM 3039 C CA . LEU B 1 92 ? 5.16 20.125 6.949 1 98.44 92 LEU B CA 1
ATOM 3040 C C . LEU B 1 92 ? 3.834 20.234 7.695 1 98.44 92 LEU B C 1
ATOM 3042 O O . LEU B 1 92 ? 3.803 20.203 8.93 1 98.44 92 LEU B O 1
ATOM 3046 N N . GLY B 1 93 ? 2.793 20.5 6.973 1 97.69 93 GLY B N 1
ATOM 3047 C CA . GLY B 1 93 ? 1.451 20.391 7.52 1 97.69 93 GLY B CA 1
ATOM 3048 C C . GLY B 1 93 ? 1.028 21.609 8.32 1 97.69 93 GLY B C 1
ATOM 3049 O O . GLY B 1 93 ? 0.313 21.5 9.312 1 97.69 93 GLY B O 1
ATOM 3050 N N . SER B 1 94 ? 1.52 22.812 7.934 1 97.19 94 SER B N 1
ATOM 3051 C CA . SER B 1 94 ? 1.141 24.031 8.656 1 97.19 94 SER B CA 1
ATOM 3052 C C . SER B 1 94 ? -0.365 24.266 8.586 1 97.19 94 SER B C 1
ATOM 3054 O O . SER B 1 94 ? -0.987 24.625 9.586 1 97.19 94 SER B O 1
ATOM 3056 N N . SER B 1 95 ? -0.976 24.109 7.406 1 96.5 95 SER B N 1
ATOM 3057 C CA . SER B 1 95 ? -2.42 24.25 7.258 1 96.5 95 SER B CA 1
ATOM 3058 C C . SER B 1 95 ? -3.168 23.234 8.117 1 96.5 95 SER B C 1
ATOM 3060 O O . SER B 1 95 ? -4.098 23.594 8.844 1 96.5 95 SER B O 1
ATOM 3062 N N . SER B 1 96 ? -2.721 22 8.031 1 97.75 96 SER B N 1
ATOM 3063 C CA . SER B 1 96 ? -3.346 20.922 8.805 1 97.75 96 SER B CA 1
ATOM 3064 C C . SER B 1 96 ? -3.25 21.203 10.305 1 97.75 96 SER B C 1
ATOM 3066 O O . SER B 1 96 ? -4.168 20.891 11.062 1 97.75 96 SER B O 1
ATOM 3068 N N . ALA B 1 97 ? -2.121 21.75 10.727 1 98.38 97 ALA B N 1
ATOM 3069 C CA . ALA B 1 97 ? -1.965 22.094 12.133 1 98.38 97 ALA B CA 1
ATOM 3070 C C . ALA B 1 97 ? -3.012 23.109 12.57 1 98.38 97 ALA B C 1
ATOM 3072 O O . ALA B 1 97 ? -3.6 22.984 13.648 1 98.38 97 ALA B O 1
ATOM 3073 N N . CYS B 1 98 ? -3.275 24.109 11.727 1 98.25 98 CYS B N 1
ATOM 3074 C CA . CYS B 1 98 ? -4.289 25.109 12.023 1 98.25 98 CYS B CA 1
ATOM 3075 C C . CYS B 1 98 ? -5.676 24.484 12.109 1 98.25 98 CYS B C 1
ATOM 3077 O O . CYS B 1 98 ? -6.426 24.75 13.047 1 98.25 98 CYS B O 1
ATOM 3079 N N . ILE B 1 99 ? -5.98 23.672 11.164 1 98.75 99 ILE B N 1
ATOM 3080 C CA . ILE B 1 99 ? -7.301 23.062 11.062 1 98.75 99 ILE B CA 1
ATOM 3081 C C . ILE B 1 99 ? -7.539 22.141 12.258 1 98.75 99 ILE B C 1
ATOM 3083 O O . ILE B 1 99 ? -8.539 22.281 12.969 1 98.75 99 ILE B O 1
ATOM 3087 N N . VAL B 1 100 ? -6.617 21.25 12.508 1 98.88 100 VAL B N 1
ATOM 3088 C CA . VAL B 1 100 ? -6.738 20.266 13.586 1 98.88 100 VAL B CA 1
ATOM 3089 C C . VAL B 1 100 ? -6.738 20.984 14.938 1 98.88 100 VAL B C 1
ATOM 3091 O O . VAL B 1 100 ? -7.504 20.625 15.836 1 98.88 100 VAL B O 1
ATOM 3094 N N . GLY B 1 101 ? -5.848 22 15.062 1 98.81 101 GLY B N 1
ATOM 3095 C CA . GLY B 1 101 ? -5.848 22.797 16.281 1 98.81 101 GLY B CA 1
ATOM 3096 C C . GLY B 1 101 ? -7.184 23.469 16.562 1 98.81 101 GLY B C 1
ATOM 3097 O O . GLY B 1 101 ? -7.711 23.375 17.672 1 98.81 101 GLY B O 1
ATOM 3098 N N . GLY B 1 102 ? -7.758 24.125 15.547 1 98.75 102 GLY B N 1
ATOM 3099 C CA . GLY B 1 102 ? -9.055 24.766 15.688 1 98.75 102 GLY B CA 1
ATOM 3100 C C . GLY B 1 102 ? -10.164 23.797 16.047 1 98.75 102 GLY B C 1
ATOM 3101 O O . GLY B 1 102 ? -10.984 24.094 16.922 1 98.75 102 GLY B O 1
ATOM 3102 N N . ILE B 1 103 ? -10.188 22.688 15.398 1 98.88 103 ILE B N 1
ATOM 3103 C CA . ILE B 1 103 ? -11.227 21.688 15.625 1 98.88 103 ILE B CA 1
ATOM 3104 C C . ILE B 1 103 ? -11.109 21.141 17.047 1 98.88 103 ILE B C 1
ATOM 3106 O O . ILE B 1 103 ? -12.117 21.031 17.766 1 98.88 103 ILE B O 1
ATOM 3110 N N . LYS B 1 104 ? -9.898 20.797 17.438 1 98.75 104 LYS B N 1
ATOM 3111 C CA . LYS B 1 104 ? -9.688 20.234 18.766 1 98.75 104 LYS B CA 1
ATOM 3112 C C . LYS B 1 104 ? -10.094 21.234 19.844 1 98.75 104 LYS B C 1
ATOM 3114 O O . LYS B 1 104 ? -10.734 20.859 20.828 1 98.75 104 LYS B O 1
ATOM 3119 N N . ILE B 1 105 ? -9.703 22.516 19.672 1 98.5 105 ILE B N 1
ATOM 3120 C CA . ILE B 1 105 ? -10.031 23.562 20.625 1 98.5 105 ILE B CA 1
ATOM 3121 C C . ILE B 1 105 ? -11.547 23.719 20.703 1 98.5 105 ILE B C 1
ATOM 3123 O O . ILE B 1 105 ? -12.117 23.75 21.797 1 98.5 105 ILE B O 1
ATOM 3127 N N . ALA B 1 106 ? -12.211 23.844 19.578 1 98.5 106 ALA B N 1
ATOM 3128 C CA . ALA B 1 106 ? -13.664 24 19.516 1 98.5 106 ALA B CA 1
ATOM 3129 C C . ALA B 1 106 ? -14.367 22.844 20.219 1 98.5 106 ALA B C 1
ATOM 3131 O O . ALA B 1 106 ? -15.312 23.047 20.984 1 98.5 106 ALA B O 1
ATOM 3132 N N . ASN B 1 107 ? -13.883 21.641 19.906 1 98.44 107 ASN B N 1
ATOM 3133 C CA . ASN B 1 107 ? -14.492 20.469 20.531 1 98.44 107 ASN B CA 1
ATOM 3134 C C . ASN B 1 107 ? -14.344 20.5 22.062 1 98.44 107 ASN B C 1
ATOM 3136 O O . ASN B 1 107 ? -15.258 20.109 22.781 1 98.44 107 ASN B O 1
ATOM 3140 N N . GLU B 1 108 ? -13.172 20.953 22.5 1 97.75 108 GLU B N 1
ATOM 3141 C CA . GLU B 1 108 ? -12.945 21.094 23.938 1 97.75 108 GLU B CA 1
ATOM 3142 C C . GLU B 1 108 ? -13.898 22.109 24.547 1 97.75 108 GLU B C 1
ATOM 3144 O O . GLU B 1 108 ? -14.477 21.875 25.609 1 97.75 108 GLU B O 1
ATOM 3149 N N . ILE B 1 109 ? -14.031 23.203 23.938 1 97 109 ILE B N 1
ATOM 3150 C CA . ILE B 1 109 ? -14.906 24.266 24.406 1 97 109 ILE B CA 1
ATOM 3151 C C . ILE B 1 109 ? -16.344 23.766 24.469 1 97 109 ILE B C 1
ATOM 3153 O O . ILE B 1 109 ? -17.094 24.094 25.391 1 97 109 ILE B O 1
ATOM 3157 N N . MET B 1 110 ? -16.703 22.859 23.547 1 96.81 110 MET B N 1
ATOM 3158 C CA . MET B 1 110 ? -18.062 22.344 23.438 1 96.81 110 MET B CA 1
ATOM 3159 C C . MET B 1 110 ? -18.281 21.188 24.406 1 96.81 110 MET B C 1
ATOM 3161 O O . MET B 1 110 ? -19.359 20.594 24.453 1 96.81 110 MET B O 1
ATOM 3165 N N . GLY B 1 111 ? -17.312 20.812 25.156 1 96.31 111 GLY B N 1
ATOM 3166 C CA . GLY B 1 111 ? -17.422 19.734 26.125 1 96.31 111 GLY B CA 1
ATOM 3167 C C . GLY B 1 111 ? -17.219 18.359 25.5 1 96.31 111 GLY B C 1
ATOM 3168 O O . GLY B 1 111 ? -17.891 17.391 25.875 1 96.31 111 GLY B O 1
ATOM 3169 N N . ASN B 1 112 ? -16.391 18.312 24.391 1 96.25 112 ASN B N 1
ATOM 3170 C CA . ASN B 1 112 ? -16.016 17.062 23.734 1 96.25 112 ASN B CA 1
ATOM 3171 C C . ASN B 1 112 ? -17.219 16.312 23.203 1 96.25 112 ASN B C 1
ATOM 3173 O O . ASN B 1 112 ? -17.391 15.125 23.453 1 96.25 112 ASN B O 1
ATOM 3177 N N . LYS B 1 113 ? -17.984 17.031 22.484 1 95.44 113 LYS B N 1
ATOM 3178 C CA . LYS B 1 113 ? -19.234 16.5 21.922 1 95.44 113 LYS B CA 1
ATOM 3179 C C . LYS B 1 113 ? -18.969 15.633 20.703 1 95.44 113 LYS B C 1
ATOM 3181 O O . LYS B 1 113 ? -19.734 14.719 20.406 1 95.44 113 LYS B O 1
ATOM 3186 N N . LEU B 1 114 ? -17.953 15.953 19.984 1 97.31 114 LEU B N 1
ATOM 3187 C CA . LEU B 1 114 ? -17.656 15.234 18.75 1 97.31 114 LEU B CA 1
ATOM 3188 C C . LEU B 1 114 ? -16.734 14.055 19.016 1 97.31 114 LEU B C 1
ATOM 3190 O O . LEU B 1 114 ? -15.797 14.156 19.812 1 97.31 114 LEU B O 1
ATOM 3194 N N . GLU B 1 115 ? -17 12.961 18.344 1 97.62 115 GLU B N 1
ATOM 3195 C CA . GLU B 1 115 ? -16.109 11.797 18.375 1 97.62 115 GLU B CA 1
ATOM 3196 C C . GLU B 1 115 ? -14.906 11.992 17.469 1 97.62 115 GLU B C 1
ATOM 3198 O O . GLU B 1 115 ? -14.922 12.852 16.578 1 97.62 115 GLU B O 1
ATOM 3203 N N . LEU B 1 116 ? -13.914 11.289 17.734 1 98.12 116 LEU B N 1
ATOM 3204 C CA . LEU B 1 116 ? -12.68 11.367 16.953 1 98.12 116 LEU B CA 1
ATOM 3205 C C . LEU B 1 116 ? -12.961 11.234 15.469 1 98.12 116 LEU B C 1
ATOM 3207 O O . LEU B 1 116 ? -12.43 12 14.656 1 98.12 116 LEU B O 1
ATOM 3211 N N . LYS B 1 117 ? -13.797 10.266 15.078 1 97.81 117 LYS B N 1
ATOM 3212 C CA . LYS B 1 117 ? -14.148 10.039 13.68 1 97.81 117 LYS B CA 1
ATOM 3213 C C . LYS B 1 117 ? -14.75 11.289 13.055 1 97.81 117 LYS B C 1
ATOM 3215 O O . LYS B 1 117 ? -14.422 11.633 11.914 1 97.81 117 LYS B O 1
ATOM 3220 N N . ASP B 1 118 ? -15.594 11.961 13.789 1 97.88 118 ASP B N 1
ATOM 3221 C CA . ASP B 1 118 ? -16.25 13.164 13.297 1 97.88 118 ASP B CA 1
ATOM 3222 C C . ASP B 1 118 ? -15.234 14.297 13.102 1 97.88 118 ASP B C 1
ATOM 3224 O O . ASP B 1 118 ? -15.328 15.062 12.141 1 97.88 118 ASP B O 1
ATOM 3228 N N . MET B 1 119 ? -14.305 14.383 14.039 1 98.56 119 MET B N 1
ATOM 3229 C CA . MET B 1 119 ? -13.281 15.422 13.945 1 98.56 119 MET B CA 1
ATOM 3230 C C . MET B 1 119 ? -12.375 15.188 12.742 1 98.56 119 MET B C 1
ATOM 3232 O O . MET B 1 119 ? -12.031 16.125 12.023 1 98.56 119 MET B O 1
ATOM 3236 N N . ILE B 1 120 ? -12.047 13.961 12.484 1 98.75 120 ILE B N 1
ATOM 3237 C CA . ILE B 1 120 ? -11.195 13.602 11.359 1 98.75 120 ILE B CA 1
ATOM 3238 C C . ILE B 1 120 ? -11.922 13.898 10.047 1 98.75 120 ILE B C 1
ATOM 3240 O O . ILE B 1 120 ? -11.352 14.492 9.133 1 98.75 120 ILE B O 1
ATOM 3244 N N . ASP B 1 121 ? -13.172 13.523 9.977 1 98.56 121 ASP B N 1
ATOM 3245 C CA . ASP B 1 121 ? -13.969 13.773 8.781 1 98.56 121 ASP B CA 1
ATOM 3246 C C . ASP B 1 121 ? -14.078 15.273 8.492 1 98.56 121 ASP B C 1
ATOM 3248 O O . ASP B 1 121 ? -13.914 15.703 7.352 1 98.56 121 ASP B O 1
ATOM 3252 N N . LEU B 1 122 ? -14.328 16 9.539 1 98.31 122 LEU B N 1
ATOM 3253 C CA . LEU B 1 122 ? -14.461 17.453 9.406 1 98.31 122 LEU B CA 1
ATOM 3254 C C . LEU B 1 122 ? -13.141 18.078 8.961 1 98.31 122 LEU B C 1
ATOM 3256 O O . LEU B 1 122 ? -13.109 18.922 8.07 1 98.31 122 LEU B O 1
ATOM 3260 N N . ALA B 1 123 ? -12.039 17.656 9.594 1 98.62 123 ALA B N 1
ATOM 3261 C CA . ALA B 1 123 ? -10.719 18.188 9.25 1 98.62 123 ALA B CA 1
ATOM 3262 C C . ALA B 1 123 ? -10.383 17.891 7.789 1 98.62 123 ALA B C 1
ATOM 3264 O O . ALA B 1 123 ? -9.852 18.766 7.086 1 98.62 123 ALA B O 1
ATOM 3265 N N . THR B 1 124 ? -10.656 16.688 7.352 1 98.38 124 THR B N 1
ATOM 3266 C CA . THR B 1 124 ? -10.367 16.281 5.98 1 98.38 124 THR B CA 1
ATOM 3267 C C . THR B 1 124 ? -11.219 17.078 4.992 1 98.38 124 THR B C 1
ATOM 3269 O O . THR B 1 124 ? -10.75 17.438 3.914 1 98.38 124 THR B O 1
ATOM 3272 N N . LYS B 1 125 ? -12.469 17.281 5.391 1 97.69 125 LYS B N 1
ATOM 3273 C CA . LYS B 1 125 ? -13.359 18.078 4.551 1 97.69 125 LYS B CA 1
ATOM 3274 C C . LYS B 1 125 ? -12.812 19.5 4.359 1 97.69 125 LYS B C 1
ATOM 3276 O O . LYS B 1 125 ? -12.828 20.031 3.248 1 97.69 125 LYS B O 1
ATOM 3281 N N . ILE B 1 126 ? -12.305 20.109 5.402 1 97.25 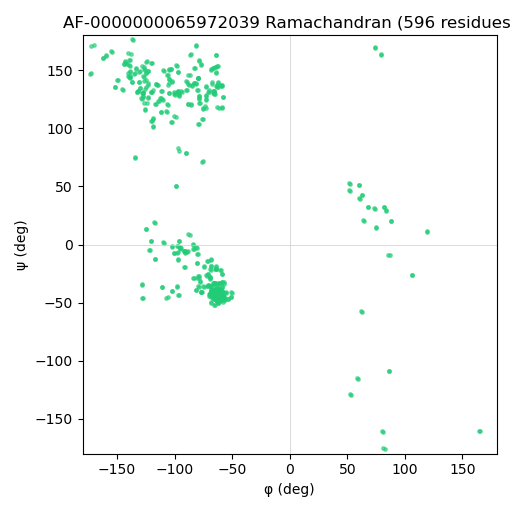126 ILE B N 1
ATOM 3282 C CA . ILE B 1 126 ? -11.773 21.469 5.352 1 97.25 126 ILE B CA 1
ATOM 3283 C C . ILE B 1 126 ? -10.477 21.484 4.547 1 97.25 126 ILE B C 1
ATOM 3285 O O . ILE B 1 126 ? -10.281 22.344 3.684 1 97.25 126 ILE B O 1
ATOM 3289 N N . GLU B 1 127 ? -9.586 20.531 4.762 1 96.44 127 GLU B N 1
ATOM 3290 C CA . GLU B 1 127 ? -8.266 20.484 4.137 1 96.44 127 GLU B CA 1
ATOM 3291 C C . GLU B 1 127 ? -8.359 20.016 2.686 1 96.44 127 GLU B C 1
ATOM 3293 O O . GLU B 1 127 ? -7.598 20.469 1.83 1 96.44 127 GLU B O 1
ATOM 3298 N N . GLY B 1 128 ? -9.258 18.984 2.488 1 95.38 128 GLY B N 1
ATOM 3299 C CA . GLY B 1 128 ? -9.383 18.391 1.171 1 95.38 128 GLY B CA 1
ATOM 3300 C C . GLY B 1 128 ? -8.758 17.016 1.08 1 95.38 128 GLY B C 1
ATOM 3301 O O . GLY B 1 128 ? -9.109 16.219 0.207 1 95.38 128 GLY B O 1
ATOM 3302 N N . HIS B 1 129 ? -7.805 16.703 1.855 1 95.81 129 HIS B N 1
ATOM 3303 C CA . HIS B 1 129 ? -7.105 15.422 1.865 1 95.81 129 HIS B CA 1
ATOM 3304 C C . HIS B 1 129 ? -6.727 15.008 3.283 1 95.81 129 HIS B C 1
ATOM 3306 O O . HIS B 1 129 ? -6.484 15.867 4.137 1 95.81 129 HIS B O 1
ATOM 3312 N N . PRO B 1 130 ? -6.562 13.75 3.51 1 98.06 130 PRO B N 1
ATOM 3313 C CA . PRO B 1 130 ? -6.441 13.258 4.883 1 98.06 130 PRO B CA 1
ATOM 3314 C C . PRO B 1 130 ? -4.988 13.07 5.312 1 98.06 130 PRO B C 1
ATOM 3316 O O . PRO B 1 130 ? -4.711 12.883 6.504 1 98.06 130 PRO B O 1
ATOM 3319 N N . ASP B 1 131 ? -4.039 13.094 4.426 1 97.81 131 ASP B N 1
ATOM 3320 C CA . ASP B 1 131 ? -2.709 12.539 4.656 1 97.81 131 ASP B CA 1
ATOM 3321 C C . ASP B 1 131 ? -1.943 13.367 5.688 1 97.81 131 ASP B C 1
ATOM 3323 O O . ASP B 1 131 ? -1.039 12.859 6.352 1 97.81 131 ASP B O 1
ATOM 3327 N N . ASN B 1 132 ? -2.332 14.633 5.883 1 98.5 132 ASN B N 1
ATOM 3328 C CA . ASN B 1 132 ? -1.709 15.438 6.93 1 98.5 132 ASN B CA 1
ATOM 3329 C C . ASN B 1 132 ? -2.604 15.547 8.164 1 98.5 132 ASN B C 1
ATOM 3331 O O . ASN B 1 132 ? -2.123 15.445 9.289 1 98.5 132 ASN B O 1
ATOM 3335 N N . VAL B 1 133 ? -3.879 15.695 7.988 1 98.5 133 VAL B N 1
ATOM 3336 C CA . VAL B 1 133 ? -4.77 16 9.102 1 98.5 133 VAL B CA 1
ATOM 3337 C C . VAL B 1 133 ? -4.895 14.773 10.008 1 98.5 133 VAL B C 1
ATOM 3339 O O . VAL B 1 133 ? -4.996 14.914 11.227 1 98.5 133 VAL B O 1
ATOM 3342 N N . VAL B 1 134 ? -4.867 13.578 9.414 1 98.88 134 VAL B N 1
ATOM 3343 C CA . VAL B 1 134 ? -5.082 12.383 10.227 1 98.88 134 VAL B CA 1
ATOM 3344 C C . VAL B 1 134 ? -3.898 12.18 11.172 1 98.88 134 VAL B C 1
ATOM 3346 O O . VAL B 1 134 ? -4.078 12.062 12.391 1 98.88 134 VAL B O 1
ATOM 3349 N N . PRO B 1 135 ? -2.688 12.219 10.688 1 98.88 135 PRO B N 1
ATOM 3350 C CA . PRO B 1 135 ? -1.589 12.07 11.641 1 98.88 135 PRO B CA 1
ATOM 3351 C C . PRO B 1 135 ? -1.49 13.234 12.617 1 98.88 135 PRO B C 1
ATOM 3353 O O . PRO B 1 135 ? -1.071 13.055 13.766 1 98.88 135 PRO B O 1
ATOM 3356 N N . ALA B 1 136 ? -1.83 14.414 12.172 1 98.94 136 ALA B N 1
ATOM 3357 C CA . ALA B 1 136 ? -1.861 15.523 13.117 1 98.94 136 ALA B CA 1
ATOM 3358 C C . ALA B 1 136 ? -2.83 15.242 14.266 1 98.94 136 ALA B C 1
ATOM 3360 O O . ALA B 1 136 ? -2.576 15.633 15.406 1 98.94 136 ALA B O 1
ATOM 3361 N N . MET B 1 137 ? -3.934 14.594 13.984 1 98.88 137 MET B N 1
ATOM 3362 C CA . MET B 1 137 ? -4.984 14.305 14.953 1 98.88 137 MET B CA 1
ATOM 3363 C C . MET B 1 137 ? -4.582 13.141 15.859 1 98.88 137 MET B C 1
ATOM 3365 O O . MET B 1 137 ? -4.73 13.227 17.078 1 98.88 137 MET B O 1
ATOM 3369 N N . VAL B 1 138 ? -3.945 12.07 15.281 1 98.75 138 VAL B N 1
ATOM 3370 C CA . VAL B 1 138 ? -3.881 10.828 16.047 1 98.75 138 VAL B CA 1
ATOM 3371 C C . VAL B 1 138 ? -2.424 10.477 16.344 1 98.75 138 VAL B C 1
ATOM 3373 O O . VAL B 1 138 ? -2.143 9.594 17.156 1 98.75 138 VAL B O 1
ATOM 3376 N N . GLY B 1 139 ? -1.471 11.133 15.703 1 98.75 139 GLY B N 1
ATOM 3377 C CA . GLY B 1 139 ? -0.06 10.828 15.883 1 98.75 139 GLY B CA 1
ATOM 3378 C C . GLY B 1 139 ? 0.39 9.609 15.109 1 98.75 139 GLY B C 1
ATOM 3379 O O . GLY B 1 139 ? -0.438 8.867 14.57 1 98.75 139 GLY B O 1
ATOM 3380 N N . GLY B 1 140 ? 1.675 9.508 14.961 1 98.44 140 GLY B N 1
ATOM 3381 C CA . GLY B 1 140 ? 2.26 8.344 14.312 1 98.44 140 GLY B CA 1
ATOM 3382 C C . GLY B 1 140 ? 2.244 8.438 12.797 1 98.44 140 GLY B C 1
ATOM 3383 O O . GLY B 1 140 ? 1.93 9.492 12.242 1 98.44 140 GLY B O 1
ATOM 3384 N N . MET B 1 141 ? 2.678 7.383 12.164 1 98.62 141 MET B N 1
ATOM 3385 C CA . MET B 1 141 ? 2.51 7.195 10.727 1 98.62 141 MET B CA 1
ATOM 3386 C C . MET B 1 141 ? 1.193 6.492 10.414 1 98.62 141 MET B C 1
ATOM 3388 O O . MET B 1 141 ? 0.828 5.527 11.086 1 98.62 141 MET B O 1
ATOM 3392 N N . VAL B 1 142 ? 0.474 7.051 9.43 1 98.69 142 VAL B N 1
ATOM 3393 C CA . VAL B 1 142 ? -0.883 6.559 9.219 1 98.69 142 VAL B CA 1
ATOM 3394 C C . VAL B 1 142 ? -1.141 6.391 7.719 1 98.69 142 VAL B C 1
ATOM 3396 O O . VAL B 1 142 ? -0.637 7.168 6.906 1 98.69 142 VAL B O 1
ATOM 3399 N N . VAL B 1 143 ? -1.825 5.305 7.414 1 98.88 143 VAL B N 1
ATOM 3400 C CA . VAL B 1 143 ? -2.488 5.176 6.121 1 98.88 143 VAL B CA 1
ATOM 3401 C C . VAL B 1 143 ? -3.941 5.633 6.238 1 98.88 143 VAL B C 1
ATOM 3403 O O . VAL B 1 143 ? -4.652 5.238 7.164 1 98.88 143 VAL B O 1
ATOM 3406 N N . SER B 1 144 ? -4.355 6.473 5.328 1 98.81 144 SER B N 1
ATOM 3407 C CA . SER B 1 144 ? -5.734 6.957 5.336 1 98.81 144 SER B CA 1
ATOM 3408 C C . SER B 1 144 ? -6.406 6.734 3.984 1 98.81 144 SER B C 1
ATOM 3410 O O . SER B 1 144 ? -5.754 6.809 2.941 1 98.81 144 SER B O 1
ATOM 3412 N N . LEU B 1 145 ? -7.648 6.438 4.016 1 98.44 145 LEU B N 1
ATOM 3413 C CA . LEU B 1 145 ? -8.43 6.379 2.787 1 98.44 145 LEU B CA 1
ATOM 3414 C C . LEU B 1 145 ? -9.844 6.906 3.016 1 98.44 145 LEU B C 1
ATOM 3416 O O . LEU B 1 145 ? -10.305 6.98 4.156 1 98.44 145 LEU B O 1
ATOM 3420 N N . LYS B 1 146 ? -10.43 7.324 1.916 1 96.88 146 LYS B N 1
ATOM 3421 C CA . LYS B 1 146 ? -11.781 7.887 1.938 1 96.88 146 LYS B CA 1
ATOM 3422 C C . LYS B 1 146 ? -12.812 6.852 1.51 1 96.88 146 LYS B C 1
ATOM 3424 O O . LYS B 1 146 ? -12.594 6.102 0.557 1 96.88 146 LYS B O 1
ATOM 3429 N N . THR B 1 147 ? -13.859 6.664 2.223 1 95.94 147 THR B N 1
ATOM 3430 C CA . THR B 1 147 ? -15.07 5.938 1.862 1 95.94 147 THR B CA 1
ATOM 3431 C C . THR B 1 147 ? -16.281 6.863 1.885 1 95.94 147 THR B C 1
ATOM 3433 O O . THR B 1 147 ? -16.875 7.102 2.943 1 95.94 147 THR B O 1
ATOM 3436 N N . GLY B 1 148 ? -16.734 7.316 0.718 1 93.19 148 GLY B N 1
ATOM 3437 C CA . GLY B 1 148 ? -17.688 8.406 0.73 1 93.19 148 GLY B CA 1
ATOM 3438 C C . GLY B 1 148 ? -17.172 9.656 1.418 1 93.19 148 GLY B C 1
ATOM 3439 O O . GLY B 1 148 ? -16.125 10.188 1.041 1 93.19 148 GLY B O 1
ATOM 3440 N N . GLU B 1 149 ? -17.797 10.016 2.514 1 91.94 149 GLU B N 1
ATOM 3441 C CA . GLU B 1 149 ? -17.391 11.195 3.264 1 91.94 149 GLU B CA 1
ATOM 3442 C C . GLU B 1 149 ? -16.578 10.805 4.504 1 91.94 149 GLU B C 1
ATOM 3444 O O . GLU B 1 149 ? -16.031 11.664 5.188 1 91.94 149 GLU B O 1
ATOM 3449 N N . ASP B 1 150 ? -16.438 9.547 4.676 1 96.88 150 ASP B N 1
ATOM 3450 C CA . ASP B 1 150 ? -15.766 9.055 5.879 1 96.88 150 ASP B CA 1
ATOM 3451 C C . ASP B 1 150 ? -14.289 8.75 5.605 1 96.88 150 ASP B C 1
ATOM 3453 O O . ASP B 1 150 ? -13.93 8.336 4.5 1 96.88 150 ASP B O 1
ATOM 3457 N N . ILE B 1 151 ? -13.539 8.953 6.652 1 98.44 151 ILE B N 1
ATOM 3458 C CA . ILE B 1 151 ? -12.117 8.648 6.574 1 98.44 151 ILE B CA 1
ATOM 3459 C C . ILE B 1 151 ? -11.789 7.465 7.477 1 98.44 151 ILE B C 1
ATOM 3461 O O . ILE B 1 151 ? -12.172 7.441 8.648 1 98.44 151 ILE B O 1
ATOM 3465 N N . LYS B 1 152 ? -11.18 6.496 6.926 1 98.62 152 LYS B N 1
ATOM 3466 C CA . LYS B 1 152 ? -10.602 5.395 7.688 1 98.62 152 LYS B CA 1
ATOM 3467 C C . LYS B 1 152 ? -9.078 5.492 7.727 1 98.62 152 LYS B C 1
ATOM 3469 O O . LYS B 1 152 ? -8.461 6.008 6.793 1 98.62 152 LYS B O 1
ATOM 3474 N N . TYR B 1 153 ? -8.539 5.074 8.844 1 98.75 153 TYR B N 1
ATOM 3475 C CA . TYR B 1 153 ? -7.078 5.105 8.914 1 98.75 153 TYR B CA 1
ATOM 3476 C C . TYR B 1 153 ? -6.547 3.895 9.672 1 98.75 153 TYR B C 1
ATOM 3478 O O . TYR B 1 153 ? -7.301 3.213 10.375 1 98.75 153 TYR B O 1
ATOM 3486 N N . SER B 1 154 ? -5.375 3.539 9.438 1 98.81 154 SER B N 1
ATOM 3487 C CA . SER B 1 154 ? -4.602 2.525 10.148 1 98.81 154 SER B CA 1
ATOM 3488 C C . SER B 1 154 ? -3.211 3.039 10.508 1 98.81 154 SER B C 1
ATOM 3490 O O . SER B 1 154 ? -2.549 3.68 9.688 1 98.81 154 SER B O 1
ATOM 3492 N N . LYS B 1 155 ? -2.793 2.842 11.758 1 98.5 155 LYS B N 1
ATOM 3493 C CA . LYS B 1 155 ? -1.47 3.289 12.18 1 98.5 155 LYS B CA 1
ATOM 3494 C C . LYS B 1 155 ? -0.398 2.268 11.812 1 98.5 155 LYS B C 1
ATOM 3496 O O . LYS B 1 155 ? -0.633 1.061 11.883 1 98.5 155 LYS B O 1
ATOM 3501 N N . ILE B 1 156 ? 0.674 2.748 11.367 1 98.12 156 ILE B N 1
ATOM 3502 C CA . ILE B 1 156 ? 1.82 1.905 11.055 1 98.12 156 ILE B CA 1
ATOM 3503 C C . ILE B 1 156 ? 2.836 1.962 12.188 1 98.12 156 ILE B C 1
ATOM 3505 O O . ILE B 1 156 ? 3.223 3.047 12.633 1 98.12 156 ILE B O 1
ATOM 3509 N N . ASP B 1 157 ? 3.26 0.862 12.664 1 93.69 157 ASP B N 1
ATOM 3510 C CA . ASP B 1 157 ? 4.305 0.789 13.68 1 93.69 157 ASP B CA 1
ATOM 3511 C C . ASP B 1 157 ? 5.68 1.049 13.078 1 93.69 157 ASP B C 1
ATOM 3513 O O . ASP B 1 157 ? 6.266 0.165 12.445 1 93.69 157 ASP B O 1
ATOM 3517 N N . LEU B 1 158 ? 6.219 2.162 13.359 1 94.38 158 LEU B N 1
ATOM 3518 C CA . LEU B 1 158 ? 7.504 2.562 12.797 1 94.38 158 LEU B CA 1
ATOM 3519 C C . LEU B 1 158 ? 8.656 2.006 13.617 1 94.38 158 LEU B C 1
ATOM 3521 O O . LEU B 1 158 ? 8.617 2.041 14.852 1 94.38 158 LEU B O 1
ATOM 3525 N N . PRO B 1 159 ? 9.656 1.517 12.898 1 96.06 159 PRO B N 1
ATOM 3526 C CA . PRO B 1 159 ? 10.859 1.149 13.656 1 96.06 159 PRO B CA 1
ATOM 3527 C C . PRO B 1 159 ? 11.461 2.328 14.406 1 96.06 159 PRO B C 1
ATOM 3529 O O . PRO B 1 159 ? 11.625 3.412 13.844 1 96.06 159 PRO B O 1
ATOM 3532 N N . LYS B 1 160 ? 11.875 2.148 15.617 1 94.88 160 LYS B N 1
ATOM 3533 C CA . LYS B 1 160 ? 12.367 3.201 16.5 1 94.88 160 LYS B CA 1
ATOM 3534 C C . LYS B 1 160 ? 13.695 3.76 16 1 94.88 160 LYS B C 1
ATOM 3536 O O . LYS B 1 160 ? 14.07 4.883 16.344 1 94.88 160 LYS B O 1
ATOM 3541 N N . GLN B 1 161 ? 14.352 2.996 15.148 1 95.94 161 GLN B N 1
ATOM 3542 C CA . GLN B 1 161 ? 15.664 3.381 14.641 1 95.94 161 GLN B CA 1
ATOM 3543 C C . GLN B 1 161 ? 15.547 4.508 13.617 1 95.94 161 GLN B C 1
ATOM 3545 O O . GLN B 1 161 ? 16.516 5.219 13.352 1 95.94 161 GLN B O 1
ATOM 3550 N N . LEU B 1 162 ? 14.383 4.66 13.086 1 97.88 162 LEU B N 1
ATOM 3551 C CA . LEU B 1 162 ? 14.25 5.59 11.969 1 97.88 162 LEU B CA 1
ATOM 3552 C C . LEU B 1 162 ? 14.164 7.031 12.461 1 97.88 162 LEU B C 1
ATOM 3554 O O . LEU B 1 162 ? 13.477 7.316 13.438 1 97.88 162 LEU B O 1
ATOM 3558 N N . LYS B 1 163 ? 14.953 7.848 11.812 1 98.38 163 LYS B N 1
ATOM 3559 C CA . LYS B 1 163 ? 14.945 9.297 11.992 1 98.38 163 LYS B CA 1
ATOM 3560 C C . LYS B 1 163 ? 14.719 10.016 10.664 1 98.38 163 LYS B C 1
ATOM 3562 O O . LYS B 1 163 ? 14.961 9.453 9.594 1 98.38 163 LYS B O 1
ATOM 3567 N N . PHE B 1 164 ? 14.25 11.227 10.797 1 98.75 164 PHE B N 1
ATOM 3568 C CA . PHE B 1 164 ? 13.906 12.016 9.625 1 98.75 164 PHE B CA 1
ATOM 3569 C C . PHE B 1 164 ? 14.594 13.375 9.664 1 98.75 164 PHE B C 1
ATOM 3571 O O . PHE B 1 164 ? 14.586 14.047 10.695 1 98.75 164 PHE B O 1
ATOM 3578 N N . VAL B 1 165 ? 15.25 13.672 8.641 1 98.88 165 VAL B N 1
ATOM 3579 C CA . VAL B 1 165 ? 15.883 14.984 8.531 1 98.88 165 VAL B CA 1
ATOM 3580 C C . VAL B 1 165 ? 15.117 15.852 7.535 1 98.88 165 VAL B C 1
ATOM 3582 O O . VAL B 1 165 ? 15.062 15.539 6.34 1 98.88 165 VAL B O 1
ATOM 3585 N N . ALA B 1 166 ? 14.531 16.891 8.062 1 98.88 166 ALA B N 1
ATOM 3586 C CA . ALA B 1 166 ? 13.859 17.875 7.211 1 98.88 166 ALA B CA 1
ATOM 3587 C C . ALA B 1 166 ? 14.836 18.922 6.699 1 98.88 166 ALA B C 1
ATOM 3589 O O . ALA B 1 166 ? 15.539 19.562 7.484 1 98.88 166 ALA B O 1
ATOM 3590 N N . MET B 1 167 ? 14.945 19 5.434 1 98.88 167 MET B N 1
ATOM 3591 C CA . MET B 1 167 ? 15.688 20.062 4.758 1 98.88 167 MET B CA 1
ATOM 3592 C C . MET B 1 167 ? 14.742 21.109 4.184 1 98.88 167 MET B C 1
ATOM 3594 O O . MET B 1 167 ? 14.094 20.875 3.162 1 98.88 167 MET B O 1
ATOM 3598 N N . ILE B 1 168 ? 14.68 22.25 4.828 1 98.56 168 ILE B N 1
ATOM 3599 C CA . ILE B 1 168 ? 13.633 23.25 4.609 1 98.56 168 ILE B CA 1
ATOM 3600 C C . ILE B 1 168 ? 14.227 24.484 3.955 1 98.56 168 ILE B C 1
ATOM 3602 O O . ILE B 1 168 ? 14.984 25.234 4.586 1 98.56 168 ILE B O 1
ATOM 3606 N N . PRO B 1 169 ? 13.844 24.766 2.756 1 98.06 169 PRO B N 1
ATOM 3607 C CA . PRO B 1 169 ? 14.367 25.984 2.111 1 98.06 169 PRO B CA 1
ATOM 3608 C C . PRO B 1 169 ? 13.625 27.25 2.535 1 98.06 169 PRO B C 1
ATOM 3610 O O . PRO B 1 169 ? 12.57 27.156 3.156 1 98.06 169 PRO B O 1
ATOM 3613 N N . SER B 1 170 ? 14.148 28.359 2.141 1 95.69 170 SER B N 1
ATOM 3614 C CA . SER B 1 170 ? 13.562 29.656 2.48 1 95.69 170 SER B CA 1
ATOM 3615 C C . SER B 1 170 ? 12.398 30 1.557 1 95.69 170 SER B C 1
ATOM 3617 O O . SER B 1 170 ? 11.617 30.906 1.847 1 95.69 170 SER B O 1
ATOM 3619 N N . PHE B 1 171 ? 12.297 29.297 0.456 1 94.69 171 PHE B N 1
ATOM 3620 C CA . PHE B 1 171 ? 11.234 29.594 -0.49 1 94.69 171 PHE B CA 1
ATOM 3621 C C . PHE B 1 171 ? 10.062 28.641 -0.306 1 94.69 171 PHE B C 1
ATOM 3623 O O . PHE B 1 171 ? 10.242 27.5 0.154 1 94.69 171 PHE B O 1
ATOM 3630 N N . GLN B 1 172 ? 8.898 29.094 -0.683 1 93.31 172 GLN B N 1
ATOM 3631 C CA . GLN B 1 172 ? 7.652 28.359 -0.512 1 93.31 172 GLN B CA 1
ATOM 3632 C C . GLN B 1 172 ? 7.191 27.734 -1.83 1 93.31 172 GLN B C 1
ATOM 3634 O O . GLN B 1 172 ? 7.605 28.188 -2.904 1 93.31 172 GLN B O 1
ATOM 3639 N N . VAL B 1 173 ? 6.512 26.656 -1.716 1 91.12 173 VAL B N 1
ATOM 3640 C CA . VAL B 1 173 ? 5.723 26.109 -2.816 1 91.12 173 VAL B CA 1
ATOM 3641 C C . VAL B 1 173 ? 4.242 26.094 -2.441 1 91.12 173 VAL B C 1
ATOM 3643 O O . VAL B 1 173 ? 3.855 25.516 -1.432 1 91.12 173 VAL B O 1
ATOM 3646 N N . ASN B 1 174 ? 3.477 26.766 -3.205 1 88.75 174 ASN B N 1
ATOM 3647 C CA . ASN B 1 174 ? 2.035 26.812 -2.99 1 88.75 174 ASN B CA 1
ATOM 3648 C C . ASN B 1 174 ? 1.391 25.438 -3.213 1 88.75 174 ASN B C 1
ATOM 3650 O O . ASN B 1 174 ? 1.593 24.828 -4.254 1 88.75 174 ASN B O 1
ATOM 3654 N N . THR B 1 175 ? 0.584 25.094 -2.266 1 86.44 175 THR B N 1
ATOM 3655 C CA . THR B 1 175 ? -0.052 23.781 -2.324 1 86.44 175 THR B CA 1
ATOM 3656 C C . THR B 1 175 ? -0.931 23.656 -3.566 1 86.44 175 THR B C 1
ATOM 3658 O O . THR B 1 175 ? -0.91 22.641 -4.254 1 86.44 175 THR B O 1
ATOM 3661 N N . ALA B 1 176 ? -1.638 24.688 -3.811 1 89.5 176 ALA B N 1
ATOM 3662 C CA . ALA B 1 176 ? -2.52 24.688 -4.977 1 89.5 176 ALA B CA 1
ATOM 3663 C C . ALA B 1 176 ? -1.723 24.547 -6.27 1 89.5 176 ALA B C 1
ATOM 3665 O O . ALA B 1 176 ? -2.119 23.797 -7.168 1 89.5 176 ALA B O 1
ATOM 3666 N N . LEU B 1 177 ? -0.621 25.234 -6.34 1 90.75 177 LEU B N 1
ATOM 3667 C CA . LEU B 1 177 ? 0.248 25.141 -7.508 1 90.75 177 LEU B CA 1
ATOM 3668 C C . LEU B 1 177 ? 0.847 23.734 -7.609 1 90.75 177 LEU B C 1
ATOM 3670 O O . LEU B 1 177 ? 0.916 23.172 -8.703 1 90.75 177 LEU B O 1
ATOM 3674 N N . SER B 1 178 ? 1.288 23.266 -6.516 1 93.81 178 SER B N 1
ATOM 3675 C CA . SER B 1 178 ? 1.884 21.938 -6.453 1 93.81 178 SER B CA 1
ATOM 3676 C C . SER B 1 178 ? 0.913 20.859 -6.953 1 93.81 178 SER B C 1
ATOM 3678 O O . SER B 1 178 ? 1.323 19.891 -7.582 1 93.81 178 SER B O 1
ATOM 3680 N N . ARG B 1 179 ? -0.378 21.062 -6.746 1 93.38 179 ARG B N 1
ATOM 3681 C CA . ARG B 1 179 ? -1.378 20.094 -7.191 1 93.38 179 ARG B CA 1
ATOM 3682 C C . ARG B 1 179 ? -1.736 20.328 -8.656 1 93.38 179 ARG B C 1
ATOM 3684 O O . ARG B 1 179 ? -2.043 19.375 -9.375 1 93.38 179 ARG B O 1
ATOM 3691 N N . LYS B 1 180 ? -1.634 21.5 -9.086 1 94.31 180 LYS B N 1
ATOM 3692 C CA . LYS B 1 180 ? -2.006 21.859 -10.453 1 94.31 180 LYS B CA 1
ATOM 3693 C C . LYS B 1 180 ? -1.032 21.266 -11.461 1 94.31 180 LYS B C 1
ATOM 3695 O O . LYS B 1 180 ? -1.415 20.953 -12.594 1 94.31 180 LYS B O 1
ATOM 3700 N N . VAL B 1 181 ? 0.187 21.047 -11.062 1 96.62 181 VAL B N 1
ATOM 3701 C CA . VAL B 1 181 ? 1.203 20.594 -12 1 96.62 181 VAL B CA 1
ATOM 3702 C C . VAL B 1 181 ? 1.062 19.078 -12.219 1 96.62 181 VAL B C 1
ATOM 3704 O O . VAL B 1 181 ? 1.714 18.516 -13.094 1 96.62 181 VAL B O 1
ATOM 3707 N N . LEU B 1 182 ? 0.222 18.438 -11.461 1 97.94 182 LEU B N 1
ATOM 3708 C CA . LEU B 1 182 ? 0.053 17 -11.562 1 97.94 182 LEU B CA 1
ATOM 3709 C C . LEU B 1 182 ? -0.842 16.641 -12.75 1 97.94 182 LEU B C 1
ATOM 3711 O O . LEU B 1 182 ? -1.828 17.328 -13.016 1 97.94 182 LEU B O 1
ATOM 3715 N N . PRO B 1 183 ? -0.519 15.523 -13.438 1 97.75 183 PRO B N 1
ATOM 3716 C CA . PRO B 1 183 ? -1.406 15.031 -14.492 1 97.75 183 PRO B CA 1
ATOM 3717 C C . PRO B 1 183 ? -2.781 14.625 -13.969 1 97.75 183 PRO B C 1
ATOM 3719 O O . PRO B 1 183 ? -2.91 14.242 -12.797 1 97.75 183 PRO B O 1
ATOM 3722 N N . LYS B 1 184 ? -3.723 14.711 -14.867 1 97.69 184 LYS B N 1
ATOM 3723 C CA . LYS B 1 184 ? -5.074 14.289 -14.516 1 97.69 184 LYS B CA 1
ATOM 3724 C C . LYS B 1 184 ? -5.199 12.766 -14.562 1 97.69 184 LYS B C 1
ATOM 3726 O O . LYS B 1 184 ? -6.102 12.195 -13.953 1 97.69 184 LYS B O 1
ATOM 3731 N N . SER B 1 185 ? -4.359 12.141 -15.398 1 98.44 185 SER B N 1
ATOM 3732 C CA . SER B 1 185 ? -4.402 10.688 -15.57 1 98.44 185 SER B CA 1
ATOM 3733 C C . SER B 1 185 ? -2.998 10.102 -15.664 1 98.44 185 SER B C 1
ATOM 3735 O O . SER B 1 185 ? -2.037 10.82 -15.945 1 98.44 185 SER B O 1
ATOM 3737 N N . TYR B 1 186 ? -2.887 8.875 -15.398 1 98.62 186 TYR B N 1
ATOM 3738 C CA . TYR B 1 186 ? -1.612 8.164 -15.383 1 98.62 186 TYR B CA 1
ATOM 3739 C C . TYR B 1 186 ? -1.713 6.848 -16.141 1 98.62 186 TYR B C 1
ATOM 3741 O O . TYR B 1 186 ? -2.773 6.219 -16.156 1 98.62 186 TYR B O 1
ATOM 3749 N N . LEU B 1 187 ? -0.568 6.367 -16.719 1 98.56 187 LEU B N 1
ATOM 3750 C CA . LEU B 1 187 ? -0.513 5.062 -17.359 1 98.56 187 LEU B CA 1
ATOM 3751 C C . LEU B 1 187 ? -0.646 3.941 -16.328 1 98.56 187 LEU B C 1
ATOM 3753 O O . LEU B 1 187 ? -0.254 4.105 -15.172 1 98.56 187 LEU B O 1
ATOM 3757 N N . LYS B 1 188 ? -1.215 2.783 -16.766 1 98.25 188 LYS B N 1
ATOM 3758 C CA . LYS B 1 188 ? -1.395 1.611 -15.906 1 98.25 188 LYS B CA 1
ATOM 3759 C C . LYS B 1 188 ? -0.095 1.244 -15.195 1 98.25 188 LYS B C 1
ATOM 3761 O O . LYS B 1 188 ? -0.098 0.948 -14 1 98.25 188 LYS B O 1
ATOM 3766 N N . GLU B 1 189 ? 1.03 1.317 -15.914 1 97.56 189 GLU B N 1
ATOM 3767 C CA . GLU B 1 189 ? 2.326 0.946 -15.352 1 97.56 189 GLU B CA 1
ATOM 3768 C C . GLU B 1 189 ? 2.732 1.897 -14.227 1 97.56 189 GLU B C 1
ATOM 3770 O O . GLU B 1 189 ? 3.395 1.49 -13.273 1 97.56 189 GLU B O 1
ATOM 3775 N N . GLU B 1 190 ? 2.344 3.166 -14.344 1 98.38 190 GLU B N 1
ATOM 3776 C CA . GLU B 1 190 ? 2.641 4.152 -13.312 1 98.38 190 GLU B CA 1
ATOM 3777 C C . GLU B 1 190 ? 1.804 3.904 -12.062 1 98.38 190 GLU B C 1
ATOM 3779 O O . GLU B 1 190 ? 2.287 4.074 -10.938 1 98.38 190 GLU B O 1
ATOM 3784 N N . CYS B 1 191 ? 0.581 3.473 -12.258 1 98.38 191 CYS B N 1
ATOM 3785 C CA . CYS B 1 191 ? -0.284 3.109 -11.141 1 98.38 191 CYS B CA 1
ATOM 3786 C C . CYS B 1 191 ? 0.285 1.922 -10.375 1 98.38 191 CYS B C 1
ATOM 3788 O O . CYS B 1 191 ? 0.417 1.973 -9.148 1 98.38 191 CYS B O 1
ATOM 3790 N N . ILE B 1 192 ? 0.668 0.904 -11.164 1 98.44 192 ILE B N 1
ATOM 3791 C CA . ILE B 1 192 ? 1.23 -0.302 -10.57 1 98.44 192 ILE B CA 1
ATOM 3792 C C . ILE B 1 192 ? 2.508 0.048 -9.805 1 98.44 192 ILE B C 1
ATOM 3794 O O . ILE B 1 192 ? 2.76 -0.489 -8.727 1 98.44 192 ILE B O 1
ATOM 3798 N N . PHE B 1 193 ? 3.273 1.005 -10.43 1 98.62 193 PHE B N 1
ATOM 3799 C CA . PHE B 1 193 ? 4.52 1.456 -9.82 1 98.62 193 PHE B CA 1
ATOM 3800 C C . PHE B 1 193 ? 4.273 1.993 -8.414 1 98.62 193 PHE B C 1
ATOM 3802 O O . PHE B 1 193 ? 4.93 1.572 -7.457 1 98.62 193 PHE B O 1
ATOM 3809 N N . ASN B 1 194 ? 3.318 2.799 -8.227 1 98.81 194 ASN B N 1
ATOM 3810 C CA . ASN B 1 194 ? 3.062 3.424 -6.93 1 98.81 194 ASN B CA 1
ATOM 3811 C C . ASN B 1 194 ? 2.338 2.471 -5.98 1 98.81 194 ASN B C 1
ATOM 3813 O O . ASN B 1 194 ? 2.598 2.471 -4.777 1 98.81 194 ASN B O 1
ATOM 3817 N N . ILE B 1 195 ? 1.442 1.649 -6.504 1 98.88 195 ILE B N 1
ATOM 3818 C CA . ILE B 1 195 ? 0.731 0.679 -5.68 1 98.88 195 ILE B CA 1
ATOM 3819 C C . ILE B 1 195 ? 1.731 -0.266 -5.016 1 98.88 195 ILE B C 1
ATOM 3821 O O . ILE B 1 195 ? 1.686 -0.477 -3.803 1 98.88 195 ILE B O 1
ATOM 3825 N N . SER B 1 196 ? 2.635 -0.762 -5.805 1 98.81 196 SER B N 1
ATOM 3826 C CA . SER B 1 196 ? 3.59 -1.745 -5.305 1 98.81 196 SER B CA 1
ATOM 3827 C C . SER B 1 196 ? 4.543 -1.123 -4.289 1 98.81 196 SER B C 1
ATOM 3829 O O . SER B 1 196 ? 4.793 -1.7 -3.229 1 98.81 196 SER B O 1
ATOM 3831 N N . ARG B 1 197 ? 5.035 0.058 -4.605 1 98.88 197 ARG B N 1
ATOM 3832 C CA . ARG B 1 197 ? 5.988 0.709 -3.715 1 98.88 197 ARG B CA 1
ATOM 3833 C C . ARG B 1 197 ? 5.32 1.14 -2.414 1 98.88 197 ARG B C 1
ATOM 3835 O O . ARG B 1 197 ? 5.902 1.004 -1.336 1 98.88 197 ARG B O 1
ATOM 3842 N N . CYS B 1 198 ? 4.129 1.626 -2.498 1 98.88 198 CYS B N 1
ATOM 3843 C CA . CYS B 1 198 ? 3.424 2.041 -1.291 1 98.88 198 CYS B CA 1
ATOM 3844 C C . CYS B 1 198 ? 3.123 0.843 -0.398 1 98.88 198 CYS B C 1
ATOM 3846 O O . CYS B 1 198 ? 3.326 0.901 0.816 1 98.88 198 CYS B O 1
ATOM 3848 N N . ALA B 1 199 ? 2.621 -0.227 -1.004 1 98.88 199 ALA B N 1
ATOM 3849 C CA . ALA B 1 199 ? 2.348 -1.45 -0.256 1 98.88 199 ALA B CA 1
ATOM 3850 C C . ALA B 1 199 ? 3.619 -2.002 0.382 1 98.88 199 ALA B C 1
ATOM 3852 O O . ALA B 1 199 ? 3.617 -2.385 1.554 1 98.88 199 ALA B O 1
ATOM 3853 N N . MET B 1 200 ? 4.68 -2.027 -0.367 1 98.88 200 MET B N 1
ATOM 3854 C CA . MET B 1 200 ? 5.93 -2.584 0.15 1 98.88 200 MET B CA 1
ATOM 3855 C C . MET B 1 200 ? 6.516 -1.688 1.236 1 98.88 200 MET B C 1
ATOM 3857 O O . MET B 1 200 ? 7.129 -2.18 2.188 1 98.88 200 MET B O 1
ATOM 3861 N N . LEU B 1 201 ? 6.34 -0.347 1.059 1 98.88 201 LEU B N 1
ATOM 3862 C CA . LEU B 1 201 ? 6.801 0.556 2.107 1 98.88 201 LEU B CA 1
ATOM 3863 C C . LEU B 1 201 ? 6.207 0.17 3.457 1 98.88 201 LEU B C 1
ATOM 3865 O O . LEU B 1 201 ? 6.934 0.048 4.449 1 98.88 201 LEU B O 1
ATOM 3869 N N . VAL B 1 202 ? 4.938 -0.067 3.488 1 98.75 202 VAL B N 1
ATOM 3870 C CA . VAL B 1 202 ? 4.254 -0.437 4.723 1 98.75 202 VAL B CA 1
ATOM 3871 C C . VAL B 1 202 ? 4.801 -1.764 5.242 1 98.75 202 VAL B C 1
ATOM 3873 O O . VAL B 1 202 ? 5.191 -1.868 6.406 1 98.75 202 VAL B O 1
ATOM 3876 N N . SER B 1 203 ? 4.91 -2.775 4.383 1 98.69 203 SER B N 1
ATOM 3877 C CA . SER B 1 203 ? 5.387 -4.094 4.797 1 98.69 203 SER B CA 1
ATOM 3878 C C . SER B 1 203 ? 6.84 -4.035 5.262 1 98.69 203 SER B C 1
ATOM 3880 O O . SER B 1 203 ? 7.195 -4.648 6.27 1 98.69 203 SER B O 1
ATOM 3882 N N . ALA B 1 204 ? 7.645 -3.293 4.543 1 98.44 204 ALA B N 1
ATOM 3883 C CA . ALA B 1 204 ? 9.07 -3.186 4.867 1 98.44 204 ALA B CA 1
ATOM 3884 C C . ALA B 1 204 ? 9.273 -2.541 6.234 1 98.44 204 ALA B C 1
ATOM 3886 O O . ALA B 1 204 ? 10.203 -2.893 6.957 1 98.44 204 ALA B O 1
ATOM 3887 N N . LEU B 1 205 ? 8.438 -1.595 6.547 1 98.38 205 LEU B N 1
ATOM 3888 C CA . LEU B 1 205 ? 8.531 -0.941 7.848 1 98.38 205 LEU B CA 1
ATOM 3889 C C . LEU B 1 205 ? 8.172 -1.911 8.969 1 98.38 205 LEU B C 1
ATOM 3891 O O . LEU B 1 205 ? 8.867 -1.972 9.984 1 98.38 205 LEU B O 1
ATOM 3895 N N . TYR B 1 206 ? 7.156 -2.697 8.789 1 97.94 206 TYR B N 1
ATOM 3896 C CA . TYR B 1 206 ? 6.766 -3.684 9.789 1 97.94 206 TYR B CA 1
ATOM 3897 C C . TYR B 1 206 ? 7.848 -4.742 9.969 1 97.94 206 TYR B C 1
ATOM 3899 O O . TYR B 1 206 ? 8.078 -5.223 11.078 1 97.94 206 TYR B O 1
ATOM 3907 N N . ASN B 1 207 ? 8.555 -5.051 8.867 1 97.62 207 ASN B N 1
ATOM 3908 C CA . ASN B 1 207 ? 9.508 -6.156 8.875 1 97.62 207 ASN B CA 1
ATOM 3909 C C . ASN B 1 207 ? 10.93 -5.668 9.156 1 97.62 207 ASN B C 1
ATOM 3911 O O . ASN B 1 207 ? 11.859 -6.469 9.258 1 97.62 207 ASN B O 1
ATOM 3915 N N . GLY B 1 208 ? 11.133 -4.375 9.281 1 97.25 208 GLY B N 1
ATOM 3916 C CA . GLY B 1 208 ? 12.461 -3.82 9.508 1 97.25 208 GLY B CA 1
ATOM 3917 C C . GLY B 1 208 ? 13.383 -3.984 8.312 1 97.25 208 GLY B C 1
ATOM 3918 O O . GLY B 1 208 ? 14.578 -4.219 8.477 1 97.25 208 GLY B O 1
ATOM 3919 N N . GLU B 1 209 ? 12.812 -3.947 7.105 1 98.12 209 GLU B N 1
ATOM 3920 C CA . GLU B 1 209 ? 13.594 -4.113 5.883 1 98.12 209 GLU B CA 1
ATOM 3921 C C . GLU B 1 209 ? 14.094 -2.771 5.363 1 98.12 209 GLU B C 1
ATOM 3923 O O . GLU B 1 209 ? 13.703 -2.332 4.281 1 98.12 209 GLU B O 1
ATOM 3928 N N . PHE B 1 210 ? 15.164 -2.26 5.977 1 98.19 210 PHE B N 1
ATOM 3929 C CA . PHE B 1 210 ? 15.641 -0.905 5.73 1 98.19 210 PHE B CA 1
ATOM 3930 C C . PHE B 1 210 ? 16.297 -0.803 4.355 1 98.19 210 PHE B C 1
ATOM 3932 O O . PHE B 1 210 ? 16.281 0.264 3.736 1 98.19 210 PHE B O 1
ATOM 3939 N N . ASP B 1 211 ? 16.812 -1.91 3.871 1 97.56 211 ASP B N 1
ATOM 3940 C CA . ASP B 1 211 ? 17.5 -1.934 2.592 1 97.56 211 ASP B CA 1
ATOM 3941 C C . ASP B 1 211 ? 16.547 -1.692 1.433 1 97.56 211 ASP B C 1
ATOM 3943 O O . ASP B 1 211 ? 16.969 -1.382 0.319 1 97.56 211 ASP B O 1
ATOM 3947 N N . LYS B 1 212 ? 15.258 -1.755 1.669 1 98.38 212 LYS B N 1
ATOM 3948 C CA . LYS B 1 212 ? 14.258 -1.613 0.609 1 98.38 212 LYS B CA 1
ATOM 3949 C C . LYS B 1 212 ? 13.664 -0.209 0.6 1 98.38 212 LYS B C 1
ATOM 3951 O O . LYS B 1 212 ? 12.977 0.172 -0.349 1 98.38 212 LYS B O 1
ATOM 3956 N N . LEU B 1 213 ? 13.961 0.624 1.556 1 98.69 213 LEU B N 1
ATOM 3957 C CA . LEU B 1 213 ? 13.203 1.85 1.787 1 98.69 213 LEU B CA 1
ATOM 3958 C C . LEU B 1 213 ? 13.438 2.852 0.66 1 98.69 213 LEU B C 1
ATOM 3960 O O . LEU B 1 213 ? 12.492 3.506 0.205 1 98.69 213 LEU B O 1
ATOM 3964 N N . ARG B 1 214 ? 14.648 3.004 0.205 1 98.62 214 ARG B N 1
ATOM 3965 C CA . ARG B 1 214 ? 14.914 3.961 -0.864 1 98.62 214 ARG B CA 1
ATOM 3966 C C . ARG B 1 214 ? 14.086 3.641 -2.104 1 98.62 214 ARG B C 1
ATOM 3968 O O . ARG B 1 214 ? 13.492 4.539 -2.709 1 98.62 214 ARG B O 1
ATOM 3975 N N . THR B 1 215 ? 14.047 2.33 -2.439 1 98.56 215 THR B N 1
ATOM 3976 C CA . THR B 1 215 ? 13.234 1.897 -3.57 1 98.56 215 THR B CA 1
ATOM 3977 C C . THR B 1 215 ? 11.758 2.178 -3.311 1 98.56 215 THR B C 1
ATOM 3979 O O . THR B 1 215 ? 11.039 2.625 -4.207 1 98.56 215 THR B O 1
ATOM 3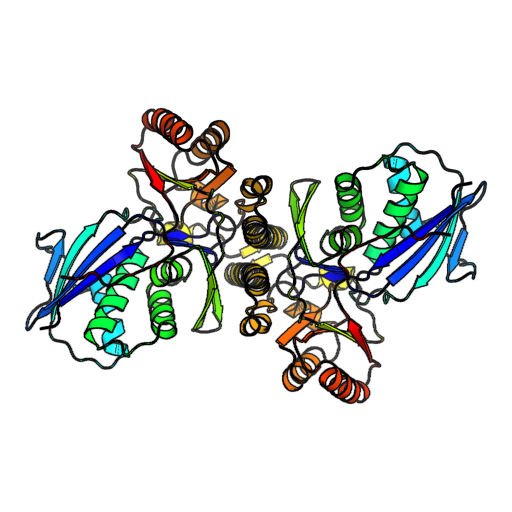982 N N . CYS B 1 216 ? 11.305 1.998 -2.1 1 98.81 216 CYS B N 1
ATOM 3983 C CA . CYS B 1 216 ? 9.898 2.125 -1.749 1 98.81 216 CYS B CA 1
ATOM 3984 C C . CYS B 1 216 ? 9.453 3.582 -1.789 1 98.81 216 CYS B C 1
ATOM 3986 O O . CYS B 1 216 ? 8.281 3.873 -2.051 1 98.81 216 CYS B O 1
ATOM 3988 N N . PHE B 1 217 ? 10.391 4.539 -1.601 1 98.81 217 PHE B N 1
ATOM 3989 C CA . PHE B 1 217 ? 10.039 5.953 -1.552 1 98.81 217 PHE B CA 1
ATOM 3990 C C . PHE B 1 217 ? 9.945 6.539 -2.955 1 98.81 217 PHE B C 1
ATOM 3992 O O . PHE B 1 217 ? 9.57 7.699 -3.127 1 98.81 217 PHE B O 1
ATOM 3999 N N . GLN B 1 218 ? 10.258 5.738 -3.965 1 98.69 218 GLN B N 1
ATOM 4000 C CA . GLN B 1 218 ? 10.125 6.211 -5.34 1 98.69 218 GLN B CA 1
ATOM 4001 C C . GLN B 1 218 ? 8.664 6.445 -5.703 1 98.69 218 GLN B C 1
ATOM 4003 O O . GLN B 1 218 ? 7.77 5.836 -5.109 1 98.69 218 GLN B O 1
ATOM 4008 N N . ASP B 1 219 ? 8.445 7.359 -6.621 1 98.62 219 ASP B N 1
ATOM 4009 C CA . ASP B 1 219 ? 7.098 7.816 -6.953 1 98.62 219 ASP B CA 1
ATOM 4010 C C . ASP B 1 219 ? 7.012 8.242 -8.414 1 98.62 219 ASP B C 1
ATOM 4012 O O . ASP B 1 219 ? 7.938 8.859 -8.945 1 98.62 219 ASP B O 1
ATOM 4016 N N . LYS B 1 220 ? 5.887 7.922 -9.023 1 98.5 220 LYS B N 1
ATOM 4017 C CA . LYS B 1 220 ? 5.652 8.367 -10.391 1 98.5 220 LYS B CA 1
ATOM 4018 C C . LYS B 1 220 ? 4.398 9.234 -10.477 1 98.5 220 LYS B C 1
ATOM 4020 O O . LYS B 1 220 ? 4.027 9.688 -11.562 1 98.5 220 LYS B O 1
ATOM 4025 N N . ILE B 1 221 ? 3.75 9.5 -9.328 1 98.44 221 ILE B N 1
ATOM 4026 C CA . ILE B 1 221 ? 2.467 10.195 -9.344 1 98.44 221 ILE B CA 1
ATOM 4027 C C . ILE B 1 221 ? 2.682 11.688 -9.094 1 98.44 221 ILE B C 1
ATOM 4029 O O . ILE B 1 221 ? 2.117 12.531 -9.797 1 98.44 221 ILE B O 1
ATOM 4033 N N . HIS B 1 222 ? 3.539 12.062 -8.125 1 98.5 222 HIS B N 1
ATOM 4034 C CA . HIS B 1 222 ? 3.586 13.484 -7.812 1 98.5 222 HIS B CA 1
ATOM 4035 C C . HIS B 1 222 ? 5.02 14.008 -7.836 1 98.5 222 HIS B C 1
ATOM 4037 O O . HIS B 1 222 ? 5.277 15.102 -8.328 1 98.5 222 HIS B O 1
ATOM 4043 N N . GLN B 1 223 ? 5.996 13.234 -7.438 1 98.56 223 GLN B N 1
ATOM 4044 C CA . GLN B 1 223 ? 7.336 13.75 -7.184 1 98.56 223 GLN B CA 1
ATOM 4045 C C . GLN B 1 223 ? 8.008 14.188 -8.477 1 98.56 223 GLN B C 1
ATOM 4047 O O . GLN B 1 223 ? 8.664 15.234 -8.523 1 98.56 223 GLN B O 1
ATOM 4052 N N . PRO B 1 224 ? 7.848 13.391 -9.617 1 98.12 224 PRO B N 1
ATOM 4053 C CA . PRO B 1 224 ? 8.5 13.82 -10.859 1 98.12 224 PRO B CA 1
ATOM 4054 C C . PRO B 1 224 ? 8.023 15.195 -11.328 1 98.12 224 PRO B C 1
ATOM 4056 O O . PRO B 1 224 ? 8.758 15.906 -12.023 1 98.12 224 PRO B O 1
ATOM 4059 N N . TYR B 1 225 ? 6.906 15.648 -10.945 1 97.94 225 TYR B N 1
ATOM 4060 C CA . TYR B 1 225 ? 6.309 16.906 -11.383 1 97.94 225 TYR B CA 1
ATOM 4061 C C . TYR B 1 225 ? 6.57 18.016 -10.367 1 97.94 225 TYR B C 1
ATOM 4063 O O . TYR B 1 225 ? 6.867 19.141 -10.742 1 97.94 225 TYR B O 1
ATOM 4071 N N . ARG B 1 226 ? 6.566 17.672 -9.094 1 97.88 226 ARG B N 1
ATOM 4072 C CA . ARG B 1 226 ? 6.719 18.656 -8.031 1 97.88 226 ARG B CA 1
ATOM 4073 C C . ARG B 1 226 ? 8.18 19.031 -7.84 1 97.88 226 ARG B C 1
ATOM 4075 O O . ARG B 1 226 ? 8.492 20.141 -7.395 1 97.88 226 ARG B O 1
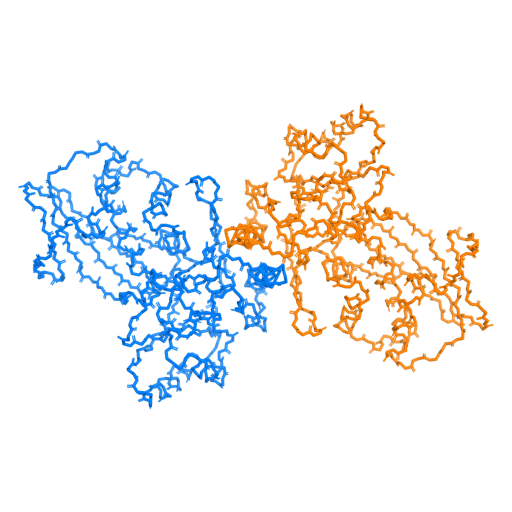ATOM 4082 N N . LYS B 1 227 ? 9.055 18.047 -8.172 1 96.94 227 LYS B N 1
ATOM 4083 C CA . LYS B 1 227 ? 10.469 18.297 -7.949 1 96.94 227 LYS B CA 1
ATOM 4084 C C . LYS B 1 227 ? 10.938 19.531 -8.727 1 96.94 227 LYS B C 1
ATOM 4086 O O . LYS B 1 227 ? 11.852 20.234 -8.297 1 96.94 227 LYS B O 1
ATOM 4091 N N . ASN B 1 228 ? 10.242 19.875 -9.828 1 95.25 228 ASN B N 1
ATOM 4092 C CA . ASN B 1 228 ? 10.609 21 -10.672 1 95.25 228 ASN B CA 1
ATOM 4093 C C . ASN B 1 228 ? 10.305 22.328 -9.984 1 95.25 228 ASN B C 1
ATOM 4095 O O . ASN B 1 228 ? 10.805 23.375 -10.398 1 95.25 228 ASN B O 1
ATOM 4099 N N . LEU B 1 229 ? 9.547 22.297 -8.945 1 96.5 229 LEU B N 1
ATOM 4100 C CA . LEU B 1 229 ? 9.188 23.5 -8.195 1 96.5 229 LEU B CA 1
ATOM 4101 C C . LEU B 1 229 ? 10.164 23.75 -7.055 1 96.5 229 LEU B C 1
ATOM 4103 O O . LEU B 1 229 ? 10.094 24.781 -6.383 1 96.5 229 LEU B O 1
ATOM 4107 N N . ILE B 1 230 ? 11.125 22.781 -6.836 1 97.62 230 ILE B N 1
ATOM 4108 C CA . ILE B 1 230 ? 12.062 22.844 -5.719 1 97.62 230 ILE B CA 1
ATOM 4109 C C . ILE B 1 230 ? 13.492 22.906 -6.25 1 97.62 230 ILE B C 1
ATOM 4111 O O . ILE B 1 230 ? 14.055 21.891 -6.676 1 97.62 230 ILE B O 1
ATOM 4115 N N . LYS B 1 231 ? 14.094 24.047 -6.098 1 96.75 231 LYS B N 1
ATOM 4116 C CA . LYS B 1 231 ? 15.438 24.281 -6.617 1 96.75 231 LYS B CA 1
ATOM 4117 C C . LYS B 1 231 ? 16.438 23.281 -6.035 1 96.75 231 LYS B C 1
ATOM 4119 O O . LYS B 1 231 ? 16.453 23.062 -4.824 1 96.75 231 LYS B O 1
ATOM 4124 N N . ASN B 1 232 ? 17.172 22.609 -6.871 1 97.31 232 ASN B N 1
ATOM 4125 C CA . ASN B 1 232 ? 18.297 21.75 -6.508 1 97.31 232 ASN B CA 1
ATOM 4126 C C . ASN B 1 232 ? 17.828 20.438 -5.898 1 97.31 232 ASN B C 1
ATOM 4128 O O . ASN B 1 232 ? 18.625 19.734 -5.266 1 97.31 232 ASN B O 1
ATOM 4132 N N . SER B 1 233 ? 16.594 20.094 -6.027 1 97.94 233 SER B N 1
ATOM 4133 C CA . SER B 1 233 ? 16.031 18.938 -5.34 1 97.94 233 SER B CA 1
ATOM 4134 C C . SER B 1 233 ? 16.797 17.672 -5.707 1 97.94 233 SER B C 1
ATOM 4136 O O . SER B 1 233 ? 17.156 16.875 -4.832 1 97.94 233 SER B O 1
ATOM 4138 N N . ASP B 1 234 ? 17.109 17.453 -7.02 1 97.94 234 ASP B N 1
ATOM 4139 C CA . ASP B 1 234 ? 17.781 16.25 -7.461 1 97.94 234 ASP B CA 1
ATOM 4140 C C . ASP B 1 234 ? 19.188 16.156 -6.859 1 97.94 234 ASP B C 1
ATOM 4142 O O . ASP B 1 234 ? 19.594 15.102 -6.371 1 97.94 234 ASP B O 1
ATOM 4146 N N . ASP B 1 235 ? 19.875 17.234 -6.879 1 98.25 235 ASP B N 1
ATOM 4147 C CA . ASP B 1 235 ? 21.234 17.281 -6.348 1 98.25 235 ASP B CA 1
ATOM 4148 C C . ASP B 1 235 ? 21.25 17.062 -4.836 1 98.25 235 ASP B C 1
ATOM 4150 O O . ASP B 1 235 ? 22.125 16.375 -4.309 1 98.25 235 ASP B O 1
ATOM 4154 N N . ILE B 1 236 ? 20.312 17.625 -4.211 1 98.75 236 ILE B N 1
ATOM 4155 C CA . ILE B 1 236 ? 20.219 17.484 -2.76 1 98.75 236 ILE B CA 1
ATOM 4156 C C . ILE B 1 236 ? 19.938 16.031 -2.395 1 98.75 236 ILE B C 1
ATOM 4158 O O . ILE B 1 236 ? 20.562 15.484 -1.48 1 98.75 236 ILE B O 1
ATOM 4162 N N . PHE B 1 237 ? 19.047 15.375 -3.08 1 98.69 237 PHE B N 1
ATOM 4163 C CA . PHE B 1 237 ? 18.766 13.969 -2.824 1 98.69 237 PHE B CA 1
ATOM 4164 C C . PHE B 1 237 ? 20 13.109 -3.098 1 98.69 237 PHE B C 1
ATOM 4166 O O . PHE B 1 237 ? 20.281 12.172 -2.354 1 98.69 237 PHE B O 1
ATOM 4173 N N . LYS B 1 238 ? 20.703 13.414 -4.172 1 98.69 238 LYS B N 1
ATOM 4174 C CA . LYS B 1 238 ? 21.938 12.68 -4.48 1 98.69 238 LYS B CA 1
ATOM 4175 C C . LYS B 1 238 ? 22.938 12.789 -3.336 1 98.69 238 LYS B C 1
ATOM 4177 O O . LYS B 1 238 ? 23.578 11.805 -2.973 1 98.69 238 LYS B O 1
ATOM 4182 N N . LYS B 1 239 ? 23.078 13.961 -2.83 1 98.81 239 LYS B N 1
ATOM 4183 C CA . LYS B 1 239 ? 24 14.188 -1.722 1 98.81 239 LYS B CA 1
ATOM 4184 C C . LYS B 1 239 ? 23.516 13.469 -0.459 1 98.81 239 LYS B C 1
ATOM 4186 O O . LYS B 1 239 ? 24.328 12.938 0.299 1 98.81 239 LYS B O 1
ATOM 4191 N N . ALA B 1 240 ? 22.219 13.508 -0.214 1 98.88 240 ALA B N 1
ATOM 4192 C CA . ALA B 1 240 ? 21.672 12.781 0.926 1 98.88 240 ALA B CA 1
ATOM 4193 C C . ALA B 1 240 ? 22.047 11.305 0.861 1 98.88 240 ALA B C 1
ATOM 4195 O O . ALA B 1 240 ? 22.438 10.711 1.871 1 98.88 240 ALA B O 1
ATOM 4196 N N . VAL B 1 241 ? 21.969 10.75 -0.34 1 98.75 241 VAL B N 1
ATOM 4197 C CA . VAL B 1 241 ? 22.344 9.352 -0.549 1 98.75 241 VAL B CA 1
ATOM 4198 C C . VAL B 1 241 ? 23.828 9.156 -0.214 1 98.75 241 VAL B C 1
ATOM 4200 O O . VAL B 1 241 ? 24.188 8.219 0.501 1 98.75 241 VAL B O 1
ATOM 4203 N N . GLU B 1 242 ? 24.609 10.039 -0.713 1 98.69 242 GLU B N 1
ATOM 4204 C CA . GLU B 1 242 ? 26.047 9.969 -0.485 1 98.69 242 GLU B CA 1
ATOM 4205 C C . GLU B 1 242 ? 26.375 10.016 1.005 1 98.69 242 GLU B C 1
ATOM 4207 O O . GLU B 1 242 ? 27.328 9.391 1.454 1 98.69 242 GLU B O 1
ATOM 4212 N N . PHE B 1 243 ? 25.562 10.727 1.713 1 98.81 243 PHE B N 1
ATOM 4213 C CA . PHE B 1 243 ? 25.859 10.945 3.123 1 98.81 243 PHE B CA 1
ATOM 4214 C C . PHE B 1 243 ? 25.219 9.875 3.988 1 98.81 243 PHE B C 1
ATOM 4216 O O . PHE B 1 243 ? 25.375 9.867 5.207 1 98.81 243 PHE B O 1
ATOM 4223 N N . GLY B 1 244 ? 24.422 9 3.418 1 98.5 244 GLY B N 1
ATOM 4224 C CA . GLY B 1 244 ? 24.062 7.801 4.156 1 98.5 244 GLY B CA 1
ATOM 4225 C C . GLY B 1 244 ? 22.562 7.68 4.398 1 98.5 244 GLY B C 1
ATOM 4226 O O . GLY B 1 244 ? 22.125 6.844 5.188 1 98.5 244 GLY B O 1
ATOM 4227 N N . SER B 1 245 ? 21.781 8.484 3.762 1 98.81 245 SER B N 1
ATOM 4228 C CA . SER B 1 245 ? 20.344 8.289 3.898 1 98.81 245 SER B CA 1
ATOM 4229 C C . SER B 1 245 ? 19.906 6.953 3.295 1 98.81 245 SER B C 1
ATOM 4231 O O . SER B 1 245 ? 20.578 6.43 2.395 1 98.81 245 SER B O 1
ATOM 4233 N N . ILE B 1 246 ? 18.797 6.422 3.852 1 98.75 246 ILE B N 1
ATOM 4234 C CA . ILE B 1 246 ? 18.312 5.148 3.342 1 98.75 246 ILE B CA 1
ATOM 4235 C C . ILE B 1 246 ? 17 5.363 2.588 1 98.75 246 ILE B C 1
ATOM 4237 O O . ILE B 1 246 ? 16.375 4.406 2.125 1 98.75 246 ILE B O 1
ATOM 4241 N N . GLY B 1 247 ? 16.547 6.59 2.463 1 98.69 247 GLY B N 1
ATOM 4242 C CA . GLY B 1 247 ? 15.375 7.023 1.722 1 98.69 247 GLY B CA 1
ATOM 4243 C C . GLY B 1 247 ? 15.227 8.531 1.661 1 98.69 247 GLY B C 1
ATOM 4244 O O . GLY B 1 247 ? 15.656 9.242 2.574 1 98.69 247 GLY B O 1
ATOM 4245 N N . GLU B 1 248 ? 14.695 9.039 0.574 1 98.81 248 GLU B N 1
ATOM 4246 C CA . GLU B 1 248 ? 14.438 10.469 0.37 1 98.81 248 GLU B CA 1
ATOM 4247 C C . GLU B 1 248 ? 13.086 10.688 -0.309 1 98.81 248 GLU B C 1
ATOM 4249 O O . GLU B 1 248 ? 12.695 9.922 -1.191 1 98.81 248 GLU B O 1
ATOM 4254 N N . PHE B 1 249 ? 12.43 11.727 0.056 1 98.88 249 PHE B N 1
ATOM 4255 C CA . PHE B 1 249 ? 11.172 12.07 -0.605 1 98.88 249 PHE B CA 1
ATOM 4256 C C . PHE B 1 249 ? 10.828 13.531 -0.387 1 98.88 249 PHE B C 1
ATOM 4258 O O . PHE B 1 249 ? 11.445 14.211 0.434 1 98.88 249 PHE B O 1
ATOM 4265 N N . ILE B 1 250 ? 9.93 14.039 -1.206 1 98.75 250 ILE B N 1
ATOM 4266 C CA . ILE B 1 250 ? 9.375 15.383 -1.034 1 98.75 250 ILE B CA 1
ATOM 4267 C C . ILE B 1 250 ? 8.312 15.359 0.056 1 98.75 250 ILE B C 1
ATOM 4269 O O . ILE B 1 250 ? 7.344 14.602 -0.028 1 98.75 250 ILE B O 1
ATOM 4273 N N . SER B 1 251 ? 8.469 16.141 1.104 1 98.62 251 SER B N 1
ATOM 4274 C CA . SER B 1 251 ? 7.492 16.203 2.18 1 98.62 251 SER B CA 1
ATOM 4275 C C . SER B 1 251 ? 6.242 16.969 1.74 1 98.62 251 SER B C 1
ATOM 4277 O O . SER B 1 251 ? 6.305 18.156 1.436 1 98.62 251 SER B O 1
ATOM 4279 N N . GLY B 1 252 ? 5.094 16.297 1.759 1 97.25 252 GLY B N 1
ATOM 4280 C CA . GLY B 1 252 ? 3.855 16.906 1.323 1 97.25 252 GLY B CA 1
ATOM 4281 C C . GLY B 1 252 ? 3.951 17.531 -0.056 1 97.25 252 GLY B C 1
ATOM 4282 O O . GLY B 1 252 ? 4.387 16.891 -1.009 1 97.25 252 GLY B O 1
ATOM 4283 N N . SER B 1 253 ? 3.551 18.766 -0.155 1 96.12 253 SER B N 1
ATOM 4284 C CA . SER B 1 253 ? 3.57 19.5 -1.421 1 96.12 253 SER B CA 1
ATOM 4285 C C . SER B 1 253 ? 4.914 20.188 -1.646 1 96.12 253 SER B C 1
ATOM 4287 O O . SER B 1 253 ? 5.145 20.781 -2.697 1 96.12 253 SER B O 1
ATOM 4289 N N . GLY B 1 254 ? 5.883 19.906 -0.842 1 96 254 GLY B N 1
ATOM 4290 C CA . GLY B 1 254 ? 7.098 20.719 -0.871 1 96 254 GLY B CA 1
ATOM 4291 C C . GLY B 1 254 ? 6.922 22.094 -0.25 1 96 254 GLY B C 1
ATOM 4292 O O . GLY B 1 254 ? 5.848 22.406 0.265 1 96 254 GLY B O 1
ATOM 4293 N N . SER B 1 255 ? 8.039 22.781 -0.066 1 97.75 255 SER B N 1
ATOM 4294 C CA . SER B 1 255 ? 9.336 22.609 -0.71 1 97.75 255 SER B CA 1
ATOM 4295 C C . SER B 1 255 ? 10.281 21.781 0.156 1 97.75 255 SER B C 1
ATOM 4297 O O . SER B 1 255 ? 11.414 21.484 -0.249 1 97.75 255 SER B O 1
ATOM 4299 N N . THR B 1 256 ? 9.867 21.344 1.336 1 98.69 256 THR B N 1
ATOM 4300 C CA . THR B 1 256 ? 10.727 20.578 2.23 1 98.69 256 THR B CA 1
ATOM 4301 C C . THR B 1 256 ? 11.078 19.219 1.615 1 98.69 256 THR B C 1
ATOM 4303 O O . THR B 1 256 ? 10.211 18.547 1.053 1 98.69 256 THR B O 1
ATOM 4306 N N . LEU B 1 257 ? 12.367 18.922 1.665 1 98.81 257 LEU B N 1
ATOM 4307 C CA . LEU B 1 257 ? 12.875 17.609 1.31 1 98.81 257 LEU B CA 1
ATOM 4308 C C . LEU B 1 257 ? 13.203 16.797 2.559 1 98.81 257 LEU B C 1
ATOM 4310 O O . LEU B 1 257 ? 13.711 17.328 3.541 1 98.81 257 LEU B O 1
ATOM 4314 N N . MET B 1 258 ? 12.898 15.539 2.521 1 98.88 258 MET B N 1
ATOM 4315 C CA . MET B 1 258 ? 13.094 14.664 3.672 1 98.88 258 MET B CA 1
ATOM 4316 C C . MET B 1 258 ? 14.133 13.586 3.369 1 98.88 258 MET B C 1
ATOM 4318 O O . MET B 1 258 ? 14.125 13 2.289 1 98.88 258 MET B O 1
ATOM 4322 N N . ALA B 1 259 ? 15.008 13.344 4.328 1 98.94 259 ALA B N 1
ATOM 4323 C CA . ALA B 1 259 ? 15.898 12.188 4.324 1 98.94 259 ALA B CA 1
ATOM 4324 C C . ALA B 1 259 ? 15.594 11.258 5.496 1 98.94 259 ALA B C 1
ATOM 4326 O O . ALA B 1 259 ? 15.328 11.719 6.609 1 98.94 259 ALA B O 1
ATOM 4327 N N . VAL B 1 260 ? 15.609 10.008 5.25 1 98.88 260 VAL B N 1
ATOM 4328 C CA . VAL B 1 260 ? 15.359 8.984 6.258 1 98.88 260 VAL B CA 1
ATOM 4329 C C . VAL B 1 260 ? 16.672 8.312 6.652 1 98.88 260 VAL B C 1
ATOM 4331 O O . VAL B 1 260 ? 17.469 7.938 5.789 1 98.88 260 VAL B O 1
ATOM 4334 N N . LEU B 1 261 ? 16.906 8.227 7.941 1 98.75 261 LEU B N 1
ATOM 4335 C CA . LEU B 1 261 ? 18.125 7.625 8.484 1 98.75 261 LEU B CA 1
ATOM 4336 C C . LEU B 1 261 ? 17.781 6.531 9.492 1 98.75 261 LEU B C 1
ATOM 4338 O O . LEU B 1 261 ? 16.719 6.559 10.109 1 98.75 261 LEU B O 1
ATOM 4342 N N . ASN B 1 262 ? 18.688 5.539 9.57 1 97.94 262 ASN B N 1
ATOM 4343 C CA . ASN B 1 262 ? 18.562 4.562 10.641 1 97.94 262 ASN B CA 1
ATOM 4344 C C . ASN B 1 262 ? 19.797 4.523 11.523 1 97.94 262 ASN B C 1
ATOM 4346 O O . ASN B 1 262 ? 19.844 3.795 12.516 1 97.94 262 ASN B O 1
ATOM 4350 N N . LYS B 1 263 ? 20.781 5.277 11.125 1 97.5 263 LYS B N 1
ATOM 4351 C CA . LYS B 1 263 ? 22.031 5.391 11.883 1 97.5 263 LYS B CA 1
ATOM 4352 C C . LYS B 1 263 ? 22.812 6.629 11.461 1 97.5 263 LYS B C 1
ATOM 4354 O O . LYS B 1 263 ? 22.469 7.285 10.477 1 97.5 263 LYS B O 1
ATOM 4359 N N . ASN B 1 264 ? 23.75 7.145 12.227 1 97.81 264 ASN B N 1
ATOM 4360 C CA . ASN B 1 264 ? 24.719 8.195 11.93 1 97.81 264 ASN B CA 1
ATOM 4361 C C . ASN B 1 264 ? 24.031 9.523 11.625 1 97.81 264 ASN B C 1
ATOM 4363 O O . ASN B 1 264 ? 24.391 10.203 10.664 1 97.81 264 ASN B O 1
ATOM 4367 N N . GLU B 1 265 ? 23.031 9.781 12.438 1 97.69 265 GLU B N 1
ATOM 4368 C CA . GLU B 1 265 ? 22.234 10.977 12.195 1 97.69 265 GLU B CA 1
ATOM 4369 C C . GLU B 1 265 ? 23.062 12.25 12.352 1 97.69 265 GLU B C 1
ATOM 4371 O O . GLU B 1 265 ? 22.938 13.188 11.57 1 97.69 265 GLU B O 1
ATOM 4376 N N . ASP B 1 266 ? 23.969 12.266 13.352 1 98.06 266 ASP B N 1
ATOM 4377 C CA . ASP B 1 266 ? 24.781 13.461 13.594 1 98.06 266 ASP B CA 1
ATOM 4378 C C . ASP B 1 266 ? 25.703 13.75 12.414 1 98.06 266 ASP B C 1
ATOM 4380 O O . ASP B 1 266 ? 25.797 14.891 11.961 1 98.06 266 ASP B O 1
ATOM 4384 N N . GLU B 1 267 ? 26.344 12.711 11.977 1 98.56 267 GLU B N 1
ATOM 4385 C CA . GLU B 1 267 ? 27.25 12.859 10.836 1 98.56 267 GLU B CA 1
ATOM 4386 C C . GLU B 1 267 ? 26.484 13.312 9.594 1 98.56 267 GLU B C 1
ATOM 4388 O O . GLU B 1 267 ? 26.969 14.172 8.844 1 98.56 267 GLU B O 1
ATOM 4393 N N . PHE B 1 268 ? 25.359 12.805 9.352 1 98.81 268 PHE B N 1
ATOM 4394 C CA . PHE B 1 268 ? 24.547 13.195 8.211 1 98.81 268 PHE B CA 1
ATOM 4395 C C . PHE B 1 268 ? 24.172 14.672 8.297 1 98.81 268 PHE B C 1
ATOM 4397 O O . PHE B 1 268 ? 24.312 15.406 7.316 1 98.81 268 PHE B O 1
ATOM 4404 N N . VAL B 1 269 ? 23.672 15.086 9.477 1 98.75 269 VAL B N 1
ATOM 4405 C CA . VAL B 1 269 ? 23.188 16.453 9.664 1 98.75 269 VAL B CA 1
ATOM 4406 C C . VAL B 1 269 ? 24.328 17.438 9.422 1 98.75 269 VAL B C 1
ATOM 4408 O O . VAL B 1 269 ? 24.141 18.453 8.75 1 98.75 269 VAL B O 1
ATOM 4411 N N . ILE B 1 270 ? 25.516 17.094 9.906 1 98.62 270 ILE B N 1
ATOM 4412 C CA . ILE B 1 270 ? 26.672 17.953 9.727 1 98.62 270 ILE B CA 1
ATOM 4413 C C . ILE B 1 270 ? 27.016 18.062 8.242 1 98.62 270 ILE B C 1
ATOM 4415 O O . ILE B 1 270 ? 27.203 19.172 7.723 1 98.62 270 ILE B O 1
ATOM 4419 N N . SER B 1 271 ? 27 16.953 7.57 1 98.81 271 SER B N 1
ATOM 4420 C CA . SER B 1 271 ? 27.406 16.891 6.164 1 98.81 271 SER B CA 1
ATOM 4421 C C . SER B 1 271 ? 26.391 17.609 5.273 1 98.81 271 SER B C 1
ATOM 4423 O O . SER B 1 271 ? 26.766 18.391 4.395 1 98.81 271 SER B O 1
ATOM 4425 N N . ILE B 1 272 ? 25.156 17.406 5.539 1 98.81 272 ILE B N 1
ATOM 4426 C CA . ILE B 1 272 ? 24.141 17.969 4.656 1 98.81 272 ILE B CA 1
ATOM 4427 C C . ILE B 1 272 ? 24.016 19.469 4.902 1 98.81 272 ILE B C 1
ATOM 4429 O O . ILE B 1 272 ? 23.75 20.234 3.975 1 98.81 272 ILE B O 1
ATOM 4433 N N . LYS B 1 273 ? 24.156 19.906 6.152 1 98.62 273 LYS B N 1
ATOM 4434 C CA . LYS B 1 273 ? 24.172 21.328 6.461 1 98.62 273 LYS B CA 1
ATOM 4435 C C . LYS B 1 273 ? 25.312 22.031 5.723 1 98.62 273 LYS B C 1
ATOM 4437 O O . LYS B 1 273 ? 25.109 23.125 5.172 1 98.62 273 LYS B O 1
ATOM 4442 N N . ARG B 1 274 ? 26.438 21.391 5.785 1 98.5 274 ARG B N 1
ATOM 4443 C CA . ARG B 1 274 ? 27.594 21.953 5.102 1 98.5 274 ARG B CA 1
ATOM 4444 C C . ARG B 1 274 ? 27.328 22.078 3.604 1 98.5 274 ARG B C 1
ATOM 4446 O O . ARG B 1 274 ? 27.625 23.125 3.006 1 98.5 274 ARG B O 1
ATOM 4453 N N . TYR B 1 275 ? 26.828 21.062 3.014 1 98.62 275 TYR B N 1
ATOM 4454 C CA . TYR B 1 275 ? 26.547 21.078 1.583 1 98.62 275 TYR B CA 1
ATOM 4455 C C . TYR B 1 275 ? 25.516 22.156 1.246 1 98.62 275 TYR B C 1
ATOM 4457 O O . TYR B 1 275 ? 25.719 22.953 0.328 1 98.62 275 TYR B O 1
ATOM 4465 N N . LEU B 1 276 ? 24.422 22.25 2.023 1 98.62 276 LEU B N 1
ATOM 4466 C CA . LEU B 1 276 ? 23.297 23.156 1.747 1 98.62 276 LEU B CA 1
ATOM 4467 C C . LEU B 1 276 ? 23.719 24.609 1.949 1 98.62 276 LEU B C 1
ATOM 4469 O O . LEU B 1 276 ? 23.188 25.516 1.301 1 98.62 276 LEU B O 1
ATOM 4473 N N . SER B 1 277 ? 24.672 24.844 2.861 1 97.81 277 SER B N 1
ATOM 4474 C CA . SER B 1 277 ? 25.156 26.203 3.121 1 97.81 277 SER B CA 1
ATOM 4475 C C . SER B 1 277 ? 25.844 26.797 1.895 1 97.81 277 SER B C 1
ATOM 4477 O O . SER B 1 277 ? 25.984 28.016 1.778 1 97.81 277 SER B O 1
ATOM 4479 N N . GLY B 1 278 ? 26.234 25.891 0.988 1 97.31 278 GLY B N 1
ATOM 4480 C CA . GLY B 1 278 ? 26.906 26.344 -0.218 1 97.31 278 GLY B CA 1
ATOM 4481 C C . GLY B 1 278 ? 25.953 26.672 -1.35 1 97.31 278 GLY B C 1
ATOM 4482 O O . GLY B 1 278 ? 26.375 27.203 -2.385 1 97.31 278 GLY B O 1
ATOM 4483 N N . LEU B 1 279 ? 24.75 26.406 -1.156 1 96.81 279 LEU B N 1
ATOM 4484 C CA . LEU B 1 279 ? 23.766 26.672 -2.197 1 96.81 279 LEU B CA 1
ATOM 4485 C C . LEU B 1 279 ? 23.266 28.125 -2.119 1 96.81 279 LEU B C 1
ATOM 4487 O O . LEU B 1 279 ? 23.469 28.797 -1.11 1 96.81 279 LEU B O 1
ATOM 4491 N N . GLN B 1 280 ? 22.641 28.562 -3.18 1 95 280 GLN B N 1
ATOM 4492 C CA . GLN B 1 280 ? 22.156 29.938 -3.291 1 95 280 GLN B CA 1
ATOM 4493 C C . GLN B 1 280 ? 21.078 30.234 -2.264 1 95 280 GLN B C 1
ATOM 4495 O O . GLN B 1 280 ? 21.094 31.266 -1.606 1 95 280 GLN B O 1
ATOM 4500 N N . ASP B 1 281 ? 20.125 29.328 -2.111 1 95.19 281 ASP B N 1
ATOM 4501 C CA . ASP B 1 281 ? 19.031 29.5 -1.16 1 95.19 281 ASP B CA 1
ATOM 4502 C C . ASP B 1 281 ? 19.453 29.078 0.246 1 95.19 281 ASP B C 1
ATOM 4504 O O . ASP B 1 281 ? 20.328 28.234 0.406 1 95.19 281 ASP B O 1
ATOM 4508 N N . LYS B 1 282 ? 18.828 29.688 1.186 1 97.06 282 LYS B N 1
ATOM 4509 C CA . LYS B 1 282 ? 19.062 29.266 2.568 1 97.06 282 LYS B CA 1
ATOM 4510 C C . LYS B 1 282 ? 18.234 28.031 2.918 1 97.06 282 LYS B C 1
ATOM 4512 O O . LYS B 1 282 ? 17.078 27.922 2.514 1 97.06 282 LYS B O 1
ATOM 4517 N N . TRP B 1 283 ? 18.859 27.156 3.615 1 97.88 283 TRP B N 1
ATOM 4518 C CA . TRP B 1 283 ? 18.203 25.906 4.027 1 97.88 283 TRP B CA 1
ATOM 4519 C C . TRP B 1 283 ? 18.344 25.703 5.531 1 97.88 283 TRP B C 1
ATOM 4521 O O . TRP B 1 283 ? 19.422 25.891 6.098 1 97.88 283 TRP B O 1
ATOM 4531 N N . ASN B 1 284 ? 17.281 25.422 6.172 1 98.06 284 ASN B N 1
ATOM 4532 C CA . ASN B 1 284 ? 17.281 24.969 7.562 1 98.06 284 ASN B CA 1
ATOM 4533 C C . ASN B 1 284 ? 17.188 23.453 7.656 1 98.06 284 ASN B C 1
ATOM 4535 O O . ASN B 1 284 ? 16.406 22.828 6.934 1 98.06 284 ASN B O 1
ATOM 4539 N N . VAL B 1 285 ? 18.047 22.828 8.477 1 98.69 285 VAL B N 1
ATOM 4540 C CA . VAL B 1 285 ? 18.078 21.375 8.633 1 98.69 285 VAL B CA 1
ATOM 4541 C C . VAL B 1 285 ? 17.656 21 10.047 1 98.69 285 VAL B C 1
ATOM 4543 O O . VAL B 1 285 ? 18.25 21.453 11.023 1 98.69 285 VAL B O 1
ATOM 4546 N N . ILE B 1 286 ? 16.641 20.172 10.164 1 98.56 286 ILE B N 1
ATOM 4547 C CA . ILE B 1 286 ? 16.141 19.781 11.477 1 98.56 286 ILE B CA 1
ATOM 4548 C C . ILE B 1 286 ? 16.047 18.25 11.547 1 98.56 286 ILE B C 1
ATOM 4550 O O . ILE B 1 286 ? 15.445 17.625 10.672 1 98.56 286 ILE B O 1
ATOM 4554 N N . LEU B 1 287 ? 16.688 17.672 12.586 1 98.69 287 LEU B N 1
ATOM 4555 C CA . LEU B 1 287 ? 16.5 16.25 12.883 1 98.69 287 LEU B CA 1
ATOM 4556 C C . LEU B 1 287 ? 15.188 16.031 13.617 1 98.69 287 LEU B C 1
ATOM 4558 O O . LEU B 1 287 ? 14.938 16.641 14.656 1 98.69 287 LEU B O 1
ATOM 4562 N N . LEU B 1 288 ? 14.336 15.133 13.086 1 98.5 288 LEU B N 1
ATOM 4563 C CA . LEU B 1 288 ? 12.992 14.953 13.625 1 98.5 288 LEU B CA 1
ATOM 4564 C C . LEU B 1 288 ? 12.719 13.484 13.93 1 98.5 288 LEU B C 1
ATOM 4566 O O . LEU B 1 288 ? 13.297 12.594 13.297 1 98.5 288 LEU B O 1
ATOM 4570 N N . GLU B 1 289 ? 11.812 13.32 14.891 1 98.19 289 GLU B N 1
ATOM 4571 C CA . GLU B 1 289 ? 11.273 12.016 15.258 1 98.19 289 GLU B CA 1
ATOM 4572 C C . GLU B 1 289 ? 9.758 11.977 15.062 1 98.19 289 GLU B C 1
ATOM 4574 O O . GLU B 1 289 ? 9.094 13.016 15.078 1 98.19 289 GLU B O 1
ATOM 4579 N N . PRO B 1 290 ? 9.273 10.789 14.891 1 98.25 290 PRO B N 1
ATOM 4580 C CA . PRO B 1 290 ? 7.812 10.688 14.828 1 98.25 290 PRO B CA 1
ATOM 4581 C C . PRO B 1 290 ? 7.141 11.102 16.141 1 98.25 290 PRO B C 1
ATOM 4583 O O . PRO B 1 290 ? 7.648 10.805 17.219 1 98.25 290 PRO B O 1
ATOM 4586 N N . ASP B 1 291 ? 6.105 11.859 16.031 1 98.56 291 ASP B N 1
ATOM 4587 C CA . ASP B 1 291 ? 5.215 12.117 17.156 1 98.56 291 ASP B CA 1
ATOM 4588 C C . ASP B 1 291 ? 4.113 11.062 17.234 1 98.56 291 ASP B C 1
ATOM 4590 O O . ASP B 1 291 ? 3.316 10.922 16.297 1 98.56 291 ASP B O 1
ATOM 4594 N N . LEU B 1 292 ? 4.004 10.352 18.312 1 98.06 292 LEU B N 1
ATOM 4595 C CA . LEU B 1 292 ? 3.086 9.219 18.375 1 98.06 292 LEU B CA 1
ATOM 4596 C C . LEU B 1 292 ? 1.763 9.633 19.016 1 98.06 292 LEU B C 1
ATOM 4598 O O . LEU B 1 292 ? 0.828 8.828 19.094 1 98.06 292 LEU B O 1
ATOM 4602 N N . GLU B 1 293 ? 1.576 10.922 19.359 1 97.88 293 GLU B N 1
ATOM 4603 C CA . GLU B 1 293 ? 0.427 11.312 20.172 1 97.88 293 GLU B CA 1
ATOM 4604 C C . GLU B 1 293 ? -0.573 12.125 19.359 1 97.88 293 GLU B C 1
ATOM 4606 O O . GLU B 1 293 ? -1.783 12.023 19.562 1 97.88 293 GLU B O 1
ATOM 4611 N N . GLY B 1 294 ? -0.07 12.961 18.469 1 98.69 294 GLY B N 1
ATOM 4612 C CA . GLY B 1 294 ? -0.958 13.867 17.766 1 98.69 294 GLY B CA 1
ATOM 4613 C C . GLY B 1 294 ? -1.312 15.102 18.562 1 98.69 294 GLY B C 1
ATOM 4614 O O . GLY B 1 294 ? -0.569 15.492 19.469 1 98.69 294 GLY B O 1
ATOM 4615 N N . VAL B 1 295 ? -2.33 15.75 18.203 1 98.88 295 VAL B N 1
ATOM 4616 C CA . VAL B 1 295 ? -2.764 16.984 18.859 1 98.88 295 VAL B CA 1
ATOM 4617 C C . VAL B 1 295 ? -3.107 16.688 20.312 1 98.88 295 VAL B C 1
ATOM 4619 O O . VAL B 1 295 ? -3.688 15.648 20.641 1 98.88 295 VAL B O 1
ATOM 4622 N N . ARG B 1 296 ? -2.709 17.625 21.188 1 98.31 296 ARG B N 1
ATOM 4623 C CA . ARG B 1 296 ? -2.975 17.453 22.609 1 98.31 296 ARG B CA 1
ATOM 4624 C C . ARG B 1 296 ? -3.398 18.781 23.25 1 98.31 296 ARG B C 1
ATOM 4626 O O . ARG B 1 296 ? -2.867 19.844 22.906 1 98.31 296 ARG B O 1
ATOM 4633 N N . ILE B 1 297 ? -4.32 18.703 24.203 1 97.88 297 ILE B N 1
ATOM 4634 C CA . ILE B 1 297 ? -4.652 19.844 25.031 1 97.88 297 ILE B CA 1
ATOM 4635 C C . ILE B 1 297 ? -3.521 20.109 26.031 1 97.88 297 ILE B C 1
ATOM 4637 O O . ILE B 1 297 ? -2.99 19.172 26.625 1 97.88 297 ILE B O 1
ATOM 4641 N N . VAL B 1 298 ? -3.129 21.312 25.984 1 96.12 298 VAL B N 1
ATOM 4642 C CA . VAL B 1 298 ? -2.076 21.688 26.922 1 96.12 298 VAL B CA 1
ATOM 4643 C C . VAL B 1 298 ? -2.672 22.516 28.062 1 96.12 298 VAL B C 1
ATOM 4645 O O . VAL B 1 298 ? -3.6 23.297 27.844 1 96.12 298 VAL B O 1
ATOM 4648 N N . LYS B 1 299 ? -2.232 22.281 29.359 1 86.56 299 LYS B N 1
ATOM 4649 C CA . LYS B 1 299 ? -2.699 23.016 30.531 1 86.56 299 LYS B CA 1
ATOM 4650 C C . LYS B 1 299 ? -2.285 24.484 30.469 1 86.56 299 LYS B C 1
ATOM 4652 O O . LYS B 1 299 ? -1.163 24.797 30.062 1 86.56 299 LYS B O 1
ATOM 4657 N N . ILE B 1 300 ? -3.297 25.375 30.688 1 76.88 300 ILE B N 1
ATOM 4658 C CA . ILE B 1 300 ? -3.043 26.812 30.766 1 76.88 300 ILE B CA 1
ATOM 4659 C C . ILE B 1 300 ? -2.766 27.203 32.219 1 76.88 300 ILE B C 1
ATOM 4661 O O . ILE B 1 300 ? -3.412 26.703 33.156 1 76.88 300 ILE B O 1
#

Radius of gyration: 27.43 Å; Cα contacts (8 Å, |Δi|>4): 1471; chains: 2; bounding box: 56×85×60 Å

Foldseek 3Di:
DDKFKKKWFWKFFCLALQALWKMFGWPWIWMKMKDADQDEAWEEELNHTDPDDCVPQLLSVLLVLLCVVVVHDGRYMYMYGNDDRQDPQAQGCSSLNSNLRSNVSSCVVVVNPDDLFRSQLSSCVSVVGRNGNVCLAFFAMWTWDDDPSTIDIDHADADQLKKKKKKTWPDHDHLVNLVVQWDPDDDPVQVVQSVVLCVVCRVCRVVVVLQCNQSSSHHDGRQVRLVVVAPCSVVLVVVLVVQPFSHKHAGHSRDMIMTMHRDDVVSSQVRSCVVQVPDPTDIDMDMIDTTRGHMDIDDD/DDKFKKKWFWKFFCLALQALWKMFGWPWIWMKMKDADQDEAWEEELNHTDPDDCVPQLLSVLLVVLCVVVVHDGRYMYMYGNDDRQDPQAQGCSSLNSNLRSNVSNCVVVVNPDDLFRSQLSSCVSVVGRNGNVCLAAFAMWTWDDDPSTIDIDHADADQLKKKKKKTWPDHDHLVNLVVQWDPDDDPVQVVQSVVLCVVCRVCRVVVVLQCAQSSSHHDGRQVRLVVVAPCSVVLVVVLVVQAFSHKHAGGSRDMIMTMHRDDPVSSQVSSCVVQVPDPTDIDMDMIDTTRGHMDIDDD

Organism: Clostridium kluyveri (strain A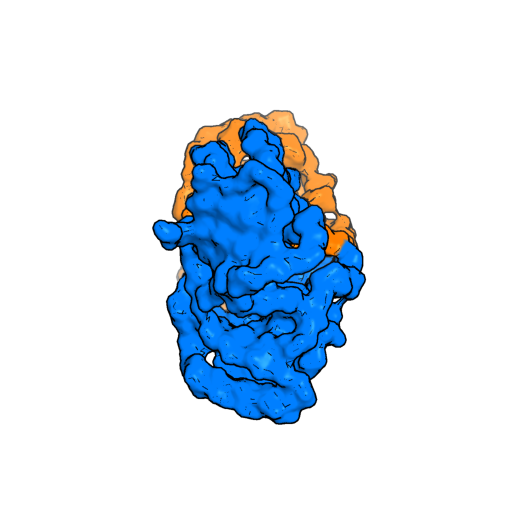TCC 8527 / DSM 555 / NBRC 12016 / NCIMB 10680 / K1) (NCBI:txid431943)

Nearest PDB structures (foldseek):
  4p52-assembly1_A  TM=8.934E-01  e=1.193E-30  Cytophaga hutchinsonii ATCC 33406
  4rpf-assembly1_A  TM=8.976E-01  e=6.278E-27  Yersinia pestis Nepal516
  1fwk-assembly1_A  TM=8.698E-01  e=1.282E-26  Methanocaldococcus jannaschii
  3hul-assembly1_A-2  TM=8.589E-01  e=4.636E-24  Listeria monocytogenes
  3hul-assembly1_B-2  TM=8.565E-01  e=6.625E-24  Listeria monocytogenes

Secondary structure (DSSP, 8-state):
--EEEEEEEEEEEETTTEEEEEEEEEEEEEEEEEEEESS--EEEETTEEP-S-GGG-HHHHHHHHHHHHHT----EEEEEEEEE-SPTTSSS-HHHHHHHHHHHHHHHHTTS-S-HHHHHHHHHHHHS-HHHHHHHHH-SEEEEEEETTEEEEEEE---TT-EEEEEEESS---HHHHHHTS-SEEEHHHHHHHHHHHHHHHHHHHHT-GGGHHHHT--SSSHHHHGGGSTTHHHHHHHHHHTT-SEEEE-TTSS-EEEEESS-HHHHHHHHHHHHHTSSS-EEEEEE-B-SS-SEEE--/--EEEEEEEEEEEETTTEEEEEEEEEEEEEEEEEEEESSS-EEEETTEEP-S-GGG-HHHHHHHHHHHHHT----EEEEEEEEE-SPTTSSS-HHHHHHHHHHHHHHHHTTS-S-HHHHHHHHHHHHS-HHHHHHHHH-SEEEEEEETTEEEEEEE---TT-EEEEEEESS---HHHHHHTS-SEEEHHHHHHHHHHHHHHHHHHHHT-GGGHHHHT--SSSHHHHGGGSTTHHHHHHHHHHHT-SEEEE-TTSS-EEEEESS-HHHHHHHHHHHHHTSSS-EEEEEE-B-SS-SEEE--

InterPro domains:
  IPR000870 Homoserine kinase [MF_00384] (4-298)
  IPR000870 Homoserine kinase [PIRSF000676] (2-297)
  IPR000870 Homoserine kinase [TIGR00191] (4-299)
  IPR006203 GHMP kinase, ATP-binding, conserved site [PS00627] (86-97)
  IPR006204 GHMP kinase N-terminal domain [PF00288] (57-140)
  IPR013750 GHMP kinase, C-terminal domain [PF08544] (204-270)
  IPR014721 Small ribosomal subunit protein uS5 domain 2-type fold, subgroup [G3DSA:3.30.230.10] (1-159)
  IPR020568 Ribosomal protein uS5 domain 2-type superfamily [SSF54211] (2-149)
  IPR036554 GHMP kinase, C-terminal domain superfamily [G3DSA:3.30.70.890] (160-282)
  IPR036554 GHMP kinase, C-terminal domain superfamily [SSF55060] (162-272)